Protein AF-0000000073400802 (afdb_homodimer)

Structure (mmCIF, N/CA/C/O backbone):
data_AF-0000000073400802-model_v1
#
loop_
_entity.id
_entity.type
_entity.pdbx_description
1 polymer 'L-arabinose-binding periplasmic protein'
#
loop_
_atom_site.group_PDB
_atom_site.id
_atom_site.type_symbol
_atom_site.label_atom_id
_atom_site.label_alt_id
_atom_site.label_comp_id
_atom_site.label_asym_id
_atom_site.label_entity_id
_atom_site.label_seq_id
_atom_site.pdbx_PDB_ins_code
_atom_site.Cartn_x
_atom_site.Cartn_y
_atom_site.Cartn_z
_atom_site.occupancy
_atom_site.B_iso_or_equiv
_atom_site.auth_seq_id
_atom_site.auth_comp_id
_atom_site.auth_asym_id
_atom_site.auth_atom_id
_atom_site.pdbx_PDB_model_num
ATOM 1 N N . MET A 1 1 ? -68 -61.594 57.625 1 27.27 1 MET A N 1
ATOM 2 C CA . MET A 1 1 ? -67.375 -62.031 56.375 1 27.27 1 MET A CA 1
ATOM 3 C C . MET A 1 1 ? -67.688 -61.094 55.25 1 27.27 1 MET A C 1
ATOM 5 O O . MET A 1 1 ? -68.438 -61.438 54.344 1 27.27 1 MET A O 1
ATOM 9 N N . GLY A 1 2 ? -67.875 -59.781 55.688 1 30.81 2 GLY A N 1
ATOM 10 C CA . GLY A 1 2 ? -68.438 -58.625 55 1 30.81 2 GLY A CA 1
ATOM 11 C C . GLY A 1 2 ? -67.625 -58.219 53.781 1 30.81 2 GLY A C 1
ATOM 12 O O . GLY A 1 2 ? -66.375 -58.25 53.812 1 30.81 2 GLY A O 1
ATOM 13 N N . LEU A 1 3 ? -68.188 -58.438 52.625 1 31.16 3 LEU A N 1
ATOM 14 C CA . LEU A 1 3 ? -67.812 -58.344 51.219 1 31.16 3 LEU A CA 1
ATOM 15 C C . LEU A 1 3 ? -67.312 -56.938 50.906 1 31.16 3 LEU A C 1
ATOM 17 O O . LEU A 1 3 ? -68.125 -55.969 50.969 1 31.16 3 LEU A O 1
ATOM 21 N N . ARG A 1 4 ? -66.125 -56.562 51.344 1 30.08 4 ARG A N 1
ATOM 22 C CA . ARG A 1 4 ? -65.438 -55.281 51.281 1 30.08 4 ARG A CA 1
ATOM 23 C C . ARG A 1 4 ? -65.25 -54.844 49.812 1 30.08 4 ARG A C 1
ATOM 25 O O . ARG A 1 4 ? -64.562 -55.531 49.062 1 30.08 4 ARG A O 1
ATOM 32 N N . TRP A 1 5 ? -66.312 -54.375 49.188 1 31.16 5 TRP A N 1
ATOM 33 C CA . TRP A 1 5 ? -66.375 -53.906 47.812 1 31.16 5 TRP A CA 1
ATOM 34 C C . TRP A 1 5 ? -65.312 -52.906 47.531 1 31.16 5 TRP A C 1
ATOM 36 O O . TRP A 1 5 ? -65.188 -51.875 48.219 1 31.16 5 TRP A O 1
ATOM 46 N N . LEU A 1 6 ? -64.062 -53.312 47.156 1 31.78 6 LEU A N 1
ATOM 47 C CA . LEU A 1 6 ? -62.844 -52.625 46.812 1 31.78 6 LEU A CA 1
ATOM 48 C C . LEU A 1 6 ? -63.062 -51.688 45.625 1 31.78 6 LEU A C 1
ATOM 50 O O . LEU A 1 6 ? -63.438 -52.125 44.531 1 31.78 6 LEU A O 1
ATOM 54 N N . GLN A 1 7 ? -63.688 -50.5 45.875 1 29.61 7 GLN A N 1
ATOM 55 C CA . GLN A 1 7 ? -63.969 -49.469 44.875 1 29.61 7 GLN A CA 1
ATOM 56 C C . GLN A 1 7 ? -62.656 -49.031 44.188 1 29.61 7 GLN A C 1
ATOM 58 O O . GLN A 1 7 ? -61.719 -48.656 44.844 1 29.61 7 GLN A O 1
ATOM 63 N N . ALA A 1 8 ? -62.25 -49.719 43.094 1 33.69 8 ALA A N 1
ATOM 64 C CA . ALA A 1 8 ? -61.125 -49.5 42.219 1 33.69 8 ALA A CA 1
ATOM 65 C C . ALA A 1 8 ? -61.188 -48.094 41.594 1 33.69 8 ALA A C 1
ATOM 67 O O . ALA A 1 8 ? -62.125 -47.781 40.844 1 33.69 8 ALA A O 1
ATOM 68 N N . ALA A 1 9 ? -61 -47.031 42.438 1 29.11 9 ALA A N 1
ATOM 69 C CA . ALA A 1 9 ? -60.969 -45.688 41.906 1 29.11 9 ALA A CA 1
ATOM 70 C C . ALA A 1 9 ? -59.969 -45.531 40.781 1 29.11 9 ALA A C 1
ATOM 72 O O . ALA A 1 9 ? -58.781 -45.875 40.969 1 29.11 9 ALA A O 1
ATOM 73 N N . LEU A 1 10 ? -60.438 -45.719 39.531 1 31.7 10 LEU A N 1
ATOM 74 C CA . LEU A 1 10 ? -59.719 -45.5 38.281 1 31.7 10 LEU A CA 1
ATOM 75 C C . LEU A 1 10 ? -59.156 -44.062 38.219 1 31.7 10 LEU A C 1
ATOM 77 O O . LEU A 1 10 ? -59.906 -43.094 38.219 1 31.7 10 LEU A O 1
ATOM 81 N N . VAL A 1 11 ? -58.062 -43.812 39 1 32.22 11 VAL A N 1
ATOM 82 C CA . VAL A 1 11 ? -57.406 -42.5 38.938 1 32.22 11 VAL A CA 1
ATOM 83 C C . VAL A 1 11 ? -56.906 -42.25 37.5 1 32.22 11 VAL A C 1
ATOM 85 O O . VAL A 1 11 ? -56.125 -43.031 36.969 1 32.22 11 VAL A O 1
ATOM 88 N N . CYS A 1 12 ? -57.781 -41.688 36.656 1 31.14 12 CYS A N 1
ATOM 89 C CA . CYS A 1 12 ? -57.406 -41.188 35.312 1 31.14 12 CYS A CA 1
ATOM 90 C C . CYS A 1 12 ? -56.25 -40.219 35.406 1 31.14 12 CYS A C 1
ATOM 92 O O . CYS A 1 12 ? -56.375 -39.156 36 1 31.14 12 CYS A O 1
ATOM 94 N N . THR A 1 13 ? -55.062 -40.719 35.688 1 33.59 13 THR A N 1
ATOM 95 C CA . THR A 1 13 ? -53.875 -39.844 35.656 1 33.59 13 THR A CA 1
ATOM 96 C C . THR A 1 13 ? -53.719 -39.219 34.281 1 33.59 13 THR A C 1
ATOM 98 O O . THR A 1 13 ? -53.688 -39.906 33.25 1 33.59 13 THR A O 1
ATOM 101 N N . SER A 1 14 ? -54.531 -38.094 34.094 1 32.81 14 SER A N 1
ATOM 102 C CA . SER A 1 14 ? -54.312 -37.25 32.938 1 32.81 14 SER A CA 1
ATOM 103 C C . SER A 1 14 ? -52.844 -36.906 32.781 1 32.81 14 SER A C 1
ATOM 105 O O . SER A 1 14 ? -52.219 -36.375 33.688 1 32.81 14 SER A O 1
ATOM 107 N N . LEU A 1 15 ? -52.094 -37.781 32.125 1 33.47 15 LEU A N 1
ATOM 108 C CA . LEU A 1 15 ? -50.719 -37.469 31.688 1 33.47 15 LEU A CA 1
ATOM 109 C C . LEU A 1 15 ? -50.719 -36.188 30.844 1 33.47 15 LEU A C 1
ATOM 111 O O . LEU A 1 15 ? -51.188 -36.219 29.703 1 33.47 15 LEU A O 1
ATOM 115 N N . ALA A 1 16 ? -51.062 -35 31.469 1 33.16 16 ALA A N 1
ATOM 116 C CA . ALA A 1 16 ? -50.75 -33.781 30.734 1 33.16 16 ALA A CA 1
ATOM 117 C C . ALA A 1 16 ? -49.312 -33.812 30.219 1 33.16 16 ALA A C 1
ATOM 119 O O . ALA A 1 16 ? -48.375 -33.844 31 1 33.16 16 ALA A O 1
ATOM 120 N N . ALA A 1 17 ? -49.094 -34.5 29.062 1 35.19 17 ALA A N 1
ATOM 121 C CA . ALA A 1 17 ? -47.844 -34.344 28.312 1 35.19 17 ALA A CA 1
ATOM 122 C C . ALA A 1 17 ? -47.469 -32.844 28.172 1 35.19 17 ALA A C 1
ATOM 124 O O . ALA A 1 17 ? -48.219 -32.094 27.5 1 35.19 17 ALA A O 1
ATOM 125 N N . GLY A 1 18 ? -47.031 -32.25 29.266 1 32.69 18 GLY A N 1
ATOM 126 C CA . GLY A 1 18 ? -46.438 -30.922 29.125 1 32.69 18 GLY A CA 1
ATOM 127 C C . GLY A 1 18 ? -45.531 -30.797 27.906 1 32.69 18 GLY A C 1
ATOM 128 O O . GLY A 1 18 ? -44.531 -31.484 27.797 1 32.69 18 GLY A O 1
ATOM 129 N N . LEU A 1 19 ? -46.188 -30.641 26.734 1 35.03 19 LEU A N 1
ATOM 130 C CA . LEU A 1 19 ? -45.406 -30.125 25.609 1 35.03 19 LEU A CA 1
ATOM 131 C C . LEU A 1 19 ? -44.531 -28.969 26.062 1 35.03 19 LEU A C 1
ATOM 133 O O . LEU A 1 19 ? -45 -27.891 26.375 1 35.03 19 LEU A O 1
ATOM 137 N N . SER A 1 20 ? -43.531 -29.359 26.859 1 36.31 20 SER A N 1
ATOM 138 C CA . SER A 1 20 ? -42.5 -28.328 27.016 1 36.31 20 SER A CA 1
ATOM 139 C C . SER A 1 20 ? -42.156 -27.688 25.672 1 36.31 20 SER A C 1
ATOM 141 O O . SER A 1 20 ? -41.688 -28.359 24.766 1 36.31 20 SER A O 1
ATOM 143 N N . ALA A 1 21 ? -43 -26.703 25.281 1 36.38 21 ALA A N 1
ATOM 144 C CA . ALA A 1 21 ? -42.5 -25.828 24.234 1 36.38 21 ALA A CA 1
ATOM 145 C C . ALA A 1 21 ? -41 -25.547 24.438 1 36.38 21 ALA A C 1
ATOM 147 O O . ALA A 1 21 ? -40.594 -24.922 25.422 1 36.38 21 ALA A O 1
ATOM 148 N N . ALA A 1 22 ? -40.156 -26.484 24 1 33.22 22 ALA A N 1
ATOM 149 C CA . ALA A 1 22 ? -38.75 -26.094 23.891 1 33.22 22 ALA A CA 1
ATOM 150 C C . ALA A 1 22 ? -38.625 -24.672 23.359 1 33.22 22 ALA A C 1
ATOM 152 O O . ALA A 1 22 ? -39.125 -24.359 22.25 1 33.22 22 ALA A O 1
ATOM 153 N N . ALA A 1 23 ? -38.781 -23.625 24.266 1 35.41 23 ALA A N 1
ATOM 154 C CA . ALA A 1 23 ? -38.375 -22.297 23.797 1 35.41 23 ALA A CA 1
ATOM 155 C C . ALA A 1 23 ? -37.219 -22.406 22.781 1 35.41 23 ALA A C 1
ATOM 157 O O . ALA A 1 23 ? -36.312 -23.219 22.953 1 35.41 23 ALA A O 1
ATOM 158 N N . PRO A 1 24 ? -37.469 -22.031 21.547 1 36.31 24 PRO A N 1
ATOM 159 C CA . PRO A 1 24 ? -36.281 -22.062 20.688 1 36.31 24 PRO A CA 1
ATOM 160 C C . PRO A 1 24 ? -35 -21.672 21.422 1 36.31 24 PRO A C 1
ATOM 162 O O . PRO A 1 24 ? -35.031 -20.828 22.312 1 36.31 24 PRO A O 1
ATOM 165 N N . ALA A 1 25 ? -34.125 -22.609 21.734 1 32.66 25 ALA A N 1
ATOM 166 C CA . ALA A 1 25 ? -32.75 -22.188 22.094 1 32.66 25 ALA A CA 1
ATOM 167 C C . ALA A 1 25 ? -32.438 -20.844 21.484 1 32.66 25 ALA A C 1
ATOM 169 O O . ALA A 1 25 ? -32.375 -20.703 20.25 1 32.66 25 ALA A O 1
ATOM 170 N N . ARG A 1 26 ? -33 -19.781 21.984 1 35.53 26 ARG A N 1
ATOM 171 C CA . ARG A 1 26 ? -32.312 -18.547 21.609 1 35.53 26 ARG A CA 1
ATOM 172 C C . ARG A 1 26 ? -30.875 -18.797 21.203 1 35.53 26 ARG A C 1
ATOM 174 O O . ARG A 1 26 ? -30.109 -19.406 21.953 1 35.53 26 ARG A O 1
ATOM 181 N N . ALA A 1 27 ? -30.531 -18.844 19.953 1 34.97 27 ALA A N 1
ATOM 182 C CA . ALA A 1 27 ? -29.156 -18.875 19.438 1 34.97 27 ALA A CA 1
ATOM 183 C C . ALA A 1 27 ? -28.172 -18.312 20.469 1 34.97 27 ALA A C 1
ATOM 185 O O . ALA A 1 27 ? -28.375 -17.219 21 1 34.97 27 ALA A O 1
ATOM 186 N N . GLN A 1 28 ? -27.5 -18.969 21.375 1 38.59 28 GLN A N 1
ATOM 187 C CA . GLN A 1 28 ? -26.391 -18.516 22.219 1 38.59 28 GLN A CA 1
ATOM 188 C C . GLN A 1 28 ? -25.672 -17.328 21.562 1 38.59 28 GLN A C 1
ATOM 190 O O . GLN A 1 28 ? -25.078 -17.469 20.484 1 38.59 28 GLN A O 1
ATOM 195 N N . GLY A 1 29 ? -26.094 -16.141 21.594 1 43.72 29 GLY A N 1
ATOM 196 C CA . GLY A 1 29 ? -25.656 -14.875 21.031 1 43.72 29 GLY A CA 1
ATOM 197 C C . GLY A 1 29 ? -24.141 -14.742 20.969 1 43.72 29 GLY A C 1
ATOM 198 O O . GLY A 1 29 ? -23.438 -15.133 21.906 1 43.72 29 GLY A O 1
ATOM 199 N N . ALA A 1 30 ? -23.5 -14.844 19.859 1 54.19 30 ALA A N 1
ATOM 200 C CA . ALA A 1 30 ? -22.078 -14.594 19.703 1 54.19 30 ALA A CA 1
ATOM 201 C C . ALA A 1 30 ? -21.578 -13.562 20.719 1 54.19 30 ALA A C 1
ATOM 203 O O . ALA A 1 30 ? -22.297 -12.602 21.031 1 54.19 30 ALA A O 1
ATOM 204 N N . ALA A 1 31 ? -20.578 -13.883 21.734 1 67.94 31 ALA A N 1
ATOM 205 C CA . ALA A 1 31 ? -19.969 -12.93 22.656 1 67.94 31 ALA A CA 1
ATOM 206 C C . ALA A 1 31 ? -19.766 -11.57 22 1 67.94 31 ALA A C 1
ATOM 208 O O . ALA A 1 31 ? -19.469 -11.492 20.812 1 67.94 31 ALA A O 1
ATOM 209 N N . PRO A 1 32 ? -20.219 -10.508 22.75 1 90.88 32 PRO A N 1
ATOM 210 C CA . PRO A 1 32 ? -20.047 -9.164 22.203 1 90.88 32 PRO A CA 1
ATOM 211 C C . PRO A 1 32 ? -18.625 -8.898 21.734 1 90.88 32 PRO A C 1
ATOM 213 O O . PRO A 1 32 ? -17.672 -9.328 22.375 1 90.88 32 PRO A O 1
ATOM 216 N N . VAL A 1 33 ? -18.469 -8.43 20.531 1 98 33 VAL A N 1
ATOM 217 C CA . VAL A 1 33 ? -17.156 -8.109 19.953 1 98 33 VAL A CA 1
ATOM 218 C C . VAL A 1 33 ? -16.562 -6.898 20.672 1 98 33 VAL A C 1
ATOM 220 O O . VAL A 1 33 ? -17.234 -5.887 20.844 1 98 33 VAL A O 1
ATOM 223 N N . LYS A 1 34 ? -15.312 -7.008 21.219 1 98.62 34 LYS A N 1
ATOM 224 C CA . LYS A 1 34 ? -14.555 -5.93 21.859 1 98.62 34 LYS A CA 1
ATOM 225 C C . LYS A 1 34 ? -13.227 -5.695 21.141 1 98.62 34 LYS A C 1
ATOM 227 O O . LYS A 1 34 ? -12.469 -6.637 20.906 1 98.62 34 LYS A O 1
ATOM 232 N N . ILE A 1 35 ? -12.961 -4.465 20.703 1 98.88 35 ILE A N 1
ATOM 233 C CA . ILE A 1 35 ? -11.773 -4.098 19.922 1 98.88 35 ILE A CA 1
ATOM 234 C C . ILE A 1 35 ? -11.031 -2.969 20.641 1 98.88 35 ILE A C 1
ATOM 236 O O . ILE A 1 35 ? -11.633 -1.962 21.016 1 98.88 35 ILE A O 1
ATOM 240 N N . GLY A 1 36 ? -9.727 -3.145 20.953 1 98.94 36 GLY A N 1
ATOM 241 C CA . GLY A 1 36 ? -8.883 -2.072 21.453 1 98.94 36 GLY A CA 1
ATOM 242 C C . GLY A 1 36 ? -8.328 -1.18 20.359 1 98.94 36 GLY A C 1
ATOM 243 O O . GLY A 1 36 ? -7.969 -1.659 19.281 1 98.94 36 GLY A O 1
ATOM 244 N N . PHE A 1 37 ? -8.273 0.058 20.594 1 98.88 37 PHE A N 1
ATOM 245 C CA . PHE A 1 37 ? -7.613 1.045 19.75 1 98.88 37 PHE A CA 1
ATOM 246 C C . PHE A 1 37 ? -6.605 1.858 20.562 1 98.88 37 PHE A C 1
ATOM 248 O O . PHE A 1 37 ? -6.988 2.748 21.312 1 98.88 37 PHE A O 1
ATOM 255 N N . VAL A 1 38 ? -5.285 1.534 20.359 1 98.88 38 VAL A N 1
ATOM 256 C CA . VAL A 1 38 ? -4.203 2.072 21.172 1 98.88 38 VAL A CA 1
ATOM 257 C C . VAL A 1 38 ? -3.451 3.145 20.391 1 98.88 38 VAL A C 1
ATOM 259 O O . VAL A 1 38 ? -2.963 2.891 19.281 1 98.88 38 VAL A O 1
ATOM 262 N N . VAL A 1 39 ? -3.391 4.34 20.938 1 98.56 39 VAL A N 1
ATOM 263 C CA . VAL A 1 39 ? -2.682 5.41 20.25 1 98.56 39 VAL A CA 1
ATOM 264 C C . VAL A 1 39 ? -1.561 5.949 21.125 1 98.56 39 VAL A C 1
ATOM 266 O O . VAL A 1 39 ? -1.624 5.84 22.359 1 98.56 39 VAL A O 1
ATOM 269 N N . LYS A 1 40 ? -0.632 6.633 20.578 1 97.44 40 LYS A N 1
ATOM 270 C CA . LYS A 1 40 ? 0.587 7.047 21.266 1 97.44 40 LYS A CA 1
ATOM 271 C C . LYS A 1 40 ? 0.442 8.453 21.828 1 97.44 40 LYS A C 1
ATOM 273 O O . LYS A 1 40 ? 1.151 8.82 22.766 1 97.44 40 LYS A O 1
ATOM 278 N N . GLN A 1 41 ? -0.386 9.289 21.188 1 93.81 41 GLN A N 1
ATOM 279 C CA . GLN A 1 41 ? -0.524 10.688 21.578 1 93.81 41 GLN A CA 1
ATOM 280 C C . GLN A 1 41 ? -1.993 11.086 21.688 1 93.81 41 GLN A C 1
ATOM 282 O O . GLN A 1 41 ? -2.52 11.758 20.781 1 93.81 41 GLN A O 1
ATOM 287 N N . PRO A 1 42 ? -2.605 10.844 22.875 1 91.19 42 PRO A N 1
ATOM 288 C CA . PRO A 1 42 ? -4.051 11.062 22.969 1 91.19 42 PRO A CA 1
ATOM 289 C C . PRO A 1 42 ? -4.434 12.531 22.844 1 91.19 42 PRO A C 1
ATOM 291 O O . PRO A 1 42 ? -5.582 12.852 22.516 1 91.19 42 PRO A O 1
ATOM 294 N N . ASP A 1 43 ? -3.436 13.445 23.047 1 92.44 43 ASP A N 1
ATOM 295 C CA . ASP A 1 43 ? -3.746 14.867 23.016 1 92.44 43 ASP A CA 1
ATOM 296 C C . ASP A 1 43 ? -3.633 15.43 21.609 1 92.44 43 ASP A C 1
ATOM 298 O O . ASP A 1 43 ? -4.059 16.562 21.344 1 92.44 43 ASP A O 1
ATOM 302 N N . ASP A 1 44 ? -3.037 14.719 20.703 1 95.12 44 ASP A N 1
ATOM 303 C CA . ASP A 1 44 ? -2.965 15.117 19.297 1 95.12 44 ASP A CA 1
ATOM 304 C C . ASP A 1 44 ? -4.32 14.953 18.625 1 95.12 44 ASP A C 1
ATOM 306 O O . ASP A 1 44 ? -4.898 13.867 18.625 1 95.12 44 ASP A O 1
ATOM 310 N N . PRO A 1 45 ? -4.809 16.047 17.984 1 96.88 45 PRO A N 1
ATOM 311 C CA . PRO A 1 45 ? -6.145 16.016 17.391 1 96.88 45 PRO A CA 1
ATOM 312 C C . PRO A 1 45 ? -6.281 14.93 16.328 1 96.88 45 PRO A C 1
ATOM 314 O O . PRO A 1 45 ? -7.383 14.422 16.094 1 96.88 45 PRO A O 1
ATOM 317 N N . TRP A 1 46 ? -5.25 14.562 15.672 1 97.38 46 TRP A N 1
ATOM 318 C CA . TRP A 1 46 ? -5.312 13.461 14.711 1 97.38 46 TRP A CA 1
ATOM 319 C C . TRP A 1 46 ? -5.836 12.188 15.375 1 97.38 46 TRP A C 1
ATOM 321 O O . TRP A 1 46 ? -6.746 11.539 14.852 1 97.38 46 TRP A O 1
ATOM 331 N N . PHE A 1 47 ? -5.289 11.875 16.5 1 98.12 47 PHE A N 1
ATOM 332 C CA . PHE A 1 47 ? -5.656 10.641 17.188 1 98.12 47 PHE A CA 1
ATOM 333 C C . PHE A 1 47 ? -7.059 10.75 17.781 1 98.12 47 PHE A C 1
ATOM 335 O O . PHE A 1 47 ? -7.785 9.758 17.844 1 98.12 47 PHE A O 1
ATOM 342 N N . GLN A 1 48 ? -7.395 11.945 18.141 1 97.12 48 GLN A N 1
ATOM 343 C CA . GLN A 1 48 ? -8.766 12.164 18.578 1 97.12 48 GLN A CA 1
ATOM 344 C C . GLN A 1 48 ? -9.758 11.906 17.453 1 97.12 48 GLN A C 1
ATOM 346 O O . GLN A 1 48 ? -10.82 11.312 17.672 1 97.12 48 GLN A O 1
ATOM 351 N N . ASP A 1 49 ? -9.414 12.383 16.312 1 96.94 49 ASP A N 1
ATOM 352 C CA . ASP A 1 49 ? -10.273 12.141 15.156 1 96.94 49 ASP A CA 1
ATOM 353 C C . ASP A 1 49 ? -10.336 10.656 14.828 1 96.94 49 ASP A C 1
ATOM 355 O O . ASP A 1 49 ? -11.406 10.133 14.492 1 96.94 49 ASP A O 1
ATOM 359 N N . GLU A 1 50 ? -9.172 9.93 14.859 1 97.5 50 GLU A N 1
ATOM 360 C CA . GLU A 1 50 ? -9.172 8.484 14.625 1 97.5 50 GLU A CA 1
ATOM 361 C C . GLU A 1 50 ? -10.117 7.77 15.586 1 97.5 50 GLU A C 1
ATOM 363 O O . GLU A 1 50 ? -10.914 6.93 15.172 1 97.5 50 GLU A O 1
ATOM 368 N N . TRP A 1 51 ? -10.016 8.148 16.875 1 98.56 51 TRP A N 1
ATOM 369 C CA . TRP A 1 51 ? -10.875 7.551 17.875 1 98.56 51 TRP A CA 1
ATOM 370 C C . TRP A 1 51 ? -12.344 7.875 17.609 1 98.56 51 TRP A C 1
ATOM 372 O O . TRP A 1 51 ? -13.219 7.02 17.781 1 98.56 51 TRP A O 1
ATOM 382 N N . ARG A 1 52 ? -12.641 9.094 17.188 1 97.94 52 ARG A N 1
ATOM 383 C CA . ARG A 1 52 ? -14.016 9.492 16.891 1 97.94 52 ARG A CA 1
ATOM 384 C C . ARG A 1 52 ? -14.602 8.617 15.781 1 97.94 52 ARG A C 1
ATOM 386 O O . ARG A 1 52 ? -15.73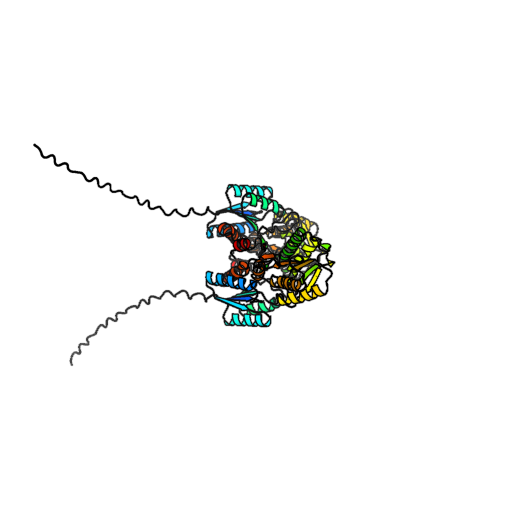4 8.148 15.898 1 97.94 52 ARG A O 1
ATOM 393 N N . PHE A 1 53 ? -13.852 8.398 14.766 1 97.62 53 PHE A N 1
ATOM 394 C CA . PHE A 1 53 ? -14.352 7.602 13.656 1 97.62 53 PHE A CA 1
ATOM 395 C C . PHE A 1 53 ? -14.398 6.125 14.031 1 97.62 53 PHE A C 1
ATOM 397 O O . PHE A 1 53 ? -15.281 5.391 13.578 1 97.62 53 PHE A O 1
ATOM 404 N N . ALA A 1 54 ? -13.43 5.66 14.852 1 98.69 54 ALA A N 1
ATOM 405 C CA . ALA A 1 54 ? -13.523 4.305 15.383 1 98.69 54 ALA A CA 1
ATOM 406 C C . ALA A 1 54 ? -14.805 4.121 16.188 1 98.69 54 ALA A C 1
ATOM 408 O O . ALA A 1 54 ? -15.445 3.066 16.125 1 98.69 54 ALA A O 1
ATOM 409 N N . GLU A 1 55 ? -15.195 5.145 16.953 1 98.75 55 GLU A N 1
ATOM 410 C CA . GLU A 1 55 ? -16.453 5.117 17.703 1 98.75 55 GLU A CA 1
ATOM 411 C C . GLU A 1 55 ? -17.656 5.008 16.766 1 98.75 55 GLU A C 1
ATOM 413 O O . GLU A 1 55 ? -18.625 4.312 17.078 1 98.75 55 GLU A O 1
ATOM 418 N N . GLN A 1 56 ? -17.578 5.711 15.703 1 97.81 56 GLN A N 1
ATOM 419 C CA . GLN A 1 56 ? -18.672 5.613 14.727 1 97.81 56 GLN A CA 1
ATOM 420 C C . GLN A 1 56 ? -18.797 4.191 14.195 1 97.81 56 GLN A C 1
ATOM 422 O O . GLN A 1 56 ? -19.906 3.682 14.039 1 97.81 56 GLN A O 1
ATOM 427 N N . ALA A 1 57 ? -17.641 3.584 13.875 1 97.75 57 ALA A N 1
ATOM 428 C CA . ALA A 1 57 ? -17.656 2.191 13.43 1 97.75 57 ALA A CA 1
ATOM 429 C C . ALA A 1 57 ? -18.266 1.281 14.492 1 97.75 57 ALA A C 1
ATOM 431 O O . ALA A 1 57 ? -19.031 0.375 14.18 1 97.75 57 ALA A O 1
ATOM 432 N N . ALA A 1 58 ? -17.859 1.518 15.773 1 98.69 58 ALA A N 1
ATOM 433 C CA . ALA A 1 58 ? -18.359 0.726 16.891 1 98.69 58 ALA A CA 1
ATOM 434 C C . ALA A 1 58 ? -19.891 0.807 16.969 1 98.69 58 ALA A C 1
ATOM 436 O O . ALA A 1 58 ? -20.562 -0.199 17.203 1 98.69 58 ALA A O 1
ATOM 437 N N . LYS A 1 59 ? -20.453 1.968 16.75 1 98 59 LYS A N 1
ATOM 438 C CA . LYS A 1 59 ? -21.891 2.172 16.75 1 98 59 LYS A CA 1
ATOM 439 C C . LYS A 1 59 ? -22.547 1.471 15.57 1 98 59 LYS A C 1
ATOM 441 O O . LYS A 1 59 ? -23.578 0.801 15.734 1 98 59 LYS A O 1
ATOM 446 N N . ASP A 1 60 ? -21.969 1.603 14.414 1 96.12 60 ASP A N 1
ATOM 447 C CA . ASP A 1 60 ? -22.562 1.064 13.188 1 96.12 60 ASP A CA 1
ATOM 448 C C . ASP A 1 60 ? -22.547 -0.463 13.203 1 96.12 60 ASP A C 1
ATOM 450 O O . ASP A 1 60 ? -23.469 -1.099 12.695 1 96.12 60 ASP A O 1
ATOM 454 N N . LYS A 1 61 ? -21.453 -1.046 13.781 1 96.94 61 LYS A N 1
ATOM 455 C CA . LYS A 1 61 ? -21.266 -2.494 13.734 1 96.94 61 LYS A CA 1
ATOM 456 C C . LYS A 1 61 ? -21.594 -3.141 15.07 1 96.94 61 LYS A C 1
ATOM 458 O O . LYS A 1 61 ? -21.531 -4.363 15.211 1 96.94 61 LYS A O 1
ATOM 463 N N . HIS A 1 62 ? -21.922 -2.391 16.047 1 97.5 62 HIS A N 1
ATOM 464 C CA . HIS A 1 62 ? -22.375 -2.832 17.359 1 97.5 62 HIS A CA 1
ATOM 465 C C . HIS A 1 62 ? -21.281 -3.629 18.078 1 97.5 62 HIS A C 1
ATOM 467 O O . HIS A 1 62 ? -21.547 -4.73 18.562 1 97.5 62 HIS A O 1
ATOM 473 N N . PHE A 1 63 ? -20.141 -3.078 18.156 1 98.5 63 PHE A N 1
ATOM 474 C CA . PHE A 1 63 ? -19.078 -3.648 18.984 1 98.5 63 PHE A CA 1
ATOM 475 C C . PHE A 1 63 ? -18.641 -2.654 20.062 1 98.5 63 PHE A C 1
ATOM 477 O O . PHE A 1 63 ? -19 -1.479 20.016 1 98.5 63 PHE A O 1
ATOM 484 N N . THR A 1 64 ? -17.906 -3.127 21.125 1 98.75 64 THR A N 1
ATOM 485 C CA . THR A 1 64 ? -17.344 -2.273 22.156 1 98.75 64 THR A CA 1
ATOM 486 C C . THR A 1 64 ? -15.938 -1.819 21.781 1 98.75 64 THR A C 1
ATOM 488 O O . THR A 1 64 ? -15.086 -2.641 21.422 1 98.75 64 THR A O 1
ATOM 491 N N . LEU A 1 65 ? -15.758 -0.562 21.781 1 98.81 65 LEU A N 1
ATOM 492 C CA . LEU A 1 65 ? -14.438 0.013 21.547 1 98.81 65 LEU A CA 1
ATOM 493 C C . LEU A 1 65 ? -13.75 0.382 22.859 1 98.81 65 LEU A C 1
ATOM 495 O O . LEU A 1 65 ? -14.359 1.025 23.719 1 98.81 65 LEU A O 1
ATOM 499 N N . VAL A 1 66 ? -12.539 -0.026 23.031 1 98.88 66 VAL A N 1
ATOM 500 C CA . VAL A 1 66 ? -11.719 0.375 24.172 1 98.88 66 VAL A CA 1
ATOM 501 C C . VAL A 1 66 ? -10.586 1.275 23.703 1 98.88 66 VAL A C 1
ATOM 503 O O . VAL A 1 66 ? -9.656 0.815 23.031 1 98.88 66 VAL A O 1
ATOM 506 N N . LYS A 1 67 ? -10.664 2.49 24.031 1 98.75 67 LYS A N 1
ATOM 507 C CA . LYS A 1 67 ? -9.633 3.461 23.672 1 98.75 67 LYS A CA 1
ATOM 508 C C . LYS A 1 67 ? -8.555 3.539 24.75 1 98.75 67 LYS A C 1
ATOM 510 O O . LYS A 1 67 ? -8.852 3.73 25.922 1 98.75 67 LYS A O 1
ATOM 515 N N . ILE A 1 68 ? -7.289 3.348 24.375 1 98.75 68 ILE A N 1
ATOM 516 C CA . ILE A 1 68 ? -6.207 3.393 25.344 1 98.75 68 ILE A CA 1
ATOM 517 C C . ILE A 1 68 ? -5.062 4.25 24.812 1 98.75 68 ILE A C 1
ATOM 519 O O . ILE A 1 68 ? -4.672 4.117 23.656 1 98.75 68 ILE A O 1
ATOM 523 N N . ALA A 1 69 ? -4.602 5.156 25.625 1 98.06 69 ALA A N 1
ATOM 524 C CA . ALA A 1 69 ? -3.383 5.91 25.344 1 98.06 69 ALA A CA 1
ATOM 525 C C . ALA A 1 69 ? -2.148 5.164 25.844 1 98.06 69 ALA A C 1
ATOM 527 O O . ALA A 1 69 ? -2.109 4.723 27 1 98.06 69 ALA A O 1
ATOM 528 N N . ALA A 1 70 ? -1.185 4.93 24.953 1 98.31 70 ALA A N 1
ATOM 529 C CA . ALA A 1 70 ? 0.068 4.277 25.328 1 98.31 70 ALA A CA 1
ATOM 530 C C . ALA A 1 70 ? 1.269 5.039 24.766 1 98.31 70 ALA A C 1
ATOM 532 O O . ALA A 1 70 ? 1.838 4.652 23.75 1 98.31 70 ALA A O 1
ATOM 533 N N . PRO A 1 71 ? 1.765 6.07 25.547 1 96.56 71 PRO A N 1
ATOM 534 C CA . PRO A 1 71 ? 2.826 6.938 25.031 1 96.56 71 PRO A CA 1
ATOM 535 C C . PRO A 1 71 ? 4.215 6.316 25.172 1 96.56 71 PRO A C 1
ATOM 537 O O . PRO A 1 71 ? 5.207 6.918 24.75 1 96.56 71 PRO A O 1
ATOM 540 N N . SER A 1 72 ? 4.277 5.109 25.781 1 96.75 72 SER A N 1
ATOM 541 C CA . SER A 1 72 ? 5.559 4.438 25.953 1 96.75 72 SER A CA 1
ATOM 542 C C . SER A 1 72 ? 5.426 2.93 25.781 1 96.75 72 SER A C 1
ATOM 544 O O . SER A 1 72 ? 4.312 2.396 25.781 1 96.75 72 SER A O 1
ATOM 546 N N . GLY A 1 73 ? 6.605 2.311 25.578 1 97.06 73 GLY A N 1
ATOM 547 C CA . GLY A 1 73 ? 6.605 0.861 25.453 1 97.06 73 GLY A CA 1
ATOM 548 C C . GLY A 1 73 ? 5.988 0.161 26.641 1 97.06 73 GLY A C 1
ATOM 549 O O . GLY A 1 73 ? 5.254 -0.816 26.484 1 97.06 73 GLY A O 1
ATOM 550 N N . GLU A 1 74 ? 6.281 0.622 27.828 1 97.88 74 GLU A N 1
ATOM 551 C CA . GLU A 1 74 ? 5.703 0.068 29.047 1 97.88 74 GLU A CA 1
ATOM 552 C C . GLU A 1 74 ? 4.18 0.187 29.047 1 97.88 74 GLU A C 1
ATOM 554 O O . GLU A 1 74 ? 3.477 -0.765 29.391 1 97.88 74 GLU A O 1
ATOM 559 N N . LYS A 1 75 ? 3.68 1.318 28.609 1 98.25 75 LYS A N 1
ATOM 560 C CA . LYS A 1 75 ? 2.236 1.543 28.578 1 98.25 75 LYS A CA 1
ATOM 561 C C . LYS A 1 75 ? 1.565 0.711 27.5 1 98.25 75 LYS A C 1
ATOM 563 O O . LYS A 1 75 ? 0.414 0.298 27.641 1 98.25 75 LYS A O 1
ATOM 568 N N . VAL A 1 76 ? 2.312 0.435 26.391 1 98.69 76 VAL A N 1
ATOM 569 C CA . VAL A 1 76 ? 1.803 -0.473 25.375 1 98.69 76 VAL A CA 1
ATOM 570 C C . VAL A 1 76 ? 1.584 -1.859 25.969 1 98.69 76 VAL A C 1
ATOM 572 O O . VAL A 1 76 ? 0.524 -2.463 25.797 1 98.69 76 VAL A O 1
ATOM 575 N N . SER A 1 77 ? 2.623 -2.293 26.688 1 98.38 77 SER A N 1
ATOM 576 C CA . SER A 1 77 ? 2.504 -3.6 27.312 1 98.38 77 SER A CA 1
ATOM 577 C C . SER A 1 77 ? 1.318 -3.643 28.281 1 98.38 77 SER A C 1
ATOM 579 O O . SER A 1 77 ? 0.545 -4.602 28.266 1 98.38 77 SER A O 1
ATOM 581 N N . THR A 1 78 ? 1.136 -2.621 29.094 1 98.56 78 THR A N 1
ATOM 582 C CA . THR A 1 78 ? 0.037 -2.52 30.047 1 98.56 78 THR A CA 1
ATOM 583 C C . THR A 1 78 ? -1.305 -2.459 29.328 1 98.56 78 THR A C 1
ATOM 585 O O . THR A 1 78 ? -2.291 -3.037 29.781 1 98.56 78 THR A O 1
ATOM 588 N N . ALA A 1 79 ? -1.345 -1.742 28.219 1 98.81 79 ALA A N 1
ATOM 589 C CA . ALA A 1 79 ? -2.562 -1.648 27.422 1 98.81 79 ALA A CA 1
ATOM 590 C C . ALA A 1 79 ? -2.994 -3.021 26.906 1 98.81 79 ALA A C 1
ATOM 592 O O . ALA A 1 79 ? -4.168 -3.381 27 1 98.81 79 ALA A O 1
ATOM 593 N N . LEU A 1 80 ? -2.027 -3.787 26.391 1 98.88 80 LEU A N 1
ATOM 594 C CA . LEU A 1 80 ? -2.338 -5.113 25.859 1 98.88 80 LEU A CA 1
ATOM 595 C C . LEU A 1 80 ? -2.809 -6.039 26.984 1 98.88 80 LEU A C 1
ATOM 597 O O . LEU A 1 80 ? -3.738 -6.824 26.797 1 98.88 80 LEU A O 1
ATOM 601 N N . ASP A 1 81 ? -2.18 -5.945 28.203 1 98.75 81 ASP A N 1
ATOM 602 C CA . ASP A 1 81 ? -2.639 -6.699 29.375 1 98.75 81 ASP A CA 1
ATOM 603 C C . ASP A 1 81 ? -4.082 -6.348 29.719 1 98.75 81 ASP A C 1
ATOM 605 O O . ASP A 1 81 ? -4.898 -7.234 29.984 1 98.75 81 ASP A O 1
ATOM 609 N N . SER A 1 82 ? -4.371 -5.082 29.719 1 98.69 82 SER A N 1
ATOM 610 C CA . SER A 1 82 ? -5.707 -4.594 30.047 1 98.69 82 SER A CA 1
ATOM 611 C C . SER A 1 82 ? -6.742 -5.105 29.047 1 98.69 82 SER A C 1
ATOM 613 O O . SER A 1 82 ? -7.836 -5.512 29.438 1 98.69 82 SER A O 1
ATOM 615 N N . LEU A 1 83 ? -6.375 -5.074 27.766 1 98.81 83 LEU A N 1
ATOM 616 C CA . LEU A 1 83 ? -7.277 -5.555 26.734 1 98.81 83 LEU A CA 1
ATOM 617 C C . LEU A 1 83 ? -7.531 -7.051 26.875 1 98.81 83 LEU A C 1
ATOM 619 O O . LEU A 1 83 ? -8.664 -7.508 26.719 1 98.81 83 LEU A O 1
ATOM 623 N N . ALA A 1 84 ? -6.469 -7.758 27.156 1 98.56 84 ALA A N 1
ATOM 624 C CA . ALA A 1 84 ? -6.617 -9.195 27.391 1 98.56 84 ALA A CA 1
ATOM 625 C C . ALA A 1 84 ? -7.543 -9.469 28.562 1 98.56 84 ALA A C 1
ATOM 627 O O . ALA A 1 84 ? -8.406 -10.344 28.5 1 98.56 84 ALA A O 1
ATOM 628 N N . ALA A 1 85 ? -7.367 -8.773 29.688 1 98.25 85 ALA A N 1
ATOM 629 C CA . ALA A 1 85 ? -8.203 -8.922 30.875 1 98.25 85 ALA A CA 1
ATOM 630 C C . ALA A 1 85 ? -9.664 -8.633 30.547 1 98.25 85 ALA A C 1
ATOM 632 O O . ALA A 1 85 ? -10.562 -9.242 31.141 1 98.25 85 ALA A O 1
ATOM 633 N N . GLN A 1 86 ? -9.93 -7.75 29.594 1 97.81 86 GLN A N 1
ATOM 634 C CA . GLN A 1 86 ? -11.281 -7.359 29.203 1 97.81 86 GLN A CA 1
ATOM 635 C C . GLN A 1 86 ? -11.828 -8.289 28.125 1 97.81 86 GLN A C 1
ATOM 637 O O . GLN A 1 86 ? -12.938 -8.07 27.625 1 97.81 86 GLN A O 1
ATOM 642 N N . LYS A 1 87 ? -10.969 -9.211 27.656 1 98 87 LYS A N 1
ATOM 643 C CA . LYS A 1 87 ? -11.344 -10.234 26.688 1 98 87 LYS A CA 1
ATOM 644 C C . LYS A 1 87 ? -11.578 -9.617 25.312 1 98 87 LYS A C 1
ATOM 646 O O . LYS A 1 87 ? -12.508 -10 24.594 1 98 87 LYS A O 1
ATOM 651 N N . ALA A 1 88 ? -10.773 -8.547 25.016 1 98.69 88 ALA A N 1
ATOM 652 C CA . ALA A 1 88 ? -10.789 -8.016 23.656 1 98.69 88 ALA A CA 1
ATOM 653 C C . ALA A 1 88 ? -10.336 -9.07 22.656 1 98.69 88 ALA A C 1
ATOM 655 O O . ALA A 1 88 ? -9.398 -9.836 22.922 1 98.69 88 ALA A O 1
ATOM 656 N N . GLN A 1 89 ? -10.992 -9.07 21.5 1 98.75 89 GLN A N 1
ATOM 657 C CA . GLN A 1 89 ? -10.656 -10.062 20.484 1 98.75 89 GLN A CA 1
ATOM 658 C C . GLN A 1 89 ? -9.672 -9.5 19.453 1 98.75 89 GLN A C 1
ATOM 660 O O . GLN A 1 89 ? -9.078 -10.25 18.688 1 98.75 89 GLN A O 1
ATOM 665 N N . GLY A 1 90 ? -9.484 -8.188 19.438 1 98.81 90 GLY A N 1
ATOM 666 C CA . GLY A 1 90 ? -8.555 -7.539 18.516 1 98.81 90 GLY A CA 1
ATOM 667 C C . GLY A 1 90 ? -8.047 -6.207 19.047 1 98.81 90 GLY A C 1
ATOM 668 O O . GLY A 1 90 ? -8.648 -5.609 19.938 1 98.81 90 GLY A O 1
ATOM 669 N N . VAL A 1 91 ? -6.914 -5.773 18.484 1 98.94 91 VAL A N 1
ATOM 670 C CA . VAL A 1 91 ? -6.328 -4.484 18.828 1 98.94 91 VAL A CA 1
ATOM 671 C C . VAL A 1 91 ? -5.766 -3.811 17.578 1 98.94 91 VAL A C 1
ATOM 673 O O . VAL A 1 91 ? -5.148 -4.469 16.75 1 98.94 91 VAL A O 1
ATOM 676 N N . ILE A 1 92 ? -6.109 -2.598 17.391 1 98.94 92 ILE A N 1
ATOM 677 C CA . ILE A 1 92 ? -5.516 -1.678 16.422 1 98.94 92 ILE A CA 1
ATOM 678 C C . ILE A 1 92 ? -4.559 -0.728 17.141 1 98.94 92 ILE A C 1
ATOM 680 O O . ILE A 1 92 ? -4.914 -0.125 18.156 1 98.94 92 ILE A O 1
ATOM 684 N N . ILE A 1 93 ? -3.27 -0.581 16.578 1 98.94 93 ILE A N 1
ATOM 685 C CA . ILE A 1 93 ? -2.312 0.146 17.406 1 98.94 93 ILE A CA 1
ATOM 686 C C . ILE A 1 93 ? -1.481 1.083 16.531 1 98.94 93 ILE A C 1
ATOM 688 O O . ILE A 1 93 ? -1.077 0.715 15.43 1 98.94 93 ILE A O 1
ATOM 692 N N . CYS A 1 94 ? -1.34 2.252 16.938 1 98.69 94 CYS A N 1
ATOM 693 C CA . CYS A 1 94 ? -0.256 3.152 16.562 1 98.69 94 CYS A CA 1
ATOM 694 C C . CYS A 1 94 ? 0.762 3.279 17.688 1 98.69 94 CYS A C 1
ATOM 696 O O . CYS A 1 94 ? 0.558 4.043 18.625 1 98.69 94 CYS A O 1
ATOM 698 N N . ALA A 1 95 ? 1.874 2.592 17.594 1 98.5 95 ALA A N 1
ATOM 699 C CA . ALA A 1 95 ? 2.814 2.41 18.688 1 98.5 95 ALA A CA 1
ATOM 700 C C . ALA A 1 95 ? 3.771 3.594 18.797 1 98.5 95 ALA A C 1
ATOM 702 O O . ALA A 1 95 ? 4.172 4.168 17.781 1 98.5 95 ALA A O 1
ATOM 703 N N . PRO A 1 96 ? 4.156 3.955 20.016 1 97.06 96 PRO A N 1
ATOM 704 C CA . PRO A 1 96 ? 5.121 5.043 20.172 1 97.06 96 PRO A CA 1
ATOM 705 C C . PRO A 1 96 ? 6.508 4.691 19.641 1 97.06 96 PRO A C 1
ATOM 707 O O . PRO A 1 96 ? 7.305 5.586 19.344 1 97.06 96 PRO A O 1
ATOM 710 N N . ASP A 1 97 ? 6.77 3.422 19.531 1 97 97 ASP A N 1
ATOM 711 C CA . ASP A 1 97 ? 7.992 2.867 18.953 1 97 97 ASP A CA 1
ATOM 712 C C . ASP A 1 97 ? 7.684 1.638 18.094 1 97 97 ASP A C 1
ATOM 714 O O . ASP A 1 97 ? 7.332 0.581 18.625 1 97 97 ASP A O 1
ATOM 718 N N . VAL A 1 98 ? 7.977 1.752 16.781 1 97.88 98 VAL A N 1
ATOM 719 C CA . VAL A 1 98 ? 7.539 0.709 15.859 1 97.88 98 VAL A CA 1
ATOM 720 C C . VAL A 1 98 ? 8.453 -0.506 15.984 1 97.88 98 VAL A C 1
ATOM 722 O O . VAL A 1 98 ? 8.094 -1.607 15.562 1 97.88 98 VAL A O 1
ATOM 725 N N . LYS A 1 99 ? 9.578 -0.376 16.578 1 96.94 99 LYS A N 1
ATOM 726 C CA . LYS A 1 99 ? 10.531 -1.476 16.734 1 96.94 99 LYS A CA 1
ATOM 727 C C . LYS A 1 99 ? 10.062 -2.449 17.812 1 96.94 99 LYS A C 1
ATOM 729 O O . LYS A 1 99 ? 10.594 -3.555 17.938 1 96.94 99 LYS A O 1
ATOM 734 N N . LEU A 1 100 ? 9.031 -2.066 18.578 1 97.81 100 LEU A N 1
ATOM 735 C CA . LEU A 1 100 ? 8.422 -2.963 19.562 1 97.81 100 LEU A CA 1
ATOM 736 C C . LEU A 1 100 ? 7.551 -4.004 18.875 1 97.81 100 LEU A C 1
ATOM 738 O O . LEU A 1 100 ? 6.918 -4.828 19.531 1 97.81 100 LEU A O 1
ATOM 742 N N . GLY A 1 101 ? 7.531 -3.988 17.531 1 98.25 101 GLY A N 1
ATOM 743 C CA . GLY A 1 101 ? 6.637 -4.793 16.719 1 98.25 101 GLY A CA 1
ATOM 744 C C . GLY A 1 101 ? 6.629 -6.258 17.109 1 98.25 101 GLY A C 1
ATOM 745 O O . GLY A 1 101 ? 5.578 -6.812 17.438 1 98.25 101 GLY A O 1
ATOM 746 N N . PRO A 1 102 ? 7.77 -6.934 17.078 1 97.69 102 PRO A N 1
ATOM 747 C CA . PRO A 1 102 ? 7.797 -8.359 17.406 1 97.69 102 PRO A CA 1
ATOM 748 C C . PRO A 1 102 ? 7.227 -8.656 18.797 1 97.69 102 PRO A C 1
ATOM 750 O O . PRO A 1 102 ? 6.484 -9.625 18.969 1 97.69 102 PRO A O 1
ATOM 753 N N . GLY A 1 103 ? 7.59 -7.824 19.797 1 98.31 103 GLY A N 1
ATOM 754 C CA . GLY A 1 103 ? 7.051 -8 21.141 1 98.31 103 GLY A CA 1
ATOM 755 C C . GLY A 1 103 ? 5.547 -7.809 21.203 1 98.31 103 GLY A C 1
ATOM 756 O O . GLY A 1 103 ? 4.848 -8.57 21.875 1 98.31 103 GLY A O 1
ATOM 757 N N . ILE A 1 104 ? 5.023 -6.801 20.516 1 98.81 104 ILE A N 1
ATOM 758 C CA . ILE A 1 104 ? 3.596 -6.512 20.469 1 98.81 104 ILE A CA 1
ATOM 759 C C . ILE A 1 104 ? 2.859 -7.68 19.812 1 98.81 104 ILE A C 1
ATOM 761 O O . ILE A 1 104 ? 1.848 -8.156 20.328 1 98.81 104 ILE A O 1
ATOM 765 N N . ALA A 1 105 ? 3.379 -8.117 18.672 1 98.56 105 ALA A N 1
ATOM 766 C CA . ALA A 1 105 ? 2.764 -9.219 17.938 1 98.56 105 ALA A CA 1
ATOM 767 C C . ALA A 1 105 ? 2.742 -10.492 18.781 1 98.56 105 ALA A C 1
ATOM 769 O O . ALA A 1 105 ? 1.734 -11.203 18.828 1 98.56 105 ALA A O 1
ATOM 770 N N . ALA A 1 106 ? 3.838 -10.797 19.438 1 98.06 106 ALA A N 1
ATOM 771 C CA . ALA A 1 106 ? 3.928 -11.984 20.266 1 98.06 106 ALA A CA 1
ATOM 772 C C . ALA A 1 106 ? 2.916 -11.938 21.406 1 98.06 106 ALA A C 1
ATOM 774 O O . ALA A 1 106 ? 2.25 -12.93 21.703 1 98.06 106 ALA A O 1
ATOM 775 N N . LYS A 1 107 ? 2.828 -10.828 22.062 1 98.44 107 LYS A N 1
ATOM 776 C CA . LYS A 1 107 ? 1.914 -10.68 23.188 1 98.44 107 LYS A CA 1
ATOM 777 C C . LYS A 1 107 ? 0.46 -10.781 22.734 1 98.44 107 LYS A C 1
ATOM 779 O O . LYS A 1 107 ? -0.35 -11.445 23.391 1 98.44 107 LYS A O 1
ATOM 784 N N . ALA A 1 108 ? 0.119 -10.078 21.609 1 98.75 108 ALA A N 1
ATOM 785 C CA . ALA A 1 108 ? -1.229 -10.195 21.047 1 98.75 108 ALA A CA 1
ATOM 786 C C . ALA A 1 108 ? -1.568 -11.648 20.75 1 98.75 108 ALA A C 1
ATOM 788 O O . ALA A 1 108 ? -2.662 -12.117 21.062 1 98.75 108 ALA A O 1
ATOM 789 N N . LYS A 1 109 ? -0.643 -12.344 20.156 1 97.94 109 LYS A N 1
ATOM 790 C CA . LYS A 1 109 ? -0.834 -13.75 19.812 1 97.94 109 LYS A CA 1
ATOM 791 C C . LYS A 1 109 ? -1.062 -14.594 21.062 1 97.94 109 LYS A C 1
ATOM 793 O O . LYS A 1 109 ? -1.958 -15.445 21.078 1 97.94 109 LYS A O 1
ATOM 798 N N . ARG A 1 110 ? -0.279 -14.359 22.062 1 98.06 110 ARG A N 1
ATOM 799 C CA . ARG A 1 110 ? -0.405 -15.086 23.328 1 98.06 110 ARG A CA 1
ATOM 800 C C . ARG A 1 110 ? -1.798 -14.906 23.922 1 98.06 110 ARG A C 1
ATOM 802 O O . ARG A 1 110 ? -2.344 -15.836 24.516 1 98.06 110 ARG A O 1
ATOM 809 N N . TYR A 1 111 ? -2.354 -13.742 23.734 1 98.44 111 TYR A N 1
ATOM 810 C CA . TYR A 1 111 ? -3.65 -13.438 24.328 1 98.44 111 TYR A CA 1
ATOM 811 C C . TYR A 1 111 ? -4.785 -13.797 23.375 1 98.44 111 TYR A C 1
ATOM 813 O O . TYR A 1 111 ? -5.957 -13.602 23.688 1 98.44 111 TYR A O 1
ATOM 821 N N . GLY A 1 112 ? -4.41 -14.289 22.156 1 97.88 112 GLY A N 1
ATOM 822 C CA . GLY A 1 112 ? -5.426 -14.656 21.188 1 97.88 112 GLY A CA 1
ATOM 823 C C . GLY A 1 112 ? -6.109 -13.461 20.562 1 97.88 112 GLY A C 1
ATOM 824 O O . GLY A 1 112 ? -7.27 -13.547 20.141 1 97.88 112 GLY A O 1
ATOM 825 N N . MET A 1 113 ? -5.457 -12.312 20.5 1 98.69 113 MET A N 1
ATOM 826 C CA . MET A 1 113 ? -6.008 -11.102 19.891 1 98.69 113 MET A CA 1
ATOM 827 C C . MET A 1 113 ? -5.496 -10.914 18.469 1 98.69 113 MET A C 1
ATOM 829 O O . MET A 1 113 ? -4.301 -11.055 18.219 1 98.69 113 MET A O 1
ATOM 833 N N . LYS A 1 114 ? -6.41 -10.57 17.547 1 98.56 114 LYS A N 1
ATOM 834 C CA . LYS A 1 114 ? -5.984 -10.102 16.234 1 98.56 114 LYS A CA 1
ATOM 835 C C . LYS A 1 114 ? -5.305 -8.734 16.328 1 98.56 114 LYS A C 1
ATOM 837 O O . LYS A 1 114 ? -5.727 -7.883 17.109 1 98.56 114 LYS A O 1
ATOM 842 N N . LEU A 1 115 ? -4.23 -8.562 15.555 1 98.81 115 LEU A N 1
ATOM 843 C CA . LEU A 1 115 ? -3.436 -7.34 15.633 1 98.81 115 LEU A CA 1
ATOM 844 C C . LEU A 1 115 ? -3.357 -6.648 14.281 1 98.81 115 LEU A C 1
ATOM 846 O O . LEU A 1 115 ? -3.086 -7.297 13.266 1 98.81 115 LEU A O 1
ATOM 850 N N . MET A 1 116 ? -3.656 -5.418 14.25 1 98.5 116 MET A N 1
ATOM 851 C CA . MET A 1 116 ? -3.428 -4.531 13.109 1 98.5 116 MET A CA 1
ATOM 852 C C . MET A 1 116 ? -2.711 -3.258 13.547 1 98.5 116 MET A C 1
ATOM 854 O O . MET A 1 116 ? -2.936 -2.762 14.656 1 98.5 116 MET A O 1
ATOM 858 N N . SER A 1 117 ? -1.807 -2.768 12.68 1 98.81 117 SER A N 1
ATOM 859 C CA . SER A 1 117 ? -1.222 -1.46 12.961 1 98.81 117 SER A CA 1
ATOM 860 C C . SER A 1 117 ? -1.826 -0.381 12.07 1 98.81 117 SER A C 1
ATOM 862 O O . SER A 1 117 ? -2.359 -0.68 11 1 98.81 117 SER A O 1
ATOM 864 N N . VAL A 1 118 ? -1.778 0.839 12.523 1 98.75 118 VAL A N 1
ATOM 865 C CA . VAL A 1 118 ? -2.305 1.992 11.797 1 98.75 118 VAL A CA 1
ATOM 866 C C . VAL A 1 118 ? -1.316 3.152 11.891 1 98.75 118 VAL A C 1
ATOM 868 O O . VAL A 1 118 ? -0.581 3.277 12.867 1 98.75 118 VAL A O 1
ATOM 871 N N . ASP A 1 119 ? -1.156 3.971 10.898 1 98.31 119 ASP A N 1
ATOM 872 C CA . ASP A 1 119 ? -0.351 5.184 10.805 1 98.31 119 ASP A CA 1
ATOM 873 C C . ASP A 1 119 ? 1.137 4.852 10.719 1 98.31 119 ASP A C 1
ATOM 875 O O . ASP A 1 119 ? 1.813 5.242 9.766 1 98.31 119 ASP A O 1
ATOM 879 N N . ASP A 1 120 ? 1.629 4.176 11.719 1 98.31 120 ASP A N 1
ATOM 880 C CA . ASP A 1 120 ? 3.033 3.779 11.781 1 98.31 120 ASP A CA 1
ATOM 881 C C . ASP A 1 120 ? 3.174 2.26 11.766 1 98.31 120 ASP A C 1
ATOM 883 O O . ASP A 1 120 ? 2.688 1.575 12.672 1 98.31 120 ASP A O 1
ATOM 887 N N . GLN A 1 121 ? 3.832 1.765 10.711 1 97.88 121 GLN A N 1
ATOM 888 C CA . GLN A 1 121 ? 3.914 0.323 10.508 1 97.88 121 GLN A CA 1
ATOM 889 C C . GLN A 1 121 ? 4.922 -0.313 11.461 1 97.88 121 GLN A C 1
ATOM 891 O O . GLN A 1 121 ? 6.043 0.182 11.602 1 97.88 121 GLN A O 1
ATOM 896 N N . LEU A 1 122 ? 4.512 -1.383 12.109 1 98.5 122 LEU A N 1
ATOM 897 C CA . LEU A 1 122 ? 5.414 -2.119 12.984 1 98.5 122 LEU A CA 1
ATOM 898 C C . LEU A 1 122 ? 6.531 -2.781 12.188 1 98.5 122 LEU A C 1
ATOM 900 O O . LEU A 1 122 ? 6.289 -3.309 11.102 1 98.5 122 LEU A O 1
ATOM 904 N N . VAL A 1 123 ? 7.754 -2.777 12.75 1 96.81 123 VAL A N 1
ATOM 905 C CA . VAL A 1 123 ? 8.906 -3.369 12.07 1 96.81 123 VAL A CA 1
ATOM 906 C C . VAL A 1 123 ? 9.656 -4.281 13.039 1 96.81 123 VAL A C 1
ATOM 908 O O . VAL A 1 123 ? 9.438 -4.23 14.25 1 96.81 123 VAL A O 1
ATOM 911 N N . ASP A 1 124 ? 10.484 -5.121 12.508 1 95.31 124 ASP A N 1
ATOM 912 C CA . ASP A 1 124 ? 11.344 -5.961 13.336 1 95.31 124 ASP A CA 1
ATOM 913 C C . ASP A 1 124 ? 12.664 -5.262 13.648 1 95.31 124 ASP A C 1
ATOM 915 O O . ASP A 1 124 ? 12.812 -4.066 13.383 1 95.31 124 ASP A O 1
ATOM 919 N N . GLY A 1 125 ? 13.57 -6.012 14.312 1 90.19 125 GLY A N 1
ATOM 920 C CA . GLY A 1 125 ? 14.836 -5.449 14.734 1 90.19 125 GLY A CA 1
ATOM 921 C C . GLY A 1 125 ? 15.688 -4.945 13.586 1 90.19 125 GLY A C 1
ATOM 922 O O . GLY A 1 125 ? 16.578 -4.109 13.773 1 90.19 125 GLY A O 1
ATOM 923 N N . ARG A 1 126 ? 15.352 -5.445 12.32 1 90.38 126 ARG A N 1
ATOM 924 C CA . ARG A 1 126 ? 16.109 -5.047 11.141 1 90.38 126 ARG A CA 1
ATOM 925 C C . ARG A 1 126 ? 15.398 -3.936 10.375 1 90.38 126 ARG A C 1
ATOM 927 O O . ARG A 1 126 ? 15.898 -3.455 9.352 1 90.38 126 ARG A O 1
ATOM 934 N N . GLY A 1 127 ? 14.242 -3.502 10.859 1 91.44 127 GLY A N 1
ATOM 935 C CA . GLY A 1 127 ? 13.5 -2.422 10.227 1 91.44 127 GLY A CA 1
ATOM 936 C C . GLY A 1 127 ? 12.531 -2.904 9.164 1 91.44 127 GLY A C 1
ATOM 937 O O . GLY A 1 127 ? 11.922 -2.098 8.461 1 91.44 127 GLY A O 1
ATOM 938 N N . ALA A 1 128 ? 12.391 -4.191 9.055 1 89.44 128 ALA A N 1
ATOM 939 C CA . ALA A 1 128 ? 11.477 -4.754 8.062 1 89.44 128 ALA A CA 1
ATOM 940 C C . ALA A 1 128 ? 10.055 -4.844 8.609 1 89.44 128 ALA A C 1
ATOM 942 O O . ALA A 1 128 ? 9.852 -5.195 9.781 1 89.44 128 ALA A O 1
ATOM 943 N N . PRO A 1 129 ? 9.094 -4.457 7.742 1 92.75 129 PRO A N 1
ATOM 944 C CA . PRO A 1 129 ? 7.711 -4.59 8.203 1 92.75 129 PRO A CA 1
ATOM 945 C C . PRO A 1 129 ? 7.375 -6.008 8.664 1 92.75 129 PRO A C 1
ATOM 947 O O . PRO A 1 129 ? 7.914 -6.98 8.125 1 92.75 129 PRO A O 1
ATOM 950 N N . LEU A 1 130 ? 6.504 -6.105 9.641 1 93.5 130 LEU A N 1
ATOM 951 C CA . LEU A 1 130 ? 5.996 -7.406 10.062 1 93.5 130 LEU A CA 1
ATOM 952 C C . LEU A 1 130 ? 4.957 -7.926 9.07 1 93.5 130 LEU A C 1
ATOM 954 O O . LEU A 1 130 ? 3.852 -7.391 8.984 1 93.5 130 LEU A O 1
ATOM 958 N N . ALA A 1 131 ? 5.266 -9 8.414 1 82.5 131 ALA A N 1
ATOM 959 C CA . ALA A 1 131 ? 4.461 -9.508 7.305 1 82.5 131 ALA A CA 1
ATOM 960 C C . ALA A 1 131 ? 3.084 -9.953 7.785 1 82.5 131 ALA A C 1
ATOM 962 O O . ALA A 1 131 ? 2.102 -9.867 7.043 1 82.5 131 ALA A O 1
ATOM 963 N N . ASP A 1 132 ? 2.965 -10.391 8.992 1 89 132 ASP A N 1
ATOM 964 C CA . ASP A 1 132 ? 1.725 -10.992 9.469 1 89 132 ASP A CA 1
ATOM 965 C C . ASP A 1 132 ? 0.852 -9.969 10.188 1 89 132 ASP A C 1
ATOM 967 O O . ASP A 1 132 ? -0.173 -10.312 10.773 1 89 132 ASP A O 1
ATOM 971 N N . VAL A 1 133 ? 1.206 -8.672 10.117 1 96.69 133 VAL A N 1
ATOM 972 C CA . VAL A 1 133 ? 0.419 -7.621 10.75 1 96.69 133 VAL A CA 1
ATOM 973 C C . VAL A 1 133 ? -0.136 -6.68 9.688 1 96.69 133 VAL A C 1
ATOM 975 O O . VAL A 1 133 ? 0.588 -5.832 9.156 1 96.69 133 VAL A O 1
ATOM 978 N N . PRO A 1 134 ? -1.442 -6.887 9.367 1 96.25 134 PRO A N 1
ATOM 979 C CA . PRO A 1 134 ? -2.037 -5.918 8.445 1 96.25 134 PRO A CA 1
ATOM 980 C C . PRO A 1 134 ? -1.824 -4.473 8.883 1 96.25 134 PRO A C 1
ATOM 982 O O . PRO A 1 134 ? -1.789 -4.188 10.086 1 96.25 134 PRO A O 1
ATOM 985 N N . HIS A 1 135 ? -1.671 -3.588 7.863 1 97.69 135 HIS A N 1
ATOM 986 C CA . HIS A 1 135 ? -1.307 -2.213 8.188 1 97.69 135 HIS A CA 1
ATOM 987 C C . HIS A 1 135 ? -2.088 -1.222 7.328 1 97.69 135 HIS A C 1
ATOM 989 O O . HIS A 1 135 ? -2.158 -1.374 6.105 1 97.69 135 HIS A O 1
ATOM 995 N N . MET A 1 136 ? -2.738 -0.307 7.98 1 97.25 136 MET A N 1
ATOM 996 C CA . MET A 1 136 ? -3.258 0.913 7.371 1 97.25 136 MET A CA 1
ATOM 997 C C . MET A 1 136 ? -2.291 2.076 7.57 1 97.25 136 MET A C 1
ATOM 999 O O . MET A 1 136 ? -2.166 2.602 8.68 1 97.25 136 MET A O 1
ATOM 1003 N N . GLY A 1 137 ? -1.595 2.412 6.461 1 97.06 137 GLY A N 1
ATOM 1004 C CA . GLY A 1 137 ? -0.618 3.484 6.566 1 97.06 137 GLY A CA 1
ATOM 1005 C C . GLY A 1 137 ? -0.867 4.617 5.586 1 97.06 137 GLY A C 1
ATOM 1006 O O . GLY A 1 137 ? -2.016 4.91 5.246 1 97.06 137 GLY A O 1
ATOM 1007 N N . ILE A 1 138 ? 0.161 5.375 5.438 1 93.5 138 ILE A N 1
ATOM 1008 C CA . ILE A 1 138 ? 0.216 6.523 4.539 1 93.5 138 ILE A CA 1
ATOM 1009 C C . ILE A 1 138 ? 1.45 6.418 3.646 1 93.5 138 ILE A C 1
ATOM 1011 O O . ILE A 1 138 ? 2.506 5.961 4.086 1 93.5 138 ILE A O 1
ATOM 1015 N N . SER A 1 139 ? 1.323 6.77 2.377 1 89.56 139 SER A N 1
ATOM 1016 C CA . SER A 1 139 ? 2.52 6.93 1.557 1 89.56 139 SER A CA 1
ATOM 1017 C C . SER A 1 139 ? 3.371 8.102 2.043 1 89.56 139 SER A C 1
ATOM 1019 O O . SER A 1 139 ? 3.348 9.18 1.451 1 89.56 139 SER A O 1
ATOM 1021 N N . ALA A 1 140 ? 4.238 7.844 3.01 1 95.75 140 ALA A N 1
ATOM 1022 C CA . ALA A 1 140 ? 4.879 8.898 3.795 1 95.75 140 ALA A CA 1
ATOM 1023 C C . ALA A 1 140 ? 5.812 9.734 2.928 1 95.75 140 ALA A C 1
ATOM 1025 O O . ALA A 1 140 ? 5.793 10.969 2.998 1 95.75 140 ALA A O 1
ATOM 1026 N N . TYR A 1 141 ? 6.621 9.109 2.078 1 95.31 141 TYR A N 1
ATOM 1027 C CA . TYR A 1 141 ? 7.539 9.828 1.205 1 95.31 141 TYR A CA 1
ATOM 1028 C C . TYR A 1 141 ? 6.777 10.695 0.207 1 95.31 141 TYR A C 1
ATOM 1030 O O . TYR A 1 141 ? 7.145 11.852 -0.027 1 95.31 141 TYR A O 1
ATOM 1038 N N . ARG A 1 142 ? 5.719 10.172 -0.32 1 91.31 142 ARG A N 1
ATOM 1039 C CA . ARG A 1 142 ? 4.926 10.922 -1.291 1 91.31 142 ARG A CA 1
ATOM 1040 C C . ARG A 1 142 ? 4.266 12.133 -0.644 1 91.31 142 ARG A C 1
ATOM 1042 O O . ARG A 1 142 ? 4.195 13.203 -1.249 1 91.31 142 ARG A O 1
ATOM 1049 N N . ILE A 1 143 ? 3.77 11.898 0.53 1 96.56 143 ILE A N 1
ATOM 1050 C CA . ILE A 1 143 ? 3.191 13 1.289 1 96.56 143 ILE A CA 1
ATOM 1051 C C . ILE A 1 143 ? 4.254 14.07 1.533 1 96.56 143 ILE A C 1
ATOM 1053 O O . ILE A 1 143 ? 3.977 15.266 1.414 1 96.56 143 ILE A O 1
ATOM 1057 N N . GLY A 1 144 ? 5.43 13.617 1.856 1 98.25 144 GLY A N 1
ATOM 1058 C CA . GLY A 1 144 ? 6.547 14.539 2.027 1 98.25 144 GLY A CA 1
ATOM 1059 C C . GLY A 1 144 ? 6.855 15.336 0.779 1 98.25 144 GLY A C 1
ATOM 1060 O O . GLY A 1 144 ? 7.074 16.547 0.853 1 98.25 144 GLY A O 1
ATOM 1061 N N . ARG A 1 145 ? 6.867 14.703 -0.33 1 96.69 145 ARG A N 1
ATOM 1062 C CA . ARG A 1 145 ? 7.113 15.406 -1.585 1 96.69 145 ARG A CA 1
ATOM 1063 C C . ARG A 1 145 ? 6.047 16.469 -1.836 1 96.69 145 ARG A C 1
ATOM 1065 O O . ARG A 1 145 ? 6.352 17.562 -2.309 1 96.69 145 ARG A O 1
ATOM 1072 N N . GLN A 1 146 ? 4.812 16.188 -1.468 1 96 146 GLN A N 1
ATOM 1073 C CA . GLN A 1 146 ? 3.736 17.156 -1.617 1 96 146 GLN A CA 1
ATOM 1074 C C . GLN A 1 146 ? 3.986 18.391 -0.755 1 96 146 GLN A C 1
ATOM 1076 O O . GLN A 1 146 ? 3.703 19.516 -1.175 1 96 146 GLN A O 1
ATOM 1081 N N . VAL A 1 147 ? 4.504 18.109 0.428 1 98.81 147 VAL A N 1
ATOM 1082 C CA . VAL A 1 147 ? 4.852 19.219 1.314 1 98.81 147 VAL A CA 1
ATOM 1083 C C . VAL A 1 147 ? 5.902 20.109 0.648 1 98.81 147 VAL A C 1
ATOM 1085 O O . VAL A 1 147 ? 5.727 21.328 0.551 1 98.81 147 VAL A O 1
ATOM 1088 N N . GLY A 1 148 ? 6.949 19.5 0.16 1 98.88 148 GLY A N 1
ATOM 1089 C CA . GLY A 1 148 ? 8.008 20.25 -0.498 1 98.88 148 GLY A CA 1
ATOM 1090 C C . GLY A 1 148 ? 7.539 20.984 -1.73 1 98.88 148 GLY A C 1
ATOM 1091 O O . GLY A 1 148 ? 7.895 22.156 -1.93 1 98.88 148 GLY A O 1
ATOM 1092 N N . ASP A 1 149 ? 6.734 20.391 -2.535 1 98.31 149 ASP A N 1
ATOM 1093 C CA . ASP A 1 149 ? 6.195 21.016 -3.74 1 98.31 149 ASP A CA 1
ATOM 1094 C C . ASP A 1 149 ? 5.328 22.219 -3.396 1 98.31 149 ASP A C 1
ATOM 1096 O O . ASP A 1 149 ? 5.387 23.25 -4.074 1 98.31 149 ASP A O 1
ATOM 1100 N N . ALA A 1 150 ? 4.527 22.078 -2.33 1 98.69 150 ALA A N 1
ATOM 1101 C CA . ALA A 1 150 ? 3.674 23.172 -1.892 1 98.69 150 ALA A CA 1
ATOM 1102 C C . ALA A 1 150 ? 4.508 24.375 -1.439 1 98.69 150 ALA A C 1
ATOM 1104 O O . ALA A 1 150 ? 4.211 25.516 -1.792 1 98.69 150 ALA A O 1
ATOM 1105 N N . ILE A 1 151 ? 5.504 24.062 -0.696 1 98.94 151 ILE A N 1
ATOM 1106 C CA . ILE A 1 151 ? 6.395 25.109 -0.204 1 98.94 151 ILE A CA 1
ATOM 1107 C C . ILE A 1 151 ? 7.09 25.781 -1.38 1 98.94 151 ILE A C 1
ATOM 1109 O O . ILE A 1 151 ? 7.129 27.016 -1.454 1 98.94 151 ILE A O 1
ATOM 1113 N N . ALA A 1 152 ? 7.621 25.016 -2.297 1 98.88 152 ALA A N 1
ATOM 1114 C CA . ALA A 1 152 ? 8.336 25.562 -3.449 1 98.88 152 ALA A CA 1
ATOM 1115 C C . ALA A 1 152 ? 7.422 26.453 -4.289 1 98.88 152 ALA A C 1
ATOM 1117 O O . ALA A 1 152 ? 7.828 27.531 -4.723 1 98.88 152 ALA A O 1
ATOM 1118 N N . ALA A 1 153 ? 6.246 25.984 -4.504 1 98.62 153 ALA A N 1
ATOM 1119 C CA . ALA A 1 153 ? 5.289 26.75 -5.293 1 98.62 153 ALA A CA 1
ATOM 1120 C C . ALA A 1 153 ? 4.973 28.078 -4.621 1 98.62 153 ALA A C 1
ATOM 1122 O O . ALA A 1 153 ? 4.906 29.125 -5.285 1 98.62 153 ALA A O 1
ATOM 1123 N N . GLU A 1 154 ? 4.797 28.078 -3.299 1 98.69 154 GLU A N 1
ATOM 1124 C CA . GLU A 1 154 ? 4.484 29.312 -2.58 1 98.69 154 GLU A CA 1
ATOM 1125 C C . GLU A 1 154 ? 5.684 30.25 -2.559 1 98.69 154 GLU A C 1
ATOM 1127 O O . GLU A 1 154 ? 5.527 31.469 -2.691 1 98.69 154 GLU A O 1
ATOM 1132 N N . ALA A 1 155 ? 6.863 29.734 -2.361 1 98.81 155 ALA A N 1
ATOM 1133 C CA . ALA A 1 155 ? 8.078 30.547 -2.4 1 98.81 155 ALA A CA 1
ATOM 1134 C C . ALA A 1 155 ? 8.219 31.25 -3.748 1 98.81 155 ALA A C 1
ATOM 1136 O O . ALA A 1 155 ? 8.547 32.438 -3.805 1 98.81 155 ALA A O 1
ATOM 1137 N N . LYS A 1 156 ? 7.969 30.469 -4.762 1 98.56 156 LYS A N 1
ATOM 1138 C CA . LYS A 1 156 ? 8.023 31.031 -6.109 1 98.56 156 LYS A CA 1
ATOM 1139 C C . LYS A 1 156 ? 6.992 32.156 -6.273 1 98.56 156 LYS A C 1
ATOM 1141 O O . LYS A 1 156 ? 7.297 33.219 -6.824 1 98.56 156 LYS A O 1
ATOM 1146 N N . ARG A 1 157 ? 5.852 31.922 -5.84 1 98.38 157 ARG A N 1
ATOM 1147 C CA . ARG A 1 157 ? 4.785 32.938 -5.918 1 98.38 157 ARG A CA 1
ATOM 1148 C C . ARG A 1 157 ? 5.184 34.219 -5.203 1 98.38 157 ARG A C 1
ATOM 1150 O O . ARG A 1 157 ? 4.828 35.312 -5.645 1 98.38 157 ARG A O 1
ATOM 1157 N N . ARG A 1 158 ? 5.945 34.094 -4.09 1 98.44 158 ARG A N 1
ATOM 1158 C CA . ARG A 1 158 ? 6.352 35.25 -3.287 1 98.44 158 ARG A CA 1
ATOM 1159 C C . ARG A 1 158 ? 7.613 35.875 -3.852 1 98.44 158 ARG A C 1
ATOM 1161 O O . ARG A 1 158 ? 8.086 36.906 -3.336 1 98.44 158 ARG A O 1
ATOM 1168 N N . GLY A 1 159 ? 8.156 35.281 -4.824 1 98.38 159 GLY A N 1
ATOM 1169 C CA . GLY A 1 159 ? 9.328 35.844 -5.48 1 98.38 159 GLY A CA 1
ATOM 1170 C C . GLY A 1 159 ? 10.617 35.594 -4.723 1 98.38 159 GLY A C 1
ATOM 1171 O O . GLY A 1 159 ? 11.578 36.344 -4.859 1 98.38 159 GLY A O 1
ATOM 1172 N N . TRP A 1 160 ? 10.602 34.562 -3.869 1 98.62 160 TRP A N 1
ATOM 1173 C CA . TRP A 1 160 ? 11.82 34.219 -3.127 1 98.62 160 TRP A CA 1
ATOM 1174 C C . TRP A 1 160 ? 12.844 33.562 -4.027 1 98.62 160 TRP A C 1
ATOM 1176 O O . TRP A 1 160 ? 12.484 32.812 -4.938 1 98.62 160 TRP A O 1
ATOM 1186 N N . ASN A 1 161 ? 14.102 33.844 -3.826 1 98.38 161 ASN A N 1
ATOM 1187 C CA . ASN A 1 161 ? 15.195 33.094 -4.418 1 98.38 161 ASN A CA 1
ATOM 1188 C C . ASN A 1 161 ? 15.492 31.828 -3.617 1 98.38 161 ASN A C 1
ATOM 1190 O O . ASN A 1 161 ? 16.078 31.906 -2.531 1 98.38 161 ASN A O 1
ATOM 1194 N N . PRO A 1 162 ? 15.133 30.688 -4.16 1 98.38 162 PRO A N 1
ATOM 1195 C CA . PRO A 1 162 ? 15.273 29.453 -3.383 1 98.38 162 PRO A CA 1
ATOM 1196 C C . PRO A 1 162 ? 16.688 29.234 -2.861 1 98.38 162 PRO A C 1
ATOM 1198 O O . PRO A 1 162 ? 16.875 28.656 -1.789 1 98.38 162 PRO A O 1
ATOM 1201 N N . ALA A 1 163 ? 17.656 29.75 -3.494 1 97.69 163 ALA A N 1
ATOM 1202 C CA . ALA A 1 163 ? 19.047 29.531 -3.139 1 97.69 163 ALA A CA 1
ATOM 1203 C C . ALA A 1 163 ? 19.406 30.281 -1.854 1 97.69 163 ALA A C 1
ATOM 1205 O O . ALA A 1 163 ? 20.438 29.984 -1.23 1 97.69 163 ALA A O 1
ATOM 1206 N N . GLU A 1 164 ? 18.562 31.219 -1.456 1 98.12 164 GLU A N 1
ATOM 1207 C CA . GLU A 1 164 ? 18.875 32.062 -0.313 1 98.12 164 GLU A CA 1
ATOM 1208 C C . GLU A 1 164 ? 17.969 31.75 0.875 1 98.12 164 GLU A C 1
ATOM 1210 O O . GLU A 1 164 ? 18.078 32.406 1.923 1 98.12 164 GLU A O 1
ATOM 1215 N N . VAL A 1 165 ? 17.094 30.766 0.695 1 98.81 165 VAL A N 1
ATOM 1216 C CA . VAL A 1 165 ? 16.094 30.469 1.708 1 98.81 165 VAL A CA 1
ATOM 1217 C C . VAL A 1 165 ? 16.609 29.375 2.646 1 98.81 165 VAL A C 1
ATOM 1219 O O . VAL A 1 165 ? 17.172 28.391 2.195 1 98.81 165 VAL A O 1
ATOM 1222 N N . GLY A 1 166 ? 16.516 29.656 3.986 1 98.88 166 GLY A N 1
ATOM 1223 C CA . GLY A 1 166 ? 16.766 28.578 4.941 1 98.88 166 GLY A CA 1
ATOM 1224 C C . GLY A 1 166 ? 15.672 27.531 4.957 1 98.88 166 GLY A C 1
ATOM 1225 O O . GLY A 1 166 ? 14.484 27.859 4.883 1 98.88 166 GLY A O 1
ATOM 1226 N N . VAL A 1 167 ? 16.062 26.25 4.938 1 98.94 167 VAL A N 1
ATOM 1227 C CA . VAL A 1 167 ? 15.141 25.109 4.973 1 98.94 167 VAL A CA 1
ATOM 1228 C C . VAL A 1 167 ? 15.219 24.422 6.332 1 98.94 167 VAL A C 1
ATOM 1230 O O . VAL A 1 167 ? 16.203 23.734 6.625 1 98.94 167 VAL A O 1
ATOM 1233 N N . LEU A 1 168 ? 14.195 24.609 7.152 1 98.94 168 LEU A N 1
ATOM 1234 C CA . LEU A 1 168 ? 14.164 23.969 8.469 1 98.94 168 LEU A CA 1
ATOM 1235 C C . LEU A 1 168 ? 13.445 22.625 8.398 1 98.94 168 LEU A C 1
ATOM 1237 O O . LEU A 1 168 ? 12.234 22.578 8.188 1 98.94 168 LEU A O 1
ATOM 1241 N N . ARG A 1 169 ? 14.141 21.547 8.547 1 98.94 169 ARG A N 1
ATOM 1242 C CA . ARG A 1 169 ? 13.609 20.188 8.656 1 98.94 169 ARG A CA 1
ATOM 1243 C C . ARG A 1 169 ? 13.477 19.766 10.117 1 98.94 169 ARG A C 1
ATOM 1245 O O . ARG A 1 169 ? 14.477 19.5 10.789 1 98.94 169 ARG A O 1
ATOM 1252 N N . LEU A 1 170 ? 12.273 19.828 10.648 1 98.88 170 LEU A N 1
ATOM 1253 C CA . LEU A 1 170 ? 12.031 19.266 11.977 1 98.88 170 LEU A CA 1
ATOM 1254 C C . LEU A 1 170 ? 12.125 17.75 11.961 1 98.88 170 LEU A C 1
ATOM 1256 O O . LEU A 1 170 ? 11.234 17.078 11.43 1 98.88 170 LEU A O 1
ATOM 1260 N N . ALA A 1 171 ? 13.188 17.219 12.578 1 98.5 171 ALA A N 1
ATOM 1261 C CA . ALA A 1 171 ? 13.555 15.82 12.352 1 98.5 171 ALA A CA 1
ATOM 1262 C C . ALA A 1 171 ? 13.219 14.961 13.562 1 98.5 171 ALA A C 1
ATOM 1264 O O . ALA A 1 171 ? 13.656 15.258 14.68 1 98.5 171 ALA A O 1
ATOM 1265 N N . TYR A 1 172 ? 12.391 14.008 13.43 1 97.81 172 TYR A N 1
ATOM 1266 C CA . TYR A 1 172 ? 12.164 12.906 14.359 1 97.81 172 TYR A CA 1
ATOM 1267 C C . TYR A 1 172 ? 12.461 11.562 13.703 1 97.81 172 TYR A C 1
ATOM 1269 O O . TYR A 1 172 ? 11.57 10.734 13.539 1 97.81 172 TYR A O 1
ATOM 1277 N N . ASP A 1 173 ? 13.742 11.266 13.469 1 96.31 173 ASP A N 1
ATOM 1278 C CA . ASP A 1 173 ? 14.172 10.258 12.5 1 96.31 173 ASP A CA 1
ATOM 1279 C C . ASP A 1 173 ? 14.078 8.859 13.094 1 96.31 173 ASP A C 1
ATOM 1281 O O . ASP A 1 173 ? 14.188 7.863 12.375 1 96.31 173 ASP A O 1
ATOM 1285 N N . GLN A 1 174 ? 13.734 8.781 14.422 1 94.25 174 GLN A N 1
ATOM 1286 C CA . GLN A 1 174 ? 13.539 7.461 15.023 1 94.25 174 GLN A CA 1
ATOM 1287 C C . GLN A 1 174 ? 12.227 6.832 14.562 1 94.25 174 GLN A C 1
ATOM 1289 O O . GLN A 1 174 ? 12.008 5.637 14.758 1 94.25 174 GLN A O 1
ATOM 1294 N N . LEU A 1 175 ? 11.375 7.582 14.055 1 96.38 175 LEU A N 1
ATOM 1295 C CA . LEU A 1 175 ? 10.133 7.105 13.469 1 96.38 175 LEU A CA 1
ATOM 1296 C C . LEU A 1 175 ? 10.211 7.113 11.945 1 96.38 175 LEU A C 1
ATOM 1298 O O . LEU A 1 175 ? 10.258 8.18 11.328 1 96.38 175 LEU A O 1
ATOM 1302 N N . PRO A 1 176 ? 10.18 5.871 11.289 1 96.12 176 PRO A N 1
ATOM 1303 C CA . PRO A 1 176 ? 10.352 5.789 9.836 1 96.12 176 PRO A CA 1
ATOM 1304 C C . PRO A 1 176 ? 9.367 6.672 9.078 1 96.12 176 PRO A C 1
ATOM 1306 O O . PRO A 1 176 ? 9.75 7.328 8.102 1 96.12 176 PRO A O 1
ATOM 1309 N N . THR A 1 177 ? 8.102 6.75 9.5 1 97.38 177 THR A N 1
ATOM 1310 C CA . THR A 1 177 ? 7.102 7.586 8.844 1 97.38 177 THR A CA 1
ATOM 1311 C C . THR A 1 177 ? 7.531 9.047 8.859 1 97.38 177 THR A C 1
ATOM 1313 O O . THR A 1 177 ? 7.449 9.734 7.836 1 97.38 177 THR A O 1
ATOM 1316 N N . ALA A 1 178 ? 8.016 9.523 9.977 1 98.19 178 ALA A N 1
ATOM 1317 C CA . ALA A 1 178 ? 8.477 10.898 10.102 1 98.19 178 ALA A CA 1
ATOM 1318 C C . ALA A 1 178 ? 9.672 11.164 9.195 1 98.19 178 ALA A C 1
ATOM 1320 O O . ALA A 1 178 ? 9.727 12.188 8.508 1 98.19 178 ALA A O 1
ATOM 1321 N N . ARG A 1 179 ? 10.586 10.266 9.203 1 97.88 179 ARG A N 1
ATOM 1322 C CA . ARG A 1 179 ? 11.789 10.398 8.383 1 97.88 179 ARG A CA 1
ATOM 1323 C C . ARG A 1 179 ? 11.445 10.445 6.902 1 97.88 179 ARG A C 1
ATOM 1325 O O . ARG A 1 179 ? 11.969 11.281 6.164 1 97.88 179 ARG A O 1
ATOM 1332 N N . GLU A 1 180 ? 10.562 9.57 6.488 1 97.44 180 GLU A N 1
ATOM 1333 C CA . GLU A 1 180 ? 10.18 9.516 5.082 1 97.44 180 GLU A CA 1
ATOM 1334 C C . GLU A 1 180 ? 9.469 10.797 4.652 1 97.44 180 GLU A C 1
ATOM 1336 O O . GLU A 1 180 ? 9.711 11.312 3.561 1 97.44 180 GLU A O 1
ATOM 1341 N N . ARG A 1 181 ? 8.57 11.281 5.508 1 98.62 181 ARG A N 1
ATOM 1342 C CA . ARG A 1 181 ? 7.844 12.516 5.215 1 98.62 181 ARG A CA 1
ATOM 1343 C C . ARG A 1 181 ? 8.805 13.68 5.012 1 98.62 181 ARG A C 1
ATOM 1345 O O . ARG A 1 181 ? 8.734 14.391 4.004 1 98.62 181 ARG A O 1
ATOM 1352 N N . THR A 1 182 ? 9.758 13.836 5.91 1 98.81 182 THR A N 1
ATOM 1353 C CA . THR A 1 182 ? 10.648 14.992 5.824 1 98.81 182 THR A CA 1
ATOM 1354 C C . THR A 1 182 ? 11.695 14.789 4.734 1 98.81 182 THR A C 1
ATOM 1356 O O . THR A 1 182 ? 12.117 15.75 4.086 1 98.81 182 THR A O 1
ATOM 1359 N N . THR A 1 183 ? 12.148 13.578 4.48 1 98.5 183 THR A N 1
ATOM 1360 C CA . THR A 1 183 ? 13.047 13.297 3.365 1 98.5 183 THR A CA 1
ATOM 1361 C C . THR A 1 183 ? 12.383 13.656 2.037 1 98.5 183 THR A C 1
ATOM 1363 O O . THR A 1 183 ? 13.008 14.281 1.176 1 98.5 183 THR A O 1
ATOM 1366 N N . GLY A 1 184 ? 11.133 13.281 1.908 1 98.31 184 GLY A N 1
ATOM 1367 C CA . GLY A 1 184 ? 10.398 13.641 0.706 1 98.31 184 GLY A CA 1
ATOM 1368 C C . GLY A 1 184 ? 10.305 15.133 0.482 1 98.31 184 GLY A C 1
ATOM 1369 O O . GLY A 1 184 ? 10.477 15.609 -0.642 1 98.31 184 GLY A O 1
ATOM 1370 N N . ALA A 1 185 ? 10.062 15.836 1.537 1 98.88 185 ALA A N 1
ATOM 1371 C CA . ALA A 1 185 ? 9.977 17.297 1.446 1 98.88 185 ALA A CA 1
ATOM 1372 C C . ALA A 1 185 ? 11.305 17.891 1 1 98.88 185 ALA A C 1
ATOM 1374 O O . ALA A 1 185 ? 11.344 18.734 0.097 1 98.88 185 ALA A O 1
ATOM 1375 N N . VAL A 1 186 ? 12.383 17.453 1.583 1 98.88 186 VAL A N 1
ATOM 1376 C CA . VAL A 1 186 ? 13.703 17.953 1.253 1 98.88 186 VAL A CA 1
ATOM 1377 C C . VAL A 1 186 ? 14.023 17.672 -0.213 1 98.88 186 VAL A C 1
ATOM 1379 O O . VAL A 1 186 ? 14.516 18.547 -0.933 1 98.88 186 VAL A O 1
ATOM 1382 N N . ASP A 1 187 ? 13.758 16.484 -0.645 1 98.25 187 ASP A N 1
ATOM 1383 C CA . ASP A 1 187 ? 14.039 16.109 -2.025 1 98.25 187 ASP A CA 1
ATOM 1384 C C . ASP A 1 187 ? 13.266 16.984 -3.008 1 98.25 187 ASP A C 1
ATOM 1386 O O . ASP A 1 187 ? 13.812 17.422 -4.023 1 98.25 187 ASP A O 1
ATOM 1390 N N . ALA A 1 188 ? 12.008 17.203 -2.697 1 98.31 188 ALA A N 1
ATOM 1391 C CA . ALA A 1 188 ? 11.188 18.062 -3.559 1 98.31 188 ALA A CA 1
ATOM 1392 C C . ALA A 1 188 ? 11.727 19.484 -3.598 1 98.31 188 ALA A C 1
ATOM 1394 O O . ALA A 1 188 ? 11.758 20.109 -4.656 1 98.31 188 ALA A O 1
ATOM 1395 N N . LEU A 1 189 ? 12.156 19.969 -2.471 1 98.88 189 LEU A N 1
ATOM 1396 C CA . LEU A 1 189 ? 12.68 21.328 -2.398 1 98.88 189 LEU A CA 1
ATOM 1397 C C . LEU A 1 189 ? 14 21.438 -3.154 1 98.88 189 LEU A C 1
ATOM 1399 O O . LEU A 1 189 ? 14.219 22.422 -3.883 1 98.88 189 LEU A O 1
ATOM 1403 N N . LYS A 1 190 ? 14.852 20.484 -2.998 1 98.69 190 LYS A N 1
ATOM 1404 C CA . LYS A 1 190 ? 16.094 20.469 -3.76 1 98.69 190 LYS A CA 1
ATOM 1405 C C . LYS A 1 190 ? 15.828 20.469 -5.262 1 98.69 190 LYS A C 1
ATOM 1407 O O . LYS A 1 190 ? 16.453 21.219 -6.016 1 98.69 190 LYS A O 1
ATOM 1412 N N . ALA A 1 191 ? 14.922 19.672 -5.633 1 97 191 ALA A N 1
ATOM 1413 C CA . ALA A 1 191 ? 14.547 19.594 -7.043 1 97 191 ALA A CA 1
ATOM 1414 C C . ALA A 1 191 ? 14.016 20.938 -7.539 1 97 191 ALA A C 1
ATOM 1416 O O . ALA A 1 191 ? 14.141 21.266 -8.727 1 97 191 ALA A O 1
ATOM 1417 N N . ALA A 1 192 ? 13.539 21.766 -6.586 1 98.25 192 ALA A N 1
ATOM 1418 C CA . ALA A 1 192 ? 12.953 23.062 -6.93 1 98.25 192 ALA A CA 1
ATOM 1419 C C . ALA A 1 192 ? 13.992 24.172 -6.828 1 98.25 192 ALA A C 1
ATOM 1421 O O . ALA A 1 192 ? 13.672 25.344 -7.027 1 98.25 192 ALA A O 1
ATOM 1422 N N . GLY A 1 193 ? 15.211 23.844 -6.438 1 98.56 193 GLY A N 1
ATOM 1423 C CA . GLY A 1 193 ? 16.281 24.812 -6.512 1 98.56 193 GLY A CA 1
ATOM 1424 C C . GLY A 1 193 ? 16.75 25.297 -5.148 1 98.56 193 GLY A C 1
ATOM 1425 O O . GLY A 1 193 ? 17.656 26.125 -5.055 1 98.56 193 GLY A O 1
ATOM 1426 N N . PHE A 1 194 ? 16.156 24.766 -4.094 1 98.81 194 PHE A N 1
ATOM 1427 C CA . PHE A 1 194 ? 16.656 25.094 -2.77 1 98.81 194 PHE A CA 1
ATOM 1428 C C . PHE A 1 194 ? 18.031 24.453 -2.543 1 98.81 194 PHE A C 1
ATOM 1430 O O . PHE A 1 194 ? 18.234 23.297 -2.896 1 98.81 194 PHE A O 1
ATOM 1437 N N . ALA A 1 195 ? 18.938 25.234 -2.033 1 98.44 195 ALA A N 1
ATOM 1438 C CA . ALA A 1 195 ? 20.312 24.766 -1.871 1 98.44 195 ALA A CA 1
ATOM 1439 C C . ALA A 1 195 ? 20.406 23.703 -0.784 1 98.44 195 ALA A C 1
ATOM 1441 O O . ALA A 1 195 ? 19.906 23.891 0.326 1 98.44 195 ALA A O 1
ATOM 1442 N N . ALA A 1 196 ? 21.031 22.672 -1.112 1 98.19 196 ALA A N 1
ATOM 1443 C CA . ALA A 1 196 ? 21.219 21.594 -0.149 1 98.19 196 ALA A CA 1
ATOM 1444 C C . ALA A 1 196 ? 21.922 22.094 1.107 1 98.19 196 ALA A C 1
ATOM 1446 O O . ALA A 1 196 ? 21.641 21.641 2.215 1 98.19 196 ALA A O 1
ATOM 1447 N N . ALA A 1 197 ? 22.766 23.094 0.957 1 98 197 ALA A N 1
ATOM 1448 C CA . ALA A 1 197 ? 23.562 23.641 2.055 1 98 197 ALA A CA 1
ATOM 1449 C C . ALA A 1 197 ? 22.688 24.453 3.006 1 98 197 ALA A C 1
ATOM 1451 O O . ALA A 1 197 ? 23.094 24.734 4.141 1 98 197 ALA A O 1
ATOM 1452 N N . ASN A 1 198 ? 21.5 24.828 2.564 1 98.62 198 ASN A N 1
ATOM 1453 C CA . ASN A 1 198 ? 20.609 25.656 3.379 1 98.62 198 ASN A CA 1
ATOM 1454 C C . ASN A 1 198 ? 19.656 24.812 4.215 1 98.62 198 ASN A C 1
ATOM 1456 O O . ASN A 1 198 ? 18.875 25.344 5.012 1 98.62 198 ASN A O 1
ATOM 1460 N N . VAL A 1 199 ? 19.719 23.438 4.02 1 98.81 199 VAL A N 1
ATOM 1461 C CA . VAL A 1 199 ? 18.875 22.547 4.824 1 98.81 199 VAL A CA 1
ATOM 1462 C C . VAL A 1 199 ? 19.438 22.453 6.238 1 98.81 199 VAL A C 1
ATOM 1464 O O . VAL A 1 199 ? 20.594 22.062 6.426 1 98.81 199 VAL A O 1
ATOM 1467 N N . VAL A 1 200 ? 18.656 22.875 7.199 1 98.75 200 VAL A N 1
ATOM 1468 C CA . VAL A 1 200 ? 19.031 22.828 8.609 1 98.75 200 VAL A CA 1
ATOM 1469 C C . VAL A 1 200 ? 18.172 21.781 9.328 1 98.75 200 VAL A C 1
ATOM 1471 O O . VAL A 1 200 ? 16.969 21.953 9.469 1 98.75 200 VAL A O 1
ATOM 1474 N N . ASP A 1 201 ? 18.828 20.719 9.758 1 98.62 201 ASP A N 1
ATOM 1475 C CA . ASP A 1 201 ? 18.125 19.719 10.555 1 98.62 201 ASP A CA 1
ATOM 1476 C C . ASP A 1 201 ? 17.922 20.203 11.992 1 98.62 201 ASP A C 1
ATOM 1478 O O . ASP A 1 201 ? 18.859 20.703 12.625 1 98.62 201 ASP A O 1
ATOM 1482 N N . ALA A 1 202 ? 16.734 20.125 12.43 1 98.75 202 ALA A N 1
ATOM 1483 C CA . ALA A 1 202 ? 16.375 20.422 13.812 1 98.75 202 ALA A CA 1
ATOM 1484 C C . ALA A 1 202 ? 15.82 19.188 14.516 1 98.75 202 ALA A C 1
ATOM 1486 O O . ALA A 1 202 ? 14.609 18.953 14.516 1 98.75 202 ALA A O 1
ATOM 1487 N N . PRO A 1 203 ? 16.656 18.391 15.102 1 98.44 203 PRO A N 1
ATOM 1488 C CA . PRO A 1 203 ? 16.188 17.156 15.766 1 98.44 203 PRO A CA 1
ATOM 1489 C C . PRO A 1 203 ? 15.273 17.438 16.953 1 98.44 203 PRO A C 1
ATOM 1491 O O . PRO A 1 203 ? 15.633 18.203 17.844 1 98.44 203 PRO A O 1
ATOM 1494 N N . GLU A 1 204 ? 14.141 16.844 16.953 1 97.44 204 GLU A N 1
ATOM 1495 C CA . GLU A 1 204 ? 13.18 17 18.031 1 97.44 204 GLU A CA 1
ATOM 1496 C C . GLU A 1 204 ? 13.281 15.859 19.031 1 97.44 204 GLU A C 1
ATOM 1498 O O . GLU A 1 204 ? 13.477 14.703 18.656 1 97.44 204 GLU A O 1
ATOM 1503 N N . MET A 1 205 ? 13.094 16.234 20.281 1 94.81 205 MET A N 1
ATOM 1504 C CA . MET A 1 205 ? 13.047 15.203 21.312 1 94.81 205 MET A CA 1
ATOM 1505 C C . MET A 1 205 ? 11.711 14.477 21.297 1 94.81 205 MET A C 1
ATOM 1507 O O . MET A 1 205 ? 11.648 13.273 21.578 1 94.81 205 MET A O 1
ATOM 1511 N N . THR A 1 206 ? 10.656 15.234 21.062 1 94.75 206 THR A N 1
ATOM 1512 C CA . THR A 1 206 ? 9.297 14.734 20.906 1 94.75 206 THR A CA 1
ATOM 1513 C C . THR A 1 206 ? 8.648 15.312 19.641 1 94.75 206 THR A C 1
ATOM 1515 O O . THR A 1 206 ? 8.914 16.453 19.281 1 94.75 206 THR A O 1
ATOM 1518 N N . ALA A 1 207 ? 7.863 14.508 19.016 1 95 207 ALA A N 1
ATOM 1519 C CA . ALA A 1 207 ? 7.211 14.945 17.797 1 95 207 ALA A CA 1
ATOM 1520 C C . ALA A 1 207 ? 5.926 15.711 18.094 1 95 207 ALA A C 1
ATOM 1522 O O . ALA A 1 207 ? 4.848 1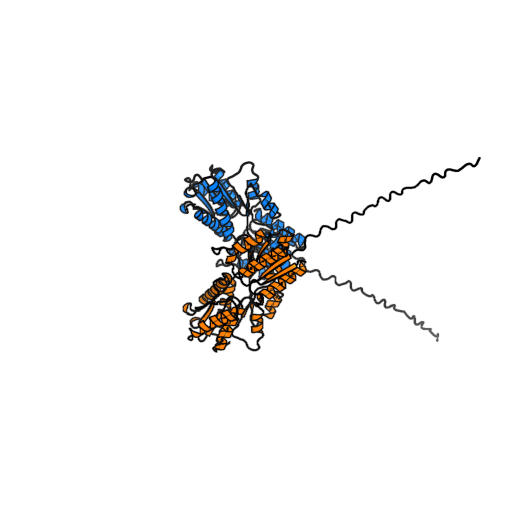5.344 17.625 1 95 207 ALA A O 1
ATOM 1523 N N . ASP A 1 208 ? 6.023 16.734 18.906 1 96.25 208 ASP A N 1
ATOM 1524 C CA . ASP A 1 208 ? 4.93 17.625 19.297 1 96.25 208 ASP A CA 1
ATOM 1525 C C . ASP A 1 208 ? 5.355 19.094 19.234 1 96.25 208 ASP A C 1
ATOM 1527 O O . ASP A 1 208 ? 6.469 19.391 18.797 1 96.25 208 ASP A O 1
ATOM 1531 N N . THR A 1 209 ? 4.418 19.984 19.594 1 97.69 209 THR A N 1
ATOM 1532 C CA . THR A 1 209 ? 4.641 21.422 19.453 1 97.69 209 THR A CA 1
ATOM 1533 C C . THR A 1 209 ? 5.844 21.859 20.281 1 97.69 209 THR A C 1
ATOM 1535 O O . THR A 1 209 ? 6.703 22.594 19.797 1 97.69 209 THR A O 1
ATOM 1538 N N . GLU A 1 210 ? 5.938 21.359 21.469 1 97.75 210 GLU A N 1
ATOM 1539 C CA . GLU A 1 210 ? 7.004 21.781 22.375 1 97.75 210 GLU A CA 1
ATOM 1540 C C . GLU A 1 210 ? 8.367 21.297 21.875 1 97.75 210 GLU A C 1
ATOM 1542 O O . GLU A 1 210 ? 9.328 22.062 21.859 1 97.75 210 GLU A O 1
ATOM 1547 N N . GLY A 1 211 ? 8.406 20.031 21.5 1 97.94 211 GLY A N 1
ATOM 1548 C CA . GLY A 1 211 ? 9.656 19.5 20.969 1 97.94 211 GLY A CA 1
ATOM 1549 C C . GLY A 1 211 ? 10.125 20.234 19.719 1 97.94 211 GLY A C 1
ATOM 1550 O O . GLY A 1 211 ? 11.312 20.531 19.594 1 97.94 211 GLY A O 1
ATOM 1551 N N . ALA A 1 212 ? 9.234 20.578 18.906 1 98.69 212 ALA A N 1
ATOM 1552 C CA . ALA A 1 212 ? 9.555 21.281 17.656 1 98.69 212 ALA A CA 1
ATOM 1553 C C . ALA A 1 212 ? 9.945 22.719 17.922 1 98.69 212 ALA A C 1
ATOM 1555 O O . ALA A 1 212 ? 10.883 23.25 17.312 1 98.69 212 ALA A O 1
ATOM 1556 N N . PHE A 1 213 ? 9.203 23.406 18.797 1 98.75 213 PHE A N 1
ATOM 1557 C CA . PHE A 1 213 ? 9.508 24.781 19.188 1 98.75 213 PHE A CA 1
ATOM 1558 C C . PHE A 1 213 ? 10.945 24.891 19.688 1 98.75 213 PHE A C 1
ATOM 1560 O O . PHE A 1 213 ? 11.695 25.766 19.25 1 98.75 213 PHE A O 1
ATOM 1567 N N . ASN A 1 214 ? 11.367 23.953 20.547 1 98.75 214 ASN A N 1
ATOM 1568 C CA . ASN A 1 214 ? 12.703 23.969 21.125 1 98.75 214 ASN A CA 1
ATOM 1569 C C . ASN A 1 214 ? 13.773 23.703 20.062 1 98.75 214 ASN A C 1
ATOM 1571 O O . ASN A 1 214 ? 14.789 24.406 20.016 1 98.75 214 ASN A O 1
ATOM 1575 N N . ALA A 1 215 ? 13.508 22.734 19.219 1 98.81 215 ALA A N 1
ATOM 1576 C CA . ALA A 1 215 ? 14.469 22.375 18.172 1 98.81 215 ALA A CA 1
ATOM 1577 C C . ALA A 1 215 ? 14.633 23.531 17.172 1 98.81 215 ALA A C 1
ATOM 1579 O O . ALA A 1 215 ? 15.75 23.844 16.766 1 98.81 215 ALA A O 1
ATOM 1580 N N . ALA A 1 216 ? 13.523 24.156 16.859 1 98.81 216 ALA A N 1
ATOM 1581 C CA . ALA A 1 216 ? 13.547 25.266 15.922 1 98.81 216 ALA A CA 1
ATOM 1582 C C . ALA A 1 216 ? 14.289 26.469 16.5 1 98.81 216 ALA A C 1
ATOM 1584 O O . ALA A 1 216 ? 15.039 27.141 15.797 1 98.81 216 ALA A O 1
ATOM 1585 N N . ASN A 1 217 ? 14.062 26.703 17.75 1 98.56 217 ASN A N 1
ATOM 1586 C CA . ASN A 1 217 ? 14.742 27.828 18.406 1 98.56 217 ASN A CA 1
ATOM 1587 C C . ASN A 1 217 ? 16.266 27.688 18.312 1 98.56 217 ASN A C 1
ATOM 1589 O O . ASN A 1 217 ? 16.969 28.656 18.062 1 98.56 217 ASN A O 1
ATOM 1593 N N . ILE A 1 218 ? 16.719 26.516 18.531 1 98.44 218 ILE A N 1
ATOM 1594 C CA . ILE A 1 218 ? 18.156 26.266 18.453 1 98.44 218 ILE A CA 1
ATOM 1595 C C . ILE A 1 218 ? 18.641 26.516 17.031 1 98.44 218 ILE A C 1
ATOM 1597 O O . ILE A 1 218 ? 19.672 27.172 16.828 1 98.44 218 ILE A O 1
ATOM 1601 N N . ALA A 1 219 ? 17.906 26.016 16.031 1 98.56 219 ALA A N 1
ATOM 1602 C CA . ALA A 1 219 ? 18.281 26.188 14.633 1 98.56 219 ALA A CA 1
ATOM 1603 C C . ALA A 1 219 ? 18.328 27.656 14.242 1 98.56 219 ALA A C 1
ATOM 1605 O O . ALA A 1 219 ? 19.297 28.109 13.625 1 98.56 219 ALA A O 1
ATOM 1606 N N . PHE A 1 220 ? 17.312 28.422 14.633 1 98.31 220 PHE A N 1
ATOM 1607 C CA . PHE A 1 220 ? 17.234 29.844 14.281 1 98.31 220 PHE A CA 1
ATOM 1608 C C . PHE A 1 220 ? 18.344 30.641 14.953 1 98.31 220 PHE A C 1
ATOM 1610 O O . PHE A 1 220 ? 18.875 31.594 14.383 1 98.31 220 PHE A O 1
ATOM 1617 N N . THR A 1 221 ? 18.688 30.219 16.156 1 97.56 221 THR A N 1
ATOM 1618 C CA . THR A 1 221 ? 19.75 30.891 16.891 1 97.56 221 THR A CA 1
ATOM 1619 C C . THR A 1 221 ? 21.094 30.688 16.203 1 97.56 221 THR A C 1
ATOM 1621 O O . THR A 1 221 ? 21.922 31.609 16.125 1 97.56 221 THR A O 1
ATOM 1624 N N . LYS A 1 222 ? 21.266 29.547 15.602 1 97.69 222 LYS A N 1
ATOM 1625 C CA . LYS A 1 222 ? 22.547 29.188 15.008 1 97.69 222 LYS A CA 1
ATOM 1626 C C . LYS A 1 222 ? 22.656 29.703 13.578 1 97.69 222 LYS A C 1
ATOM 1628 O O . LYS A 1 222 ? 23.75 29.781 13.023 1 97.69 222 LYS A O 1
ATOM 1633 N N . HIS A 1 223 ? 21.516 29.984 12.992 1 97.75 223 HIS A N 1
ATOM 1634 C CA . HIS A 1 223 ? 21.5 30.359 11.578 1 97.75 223 HIS A CA 1
ATOM 1635 C C . HIS A 1 223 ? 20.75 31.672 11.375 1 97.75 223 HIS A C 1
ATOM 1637 O O . HIS A 1 223 ? 19.656 31.688 10.805 1 97.75 223 HIS A O 1
ATOM 1643 N N . ARG A 1 224 ? 21.438 32.75 11.578 1 95.5 224 ARG A N 1
ATOM 1644 C CA . ARG A 1 224 ? 20.828 34.094 11.523 1 95.5 224 ARG A CA 1
ATOM 1645 C C . ARG A 1 224 ? 20.984 34.719 10.141 1 95.5 224 ARG A C 1
ATOM 1647 O O . ARG A 1 224 ? 20.5 35.812 9.891 1 95.5 224 ARG A O 1
ATOM 1654 N N . ASN A 1 225 ? 21.562 33.969 9.328 1 96.12 225 ASN A N 1
ATOM 1655 C CA . ASN A 1 225 ? 21.938 34.531 8.031 1 96.12 225 ASN A CA 1
ATOM 1656 C C . ASN A 1 225 ? 20.766 34.469 7.043 1 96.12 225 ASN A C 1
ATOM 1658 O O . ASN A 1 225 ? 20.812 35.094 5.988 1 96.12 225 ASN A O 1
ATOM 1662 N N . PHE A 1 226 ? 19.703 33.719 7.375 1 98 226 PHE A N 1
ATOM 1663 C CA . PHE A 1 226 ? 18.562 33.594 6.461 1 98 226 PHE A CA 1
ATOM 1664 C C . PHE A 1 226 ? 17.5 34.625 6.785 1 98 226 PHE A C 1
ATOM 1666 O O . PHE A 1 226 ? 17.047 34.719 7.93 1 98 226 PHE A O 1
ATOM 1673 N N . ARG A 1 227 ? 17.109 35.344 5.867 1 97 227 ARG A N 1
ATOM 1674 C CA . ARG A 1 227 ? 15.953 36.219 6.02 1 97 227 ARG A CA 1
ATOM 1675 C C . ARG A 1 227 ? 14.648 35.438 5.941 1 97 227 ARG A C 1
ATOM 1677 O O . ARG A 1 227 ? 13.75 35.656 6.758 1 97 227 ARG A O 1
ATOM 1684 N N . HIS A 1 228 ? 14.57 34.562 4.848 1 98.62 228 HIS A N 1
ATOM 1685 C CA . HIS A 1 228 ? 13.391 33.75 4.629 1 98.62 228 HIS A CA 1
ATOM 1686 C C . HIS A 1 228 ? 13.648 32.281 5.047 1 98.62 228 HIS A C 1
ATOM 1688 O O . HIS A 1 228 ? 14.742 31.766 4.836 1 98.62 228 HIS A O 1
ATOM 1694 N N . TRP A 1 229 ? 12.617 31.75 5.664 1 98.88 229 TRP A N 1
ATOM 1695 C CA . TRP A 1 229 ? 12.656 30.344 6.074 1 98.88 229 TRP A CA 1
ATOM 1696 C C . TRP A 1 229 ? 11.461 29.594 5.516 1 98.88 229 TRP A C 1
ATOM 1698 O O . TRP A 1 229 ? 10.352 30.109 5.461 1 98.88 229 TRP A O 1
ATOM 1708 N N . VAL A 1 230 ? 11.727 28.375 5.125 1 98.94 230 VAL A N 1
ATOM 1709 C CA . VAL A 1 230 ? 10.648 27.391 4.992 1 98.94 230 VAL A CA 1
ATOM 1710 C C . VAL A 1 230 ? 10.789 26.328 6.07 1 98.94 230 VAL A C 1
ATOM 1712 O O . VAL A 1 230 ? 11.906 26 6.5 1 98.94 230 VAL A O 1
ATOM 1715 N N . ALA A 1 231 ? 9.641 25.766 6.562 1 98.94 231 ALA A N 1
ATOM 1716 C CA . ALA A 1 231 ? 9.68 24.812 7.66 1 98.94 231 ALA A CA 1
ATOM 1717 C C . ALA A 1 231 ? 8.648 23.703 7.457 1 98.94 231 ALA A C 1
ATOM 1719 O O . ALA A 1 231 ? 7.559 23.953 6.938 1 98.94 231 ALA A O 1
ATOM 1720 N N . PHE A 1 232 ? 9 22.531 7.84 1 98.94 232 PHE A N 1
ATOM 1721 C CA . PHE A 1 232 ? 8.109 21.375 7.816 1 98.94 232 PHE A CA 1
ATOM 1722 C C . PHE A 1 232 ? 8.562 20.328 8.82 1 98.94 232 PHE A C 1
ATOM 1724 O O . PHE A 1 232 ? 9.734 20.266 9.18 1 98.94 232 PHE A O 1
ATOM 1731 N N . GLY A 1 233 ? 7.66 19.625 9.32 1 98.5 233 GLY A N 1
ATOM 1732 C CA . GLY A 1 233 ? 7.867 18.453 10.18 1 98.5 233 GLY A CA 1
ATOM 1733 C C . GLY A 1 233 ? 6.977 17.281 9.82 1 98.5 233 GLY A C 1
ATOM 1734 O O . GLY A 1 233 ? 6.512 17.172 8.688 1 98.5 233 GLY A O 1
ATOM 1735 N N . SER A 1 234 ? 6.824 16.406 10.781 1 98 234 SER A N 1
ATOM 1736 C CA . SER A 1 234 ? 6.137 15.148 10.5 1 98 234 SER A CA 1
ATOM 1737 C C . SER A 1 234 ? 4.625 15.305 10.641 1 98 234 SER A C 1
ATOM 1739 O O . SER A 1 234 ? 3.867 14.43 10.219 1 98 234 SER A O 1
ATOM 1741 N N . ASN A 1 235 ? 4.168 16.312 11.242 1 98.38 235 ASN A N 1
ATOM 1742 C CA . ASN A 1 235 ? 2.746 16.578 11.43 1 98.38 235 ASN A CA 1
ATOM 1743 C C . ASN A 1 235 ? 2.486 18.062 11.727 1 98.38 235 ASN A C 1
ATOM 1745 O O . ASN A 1 235 ? 3.418 18.875 11.734 1 98.38 235 ASN A O 1
ATOM 1749 N N . ASP A 1 236 ? 1.276 18.469 11.875 1 98.75 236 ASP A N 1
ATOM 1750 C CA . ASP A 1 236 ? 0.875 19.844 12.102 1 98.75 236 ASP A CA 1
ATOM 1751 C C . ASP A 1 236 ? 1.449 20.375 13.414 1 98.75 236 ASP A C 1
ATOM 1753 O O . ASP A 1 236 ? 1.901 21.531 13.477 1 98.75 236 ASP A O 1
ATOM 1757 N N . ASP A 1 237 ? 1.493 19.594 14.453 1 98.25 237 ASP A N 1
ATOM 1758 C CA . ASP A 1 237 ? 1.979 20 15.766 1 98.25 237 ASP A CA 1
ATOM 1759 C C . ASP A 1 237 ? 3.439 20.453 15.695 1 98.25 237 ASP A C 1
ATOM 1761 O O . ASP A 1 237 ? 3.795 21.516 16.203 1 98.25 237 ASP A O 1
ATOM 1765 N N . THR A 1 238 ? 4.188 19.594 15.008 1 98.44 238 THR A N 1
ATOM 1766 C CA . THR A 1 238 ? 5.609 19.906 14.875 1 98.44 238 THR A CA 1
ATOM 1767 C C . THR A 1 238 ? 5.812 21.172 14.039 1 98.44 238 THR A C 1
ATOM 1769 O O . THR A 1 238 ? 6.633 22.016 14.383 1 98.44 238 THR A O 1
ATOM 1772 N N . THR A 1 239 ? 5.074 21.297 13.008 1 98.88 239 THR A N 1
ATOM 1773 C CA . THR A 1 239 ? 5.227 22.422 12.086 1 98.88 239 THR A CA 1
ATOM 1774 C C . THR A 1 239 ? 4.836 23.719 12.766 1 98.88 239 THR A C 1
ATOM 1776 O O . THR A 1 239 ? 5.523 24.734 12.609 1 98.88 239 THR A O 1
ATOM 1779 N N . VAL A 1 240 ? 3.779 23.719 13.57 1 98.75 240 VAL A N 1
ATOM 1780 C CA . VAL A 1 240 ? 3.348 24.922 14.281 1 98.75 240 VAL A CA 1
ATOM 1781 C C . VAL A 1 240 ? 4.398 25.312 15.312 1 98.75 240 VAL A C 1
ATOM 1783 O O . VAL A 1 240 ? 4.625 26.5 15.555 1 98.75 240 VAL A O 1
ATOM 1786 N N . GLY A 1 241 ? 5.066 24.281 15.914 1 98.81 241 GLY A N 1
ATOM 1787 C CA . GLY A 1 241 ? 6.156 24.578 16.828 1 98.81 241 GLY A CA 1
ATOM 1788 C C . GLY A 1 241 ? 7.23 25.453 16.203 1 98.81 241 GLY A C 1
ATOM 1789 O O . GLY A 1 241 ? 7.719 26.391 16.828 1 98.81 241 GLY A O 1
ATOM 1790 N N . ALA A 1 242 ? 7.598 25.156 14.992 1 98.88 242 ALA A N 1
ATOM 1791 C CA . ALA A 1 242 ? 8.586 25.953 14.266 1 98.88 242 ALA A CA 1
ATOM 1792 C C . ALA A 1 242 ? 8.07 27.359 13.984 1 98.88 242 ALA A C 1
ATOM 1794 O O . ALA A 1 242 ? 8.82 28.328 14.086 1 98.88 242 ALA A O 1
ATOM 1795 N N . VAL A 1 243 ? 6.797 27.469 13.594 1 98.88 243 VAL A N 1
ATOM 1796 C CA . VAL A 1 243 ? 6.184 28.766 13.297 1 98.88 243 VAL A CA 1
ATOM 1797 C C . VAL A 1 243 ? 6.219 29.656 14.547 1 98.88 243 VAL A C 1
ATOM 1799 O O . VAL A 1 243 ? 6.602 30.812 14.469 1 98.88 243 VAL A O 1
ATOM 1802 N N . ARG A 1 244 ? 5.887 29.047 15.68 1 98.69 244 ARG A N 1
ATOM 1803 C CA . ARG A 1 244 ? 5.891 29.812 16.922 1 98.69 244 ARG A CA 1
ATOM 1804 C C . ARG A 1 244 ? 7.305 30.25 17.297 1 98.69 244 ARG A C 1
ATOM 1806 O O . ARG A 1 244 ? 7.512 31.375 17.75 1 98.69 244 ARG A O 1
ATOM 1813 N N . ALA A 1 245 ? 8.258 29.344 17.125 1 98.75 245 ALA A N 1
ATOM 1814 C CA . ALA A 1 245 ? 9.648 29.703 17.391 1 98.75 245 ALA A CA 1
ATOM 1815 C C . ALA A 1 245 ? 10.094 30.859 16.516 1 98.75 245 ALA A C 1
ATOM 1817 O O . ALA A 1 245 ? 10.766 31.781 16.984 1 98.75 245 ALA A O 1
ATOM 1818 N N . GLY A 1 246 ? 9.742 30.844 15.227 1 98.56 246 GLY A N 1
ATOM 1819 C CA . GLY A 1 246 ? 10.07 31.922 14.32 1 98.56 246 GLY A CA 1
ATOM 1820 C C . GLY A 1 246 ? 9.453 33.25 14.719 1 98.56 246 GLY A C 1
ATOM 1821 O O . GLY A 1 246 ? 10.125 34.281 14.719 1 98.56 246 GLY A O 1
ATOM 1822 N N . GLU A 1 247 ? 8.211 33.219 15.094 1 98.06 247 GLU A N 1
ATOM 1823 C CA . GLU A 1 247 ? 7.52 34.438 15.523 1 98.06 247 GLU A CA 1
ATOM 1824 C C . GLU A 1 247 ? 8.242 35.094 16.703 1 98.06 247 GLU A C 1
ATOM 1826 O O . GLU A 1 247 ? 8.367 36.312 16.75 1 98.06 247 GLU A O 1
ATOM 1831 N N . GLY A 1 248 ? 8.711 34.281 17.594 1 97.12 248 GLY A N 1
ATOM 1832 C CA . GLY A 1 248 ? 9.438 34.781 18.734 1 97.12 248 GLY A CA 1
ATOM 1833 C C . GLY A 1 248 ? 10.742 35.469 18.359 1 97.12 248 GLY A C 1
ATOM 1834 O O . GLY A 1 248 ? 11.312 36.219 19.172 1 97.12 248 GLY A O 1
ATOM 1835 N N . ARG A 1 249 ? 11.133 35.312 17.156 1 96.25 249 ARG A N 1
ATOM 1836 C CA . ARG A 1 249 ? 12.414 35.844 16.703 1 96.25 249 ARG A CA 1
ATOM 1837 C C . ARG A 1 249 ? 12.227 36.875 15.586 1 96.25 249 ARG A C 1
ATOM 1839 O O . ARG A 1 249 ? 13.195 37.25 14.938 1 96.25 249 ARG A O 1
ATOM 1846 N N . GLY A 1 250 ? 10.961 37.156 15.352 1 96.31 250 GLY A N 1
ATOM 1847 C CA . GLY A 1 250 ? 10.656 38.156 14.344 1 96.31 250 GLY A CA 1
ATOM 1848 C C . GLY A 1 250 ? 10.539 37.594 12.945 1 96.31 250 GLY A C 1
ATOM 1849 O O . GLY A 1 250 ? 10.438 38.344 11.969 1 96.31 250 GLY A O 1
ATOM 1850 N N . ILE A 1 251 ? 10.617 36.281 12.789 1 97.88 251 ILE A N 1
ATOM 1851 C CA . ILE A 1 251 ? 10.359 35.625 11.508 1 97.88 251 ILE A CA 1
ATOM 1852 C C . ILE A 1 251 ? 8.867 35.344 11.359 1 97.88 251 ILE A C 1
ATOM 1854 O O . ILE A 1 251 ? 8.375 34.281 11.734 1 97.88 251 ILE A O 1
ATOM 1858 N N . GLY A 1 252 ? 8.172 36.281 10.812 1 96.5 252 GLY A N 1
ATOM 1859 C CA . GLY A 1 252 ? 6.723 36.219 10.734 1 96.5 252 GLY A CA 1
ATOM 1860 C C . GLY A 1 252 ? 6.219 35.719 9.391 1 96.5 252 GLY A C 1
ATOM 1861 O O . GLY A 1 252 ? 6.953 35.062 8.656 1 96.5 252 GLY A O 1
ATOM 1862 N N . THR A 1 253 ? 5.012 35.969 9.102 1 96.69 253 THR A N 1
ATOM 1863 C CA . THR A 1 253 ? 4.277 35.469 7.949 1 96.69 253 THR A CA 1
ATOM 1864 C C . THR A 1 253 ? 4.977 35.844 6.648 1 96.69 253 THR A C 1
ATOM 1866 O O . THR A 1 253 ? 4.953 35.094 5.676 1 96.69 253 THR A O 1
ATOM 1869 N N . ASP A 1 254 ? 5.645 36.969 6.641 1 97.88 254 ASP A N 1
ATOM 1870 C CA . ASP A 1 254 ? 6.281 37.469 5.418 1 97.88 254 ASP A CA 1
ATOM 1871 C C . ASP A 1 254 ? 7.59 36.719 5.156 1 97.88 254 ASP A C 1
ATOM 1873 O O . ASP A 1 254 ? 8.102 36.719 4.035 1 97.88 254 ASP A O 1
ATOM 1877 N N . ASP A 1 255 ? 8.086 36.094 6.184 1 98.56 255 ASP A N 1
ATOM 1878 C CA . ASP A 1 255 ? 9.422 35.531 6.062 1 98.56 255 ASP A CA 1
ATOM 1879 C C . ASP A 1 255 ? 9.414 34.031 6.352 1 98.56 255 ASP A C 1
ATOM 1881 O O . ASP A 1 255 ? 10.469 33.406 6.441 1 98.56 255 ASP A O 1
ATOM 1885 N N . MET A 1 256 ? 8.195 33.438 6.504 1 98.81 256 MET A N 1
ATOM 1886 C CA . MET A 1 256 ? 8.07 32.031 6.816 1 98.81 256 MET A CA 1
ATOM 1887 C C . MET A 1 256 ? 6.988 31.375 5.961 1 98.81 256 MET A C 1
ATOM 1889 O O . MET A 1 256 ? 5.902 31.922 5.801 1 98.81 256 MET A O 1
ATOM 1893 N N . ILE A 1 257 ? 7.312 30.25 5.328 1 98.94 257 ILE A N 1
ATOM 1894 C CA . ILE A 1 257 ? 6.344 29.344 4.73 1 98.94 257 ILE A CA 1
ATOM 1895 C C . ILE A 1 257 ? 6.465 27.969 5.375 1 98.94 257 ILE A C 1
ATOM 1897 O O . ILE A 1 257 ? 7.469 27.266 5.184 1 98.94 257 ILE A O 1
ATOM 1901 N N . ALA A 1 258 ? 5.508 27.609 6.156 1 98.94 258 ALA A N 1
ATOM 1902 C CA . ALA A 1 258 ? 5.5 26.281 6.789 1 98.94 258 ALA A CA 1
ATOM 1903 C C . ALA A 1 258 ? 4.297 25.469 6.336 1 98.94 258 ALA A C 1
ATOM 1905 O O . ALA A 1 258 ? 3.193 26 6.195 1 98.94 258 ALA A O 1
ATOM 1906 N N . VAL A 1 259 ? 4.516 24.203 6.027 1 98.94 259 VAL A N 1
ATOM 1907 C CA . VAL A 1 259 ? 3.451 23.281 5.633 1 98.94 259 VAL A CA 1
ATOM 1908 C C . VAL A 1 259 ? 3.49 22.047 6.508 1 98.94 259 VAL A C 1
ATOM 1910 O O . VAL A 1 259 ? 4.527 21.375 6.613 1 98.94 259 VAL A O 1
ATOM 1913 N N . GLY A 1 260 ? 2.396 21.781 7.199 1 98.88 260 GLY A N 1
ATOM 1914 C CA . GLY A 1 260 ? 2.277 20.609 8.055 1 98.88 260 GLY A CA 1
ATOM 1915 C C . GLY A 1 260 ? 1.598 19.438 7.367 1 98.88 260 GLY A C 1
ATOM 1916 O O . GLY A 1 260 ? 1.478 19.422 6.141 1 98.88 260 GLY A O 1
ATOM 1917 N N . ILE A 1 261 ? 1.318 18.422 8.141 1 98.69 261 ILE A N 1
ATOM 1918 C CA . ILE A 1 261 ? 0.661 17.188 7.695 1 98.69 261 ILE A CA 1
ATOM 1919 C C . ILE A 1 261 ? -0.45 16.812 8.672 1 98.69 261 ILE A C 1
ATOM 1921 O O . ILE A 1 261 ? -0.286 16.953 9.891 1 98.69 261 ILE A O 1
ATOM 1925 N N . ASN A 1 262 ? -1.565 16.281 8.18 1 97.81 262 ASN A N 1
ATOM 1926 C CA . ASN A 1 262 ? -2.729 15.719 8.859 1 97.81 262 ASN A CA 1
ATOM 1927 C C . ASN A 1 262 ? -3.979 16.547 8.609 1 97.81 262 ASN A C 1
ATOM 1929 O O . ASN A 1 262 ? -5.094 16.031 8.586 1 97.81 262 ASN A O 1
ATOM 1933 N N . GLY A 1 263 ? -3.803 17.875 8.398 1 98.12 263 GLY A N 1
ATOM 1934 C CA . GLY A 1 263 ? -4.992 18.703 8.367 1 98.12 263 GLY A CA 1
ATOM 1935 C C . GLY A 1 263 ? -5.781 18.672 9.664 1 98.12 263 GLY A C 1
ATOM 1936 O O . GLY A 1 263 ? -7.016 18.672 9.641 1 98.12 263 GLY A O 1
ATOM 1937 N N . SER A 1 264 ? -5.113 18.594 10.773 1 96.94 264 SER A N 1
ATOM 1938 C CA . SER A 1 264 ? -5.727 18.422 12.086 1 96.94 264 SER A CA 1
ATOM 1939 C C . SER A 1 264 ? -6.344 19.734 12.57 1 96.94 264 SER A C 1
ATOM 1941 O O . SER A 1 264 ? -6.219 20.766 11.914 1 96.94 264 SER A O 1
ATOM 1943 N N . GLN A 1 265 ? -6.949 19.625 13.727 1 96.88 265 GLN A N 1
ATOM 1944 C CA . GLN A 1 265 ? -7.508 20.828 14.344 1 96.88 265 GLN A CA 1
ATOM 1945 C C . GLN A 1 265 ? -6.422 21.875 14.594 1 96.88 265 GLN A C 1
ATOM 1947 O O . GLN A 1 265 ? -6.684 23.078 14.547 1 96.88 265 GLN A O 1
ATOM 1952 N N . VAL A 1 266 ? -5.199 21.438 14.781 1 97.56 266 VAL A N 1
ATOM 1953 C CA . VAL A 1 266 ? -4.074 22.359 14.945 1 97.56 266 VAL A CA 1
ATOM 1954 C C . VAL A 1 266 ? -3.947 23.25 13.703 1 97.56 266 VAL A C 1
ATOM 1956 O O . VAL A 1 266 ? -3.822 24.469 13.812 1 97.56 266 VAL A O 1
ATOM 1959 N N . ALA A 1 267 ? -3.982 22.656 12.555 1 98.5 267 ALA A N 1
ATOM 1960 C CA . ALA A 1 267 ? -3.918 23.391 11.297 1 98.5 267 ALA A CA 1
ATOM 1961 C C . ALA A 1 267 ? -5.129 24.312 11.133 1 98.5 267 ALA A C 1
ATOM 1963 O O . ALA A 1 267 ? -4.992 25.469 10.742 1 98.5 267 ALA A O 1
ATOM 1964 N N . LEU A 1 268 ? -6.312 23.75 11.477 1 98.06 268 LEU A N 1
ATOM 1965 C CA . LEU A 1 268 ? -7.543 24.516 11.312 1 98.06 268 LEU A CA 1
ATOM 1966 C C . LEU A 1 268 ? -7.535 25.75 12.219 1 98.06 268 LEU A C 1
ATOM 1968 O O . LEU A 1 268 ? -8.039 26.797 11.836 1 98.06 268 LEU A O 1
ATOM 1972 N N . ASN A 1 269 ? -7.004 25.594 13.414 1 98 269 ASN A N 1
ATOM 1973 C CA . ASN A 1 269 ? -6.875 26.734 14.312 1 98 269 ASN A CA 1
ATOM 1974 C C . ASN A 1 269 ? -5.977 27.828 13.727 1 98 269 ASN A C 1
ATOM 1976 O O . ASN A 1 269 ? -6.242 29.016 13.891 1 98 269 ASN A O 1
ATOM 1980 N N . GLU A 1 270 ? -4.914 27.391 13.062 1 98.25 270 GLU A N 1
ATOM 1981 C CA . GLU A 1 270 ? -4.043 28.359 12.414 1 98.25 270 GLU A CA 1
ATOM 1982 C C . GLU A 1 270 ? -4.777 29.109 11.305 1 98.25 270 GLU A C 1
ATOM 1984 O O . GLU A 1 270 ? -4.652 30.328 11.18 1 98.25 270 GLU A O 1
ATOM 1989 N N . PHE A 1 271 ? -5.551 28.328 10.508 1 98.25 271 PHE A N 1
ATOM 1990 C CA . PHE A 1 271 ? -6.266 28.906 9.375 1 98.25 271 PHE A CA 1
ATOM 1991 C C . PHE A 1 271 ? -7.355 29.859 9.844 1 98.25 271 PHE A C 1
ATOM 1993 O O . PHE A 1 271 ? -7.742 30.781 9.117 1 98.25 271 PHE A O 1
ATOM 2000 N N . ALA A 1 272 ? -7.852 29.703 11.062 1 97.44 272 ALA A N 1
ATOM 2001 C CA . ALA A 1 272 ? -8.977 30.469 11.578 1 97.44 272 ALA A CA 1
ATOM 2002 C C . ALA A 1 272 ? -8.508 31.797 12.172 1 97.44 272 ALA A C 1
ATOM 2004 O O . ALA A 1 272 ? -9.328 32.656 12.461 1 97.44 272 ALA A O 1
ATOM 2005 N N . LYS A 1 273 ? -7.215 31.922 12.391 1 97.38 273 LYS A N 1
ATOM 2006 C CA . LYS A 1 273 ? -6.715 33.188 12.922 1 97.38 273 LYS A CA 1
ATOM 2007 C C . LYS A 1 273 ? -7.027 34.344 11.984 1 97.38 273 LYS A C 1
ATOM 2009 O O . LYS A 1 273 ? -6.992 34.188 10.758 1 97.38 273 LYS A O 1
ATOM 2014 N N . PRO A 1 274 ? -7.305 35.5 12.586 1 97.06 274 PRO A N 1
ATOM 2015 C CA . PRO A 1 274 ? -7.656 36.625 11.734 1 97.06 274 PRO A CA 1
ATOM 2016 C C . PRO A 1 274 ? -6.547 37 10.75 1 97.06 274 PRO A C 1
ATOM 2018 O O . PRO A 1 274 ? -6.828 37.344 9.594 1 97.06 274 PRO A O 1
ATOM 2021 N N . LYS A 1 275 ? -5.309 36.969 11.258 1 96.19 275 LYS A N 1
ATOM 2022 C CA . LYS A 1 275 ? -4.164 37.219 10.383 1 96.19 275 LYS A CA 1
ATOM 2023 C C . LYS A 1 275 ? -3.404 35.938 10.094 1 96.19 275 LYS A C 1
ATOM 2025 O O . LYS A 1 275 ? -3.221 35.094 10.984 1 96.19 275 LYS A O 1
ATOM 2030 N N . PRO A 1 276 ? -3.01 35.812 8.812 1 96.81 276 PRO A N 1
ATOM 2031 C CA . PRO A 1 276 ? -2.201 34.625 8.492 1 96.81 276 PRO A CA 1
ATOM 2032 C C . PRO A 1 276 ? -0.915 34.562 9.312 1 96.81 276 PRO A C 1
ATOM 2034 O O . PRO A 1 276 ? -0.386 35.594 9.734 1 96.81 276 PRO A O 1
ATOM 2037 N N . THR A 1 277 ? -0.462 33.344 9.578 1 98.06 277 THR A N 1
ATOM 2038 C CA . THR A 1 277 ? 0.833 33.094 10.195 1 98.06 277 THR A CA 1
ATOM 2039 C C . THR A 1 277 ? 1.782 32.438 9.203 1 98.06 277 THR A C 1
ATOM 2041 O O . THR A 1 277 ? 1.456 32.281 8.023 1 98.06 277 THR A O 1
ATOM 2044 N N . GLY A 1 278 ? 2.955 32.062 9.664 1 98.69 278 GLY A N 1
ATOM 2045 C CA . GLY A 1 278 ? 3.896 31.344 8.82 1 98.69 278 GLY A CA 1
ATOM 2046 C C . GLY A 1 278 ? 3.408 29.953 8.445 1 98.69 278 GLY A C 1
ATOM 2047 O O . GLY A 1 278 ? 3.965 29.328 7.547 1 98.69 278 GLY A O 1
ATOM 2048 N N . PHE A 1 279 ? 2.395 29.469 9.125 1 98.88 279 PHE A N 1
ATOM 2049 C CA . PHE A 1 279 ? 1.762 28.203 8.773 1 98.88 279 PHE A CA 1
ATOM 2050 C C . PHE A 1 279 ? 0.878 28.359 7.539 1 98.88 279 PHE A C 1
ATOM 2052 O O . PHE A 1 279 ? -0.281 28.766 7.648 1 98.88 279 PHE A O 1
ATOM 2059 N N . PHE A 1 280 ? 1.407 28.031 6.402 1 98.81 280 PHE A N 1
ATOM 2060 C CA . PHE A 1 280 ? 0.787 28.312 5.113 1 98.81 280 PHE A CA 1
ATOM 2061 C C . PHE A 1 280 ? -0.264 27.266 4.773 1 98.81 280 PHE A C 1
ATOM 2063 O O . PHE A 1 280 ? -1.32 27.594 4.227 1 98.81 280 PHE A O 1
ATOM 2070 N N . GLY A 1 281 ? 0.134 26.031 5.066 1 98.88 281 GLY A N 1
ATOM 2071 C CA . GLY A 1 281 ? -0.766 24.953 4.668 1 98.88 281 GLY A CA 1
ATOM 2072 C C . GLY A 1 281 ? -0.503 23.656 5.402 1 98.88 281 GLY A C 1
ATOM 2073 O O . GLY A 1 281 ? 0.34 23.594 6.301 1 98.88 281 GLY A O 1
ATOM 2074 N N . SER A 1 282 ? -1.309 22.609 5.078 1 98.94 282 SER A N 1
ATOM 2075 C CA . SER A 1 282 ? -1.196 21.25 5.605 1 98.94 282 SER A CA 1
ATOM 2076 C C . SER A 1 282 ? -1.648 20.219 4.578 1 98.94 282 SER A C 1
ATOM 2078 O O . SER A 1 282 ? -2.537 20.484 3.768 1 98.94 282 SER A O 1
ATOM 2080 N N . ILE A 1 283 ? -0.989 19.078 4.52 1 98.56 283 ILE A N 1
ATOM 2081 C CA . ILE A 1 283 ? -1.521 17.984 3.729 1 98.56 283 ILE A CA 1
ATOM 2082 C C . ILE A 1 283 ? -2.607 17.25 4.52 1 98.56 283 ILE A C 1
ATOM 2084 O O . ILE A 1 283 ? -2.322 16.594 5.523 1 98.56 283 ILE A O 1
ATOM 2088 N N . LEU A 1 284 ? -3.852 17.406 4.082 1 97.44 284 LEU A N 1
ATOM 2089 C CA . LEU A 1 284 ? -5.016 16.812 4.734 1 97.44 284 LEU A CA 1
ATOM 2090 C C . LEU A 1 284 ? -5.086 15.32 4.465 1 97.44 284 LEU A C 1
ATOM 2092 O O . LEU A 1 284 ? -5.172 14.891 3.312 1 97.44 284 LEU A O 1
ATOM 2096 N N . LEU A 1 285 ? -4.965 14.547 5.496 1 95.62 285 LEU A N 1
ATOM 2097 C CA . LEU A 1 285 ? -5.199 13.109 5.449 1 95.62 285 LEU A CA 1
ATOM 2098 C C . LEU A 1 285 ? -6.629 12.781 5.863 1 95.62 285 LEU A C 1
ATOM 2100 O O . LEU A 1 285 ? -7.363 13.648 6.332 1 95.62 285 LEU A O 1
ATOM 2104 N N . ASN A 1 286 ? -7.078 11.531 5.676 1 92 286 ASN A N 1
ATOM 2105 C CA . ASN A 1 286 ? -8.453 11.141 5.992 1 92 286 ASN A CA 1
ATOM 2106 C C . ASN A 1 286 ? -8.508 10.289 7.258 1 92 286 ASN A C 1
ATOM 2108 O O . ASN A 1 286 ? -8.375 9.062 7.191 1 92 286 ASN A O 1
ATOM 2112 N N . PRO A 1 287 ? -8.742 10.906 8.383 1 95.44 287 PRO A N 1
ATOM 2113 C CA . PRO A 1 287 ? -8.773 10.148 9.633 1 95.44 287 PRO A CA 1
ATOM 2114 C C . PRO A 1 287 ? -9.891 9.102 9.656 1 95.44 287 PRO A C 1
ATOM 2116 O O . PRO A 1 287 ? -9.852 8.172 10.461 1 95.44 287 PRO A O 1
ATOM 2119 N N . ARG A 1 288 ? -10.922 9.242 8.82 1 92.88 288 ARG A N 1
ATOM 2120 C CA . ARG A 1 288 ? -11.992 8.258 8.758 1 92.88 288 ARG A CA 1
ATOM 2121 C C . ARG A 1 288 ? -11.469 6.902 8.305 1 92.88 288 ARG A C 1
ATOM 2123 O O . ARG A 1 288 ? -11.875 5.867 8.82 1 92.88 288 ARG A O 1
ATOM 2130 N N . LEU A 1 289 ? -10.562 6.891 7.32 1 93.12 289 LEU A N 1
ATOM 2131 C CA . LEU A 1 289 ? -9.969 5.637 6.875 1 93.12 289 LEU A CA 1
ATOM 2132 C C . LEU A 1 289 ? -9.164 4.988 7.996 1 93.12 289 LEU A C 1
ATOM 2134 O O . LEU A 1 289 ? -9.234 3.775 8.203 1 93.12 289 LEU A O 1
ATOM 2138 N N . HIS A 1 290 ? -8.5 5.785 8.742 1 97.44 290 HIS A N 1
ATOM 2139 C CA . HIS A 1 290 ? -7.57 5.285 9.75 1 97.44 290 HIS A CA 1
ATOM 2140 C C . HIS A 1 290 ? -8.305 4.887 11.031 1 97.44 290 HIS A C 1
ATOM 2142 O O . HIS A 1 290 ? -7.785 4.109 11.828 1 97.44 290 HIS A O 1
ATOM 2148 N N . GLY A 1 291 ? -9.477 5.453 11.258 1 98.12 291 GLY A N 1
ATOM 2149 C CA . GLY A 1 291 ? -10.266 5.102 12.422 1 98.12 291 GLY A CA 1
ATOM 2150 C C . GLY A 1 291 ? -11.422 4.172 12.102 1 98.12 291 GLY A C 1
ATOM 2151 O O . GLY A 1 291 ? -11.523 3.076 12.656 1 98.12 291 GLY A O 1
ATOM 2152 N N . TYR A 1 292 ? -12.289 4.59 11.211 1 96.69 292 TYR A N 1
ATOM 2153 C CA . TYR A 1 292 ? -13.508 3.857 10.883 1 96.69 292 TYR A CA 1
ATOM 2154 C C . TYR A 1 292 ? -13.188 2.582 10.109 1 96.69 292 TYR A C 1
ATOM 2156 O O . TYR A 1 292 ? -13.547 1.483 10.539 1 96.69 292 TYR A O 1
ATOM 2164 N N . ASP A 1 293 ? -12.43 2.68 9.008 1 94.19 293 ASP A N 1
ATOM 2165 C CA . ASP A 1 293 ? -12.203 1.529 8.133 1 94.19 293 ASP A CA 1
ATOM 2166 C C . ASP A 1 293 ? -11.328 0.482 8.828 1 94.19 293 ASP A C 1
ATOM 2168 O O . ASP A 1 293 ? -11.539 -0.72 8.648 1 94.19 293 ASP A O 1
ATOM 2172 N N . THR A 1 294 ? -10.281 0.927 9.555 1 98 294 THR A N 1
ATOM 2173 C CA . THR A 1 294 ? -9.469 -0.032 10.289 1 98 294 THR A CA 1
ATOM 2174 C C . THR A 1 294 ? -10.32 -0.801 11.297 1 98 294 THR A C 1
ATOM 2176 O O . THR A 1 294 ? -10.164 -2.014 11.453 1 98 294 THR A O 1
ATOM 2179 N N . SER A 1 295 ? -11.258 -0.093 11.938 1 98.56 295 SER A N 1
ATOM 2180 C CA . SER A 1 295 ? -12.133 -0.73 12.914 1 98.56 295 SER A CA 1
ATOM 2181 C C . SER A 1 295 ? -13.094 -1.707 12.242 1 98.56 295 SER A C 1
ATOM 2183 O O . SER A 1 295 ? -13.328 -2.805 12.75 1 98.56 295 SER A O 1
ATOM 2185 N N . VAL A 1 296 ? -13.609 -1.343 11.109 1 95.69 296 VAL A N 1
ATOM 2186 C CA . VAL A 1 296 ? -14.508 -2.223 10.367 1 95.69 296 VAL A CA 1
ATOM 2187 C C . VAL A 1 296 ? -13.742 -3.455 9.891 1 95.69 296 VAL A C 1
ATOM 2189 O O . VAL A 1 296 ? -14.25 -4.578 9.977 1 95.69 296 VAL A O 1
ATOM 2192 N N . ASN A 1 297 ? -12.508 -3.246 9.406 1 95.25 297 ASN A N 1
ATOM 2193 C CA . ASN A 1 297 ? -11.672 -4.371 9 1 95.25 297 ASN A CA 1
ATOM 2194 C C . ASN A 1 297 ? -11.453 -5.348 10.156 1 95.25 297 ASN A C 1
ATOM 2196 O O . ASN A 1 297 ? -11.578 -6.559 9.977 1 95.25 297 ASN A O 1
ATOM 2200 N N . MET A 1 298 ? -11.148 -4.797 11.312 1 98.25 298 MET A N 1
ATOM 2201 C CA . MET A 1 298 ? -10.922 -5.633 12.492 1 98.25 298 MET A CA 1
ATOM 2202 C C . MET A 1 298 ? -12.188 -6.395 12.867 1 98.25 298 MET A C 1
ATOM 2204 O O . MET A 1 298 ? -12.133 -7.586 13.18 1 98.25 298 MET A O 1
ATOM 2208 N N . TYR A 1 299 ? -13.359 -5.75 12.812 1 98.31 299 TYR A N 1
ATOM 2209 C CA . TYR A 1 299 ? -14.641 -6.371 13.125 1 98.31 299 TYR A CA 1
ATOM 2210 C C . TYR A 1 299 ? -14.922 -7.539 12.195 1 98.31 299 TYR A C 1
ATOM 2212 O O . TYR A 1 299 ? -15.297 -8.625 12.641 1 98.31 299 TYR A O 1
ATOM 2220 N N . ASP A 1 300 ? -14.711 -7.273 10.938 1 93.56 300 ASP A N 1
ATOM 2221 C CA . ASP A 1 300 ? -14.953 -8.312 9.945 1 93.56 300 ASP A CA 1
ATOM 2222 C C . ASP A 1 300 ? -13.977 -9.477 10.109 1 93.56 300 ASP A C 1
ATOM 2224 O O . ASP A 1 300 ? -14.328 -10.633 9.867 1 93.56 300 ASP A O 1
ATOM 2228 N N . TRP A 1 301 ? -12.727 -9.102 10.469 1 95.25 301 TRP A N 1
ATOM 2229 C CA . TRP A 1 301 ? -11.727 -10.141 10.719 1 95.25 301 TRP A CA 1
ATOM 2230 C C . TRP A 1 301 ? -12.156 -11.031 11.883 1 95.25 301 TRP A C 1
ATOM 2232 O O . TRP A 1 301 ? -12.102 -12.258 11.789 1 95.25 301 TRP A O 1
ATOM 2242 N N . ILE A 1 302 ? -12.68 -10.414 12.906 1 97.25 302 ILE A N 1
ATOM 2243 C CA . ILE A 1 302 ? -13.078 -11.125 14.125 1 97.25 302 ILE A CA 1
ATOM 2244 C C . ILE A 1 302 ? -14.328 -11.961 13.844 1 97.25 302 ILE A C 1
ATOM 2246 O O . ILE A 1 302 ? -14.406 -13.125 14.25 1 97.25 302 ILE A O 1
ATOM 2250 N N . THR A 1 303 ? -15.266 -11.453 13.109 1 95.5 303 THR A N 1
ATOM 2251 C CA . THR A 1 303 ? -16.594 -12.055 13.062 1 95.5 303 THR A CA 1
ATOM 2252 C C . THR A 1 303 ? -16.75 -12.969 11.852 1 95.5 303 THR A C 1
ATOM 2254 O O . THR A 1 303 ? -17.547 -13.906 11.867 1 95.5 303 THR A O 1
ATOM 2257 N N . GLN A 1 304 ? -15.961 -12.609 10.859 1 89.56 304 GLN A N 1
ATOM 2258 C CA . GLN A 1 304 ? -16.156 -13.328 9.602 1 89.56 304 GLN A CA 1
ATOM 2259 C C . GLN A 1 304 ? -14.852 -13.977 9.141 1 89.56 304 GLN A C 1
ATOM 2261 O O . GLN A 1 304 ? -14.797 -14.586 8.07 1 89.56 304 GLN A O 1
ATOM 2266 N N . ASN A 1 305 ? -13.805 -13.75 9.844 1 88.88 305 ASN A N 1
ATOM 2267 C CA . ASN A 1 305 ? -12.469 -14.25 9.516 1 88.88 305 ASN A CA 1
ATOM 2268 C C . ASN A 1 305 ? -11.984 -13.695 8.18 1 88.88 305 ASN A C 1
ATOM 2270 O O . ASN A 1 305 ? -11.266 -14.383 7.445 1 88.88 305 ASN A O 1
ATOM 2274 N N . ARG A 1 306 ? -12.484 -12.531 7.875 1 84.5 306 ARG A N 1
ATOM 2275 C CA . ARG A 1 306 ? -11.984 -11.812 6.703 1 84.5 306 ARG A CA 1
ATOM 2276 C C . ARG A 1 306 ? -10.742 -11 7.051 1 84.5 306 ARG A C 1
ATOM 2278 O O . ARG A 1 306 ? -10.852 -9.891 7.586 1 84.5 306 ARG A O 1
ATOM 2285 N N . THR A 1 307 ? -9.609 -11.539 6.688 1 87.38 307 THR A N 1
ATOM 2286 C CA . THR A 1 307 ? -8.359 -10.859 6.996 1 87.38 307 THR A CA 1
ATOM 2287 C C . THR A 1 307 ? -8.258 -9.531 6.254 1 87.38 307 THR A C 1
ATOM 2289 O O . THR A 1 307 ? -8.562 -9.453 5.062 1 87.38 307 THR A O 1
ATOM 2292 N N . PRO A 1 308 ? -7.895 -8.453 6.957 1 92.38 308 PRO A N 1
ATOM 2293 C CA . PRO A 1 308 ? -7.672 -7.184 6.262 1 92.38 308 PRO A CA 1
ATOM 2294 C C . PRO A 1 308 ? -6.566 -7.273 5.211 1 92.38 308 PRO A C 1
ATOM 2296 O O . PRO A 1 308 ? -5.699 -8.141 5.293 1 92.38 308 PRO A O 1
ATOM 2299 N N . PRO A 1 309 ? -6.695 -6.348 4.211 1 87.88 309 PRO A N 1
ATOM 2300 C CA . PRO A 1 309 ? -5.523 -6.262 3.34 1 87.88 309 PRO A CA 1
ATOM 2301 C C . PRO A 1 309 ? -4.23 -6.02 4.117 1 87.88 309 PRO A C 1
ATOM 2303 O O . PRO A 1 309 ? -4.223 -5.273 5.098 1 87.88 309 PRO A O 1
ATOM 2306 N N . PRO A 1 310 ? -3.148 -6.641 3.703 1 90.69 310 PRO A N 1
ATOM 2307 C CA . PRO A 1 310 ? -1.904 -6.535 4.469 1 90.69 310 PRO A CA 1
ATOM 2308 C C . PRO A 1 310 ? -1.382 -5.102 4.551 1 90.69 310 PRO A C 1
ATOM 2310 O O . PRO A 1 310 ? -0.771 -4.719 5.551 1 90.69 310 PRO A O 1
ATOM 2313 N N . LEU A 1 311 ? -1.603 -4.383 3.393 1 93.62 311 LEU A N 1
ATOM 2314 C CA . LEU A 1 311 ? -1.089 -3.018 3.354 1 93.62 311 LEU A CA 1
ATOM 2315 C C . LEU A 1 311 ? -2.043 -2.098 2.598 1 93.62 311 LEU A C 1
ATOM 2317 O O . LEU A 1 311 ? -2.391 -2.369 1.446 1 93.62 311 LEU A O 1
ATOM 2321 N N . VAL A 1 312 ? -2.504 -1.119 3.223 1 93.38 312 VAL A N 1
ATOM 2322 C CA . VAL A 1 312 ? -3.246 -0.011 2.631 1 93.38 312 VAL A CA 1
ATOM 2323 C C . VAL A 1 312 ? -2.486 1.295 2.852 1 93.38 312 VAL A C 1
ATOM 2325 O O . VAL A 1 312 ? -2.102 1.613 3.98 1 93.38 312 VAL A O 1
ATOM 2328 N N . LEU A 1 313 ? -2.195 1.996 1.803 1 93.31 313 LEU A N 1
ATOM 2329 C CA . LEU A 1 313 ? -1.571 3.311 1.905 1 93.31 313 LEU A CA 1
ATOM 2330 C C . LEU A 1 313 ? -2.514 4.402 1.405 1 93.31 313 LEU A C 1
ATOM 2332 O O . LEU A 1 313 ? -3.002 4.336 0.274 1 93.31 313 LEU A O 1
ATOM 2336 N N . THR A 1 314 ? -2.723 5.316 2.281 1 91.25 314 THR A N 1
ATOM 2337 C CA . THR A 1 314 ? -3.635 6.41 1.97 1 91.25 314 THR A CA 1
ATOM 2338 C C . THR A 1 314 ? -2.867 7.633 1.481 1 91.25 314 THR A C 1
ATOM 2340 O O . THR A 1 314 ? -1.635 7.656 1.517 1 91.25 314 THR A O 1
ATOM 2343 N N . SER A 1 315 ? -3.623 8.57 0.894 1 86.5 315 SER A N 1
ATOM 2344 C CA . SER A 1 315 ? -3.045 9.789 0.344 1 86.5 315 SER A CA 1
ATOM 2345 C C . SER A 1 315 ? -3.613 11.031 1.028 1 86.5 315 SER A C 1
ATOM 2347 O O . SER A 1 315 ? -4.352 10.922 2.008 1 86.5 315 SER A O 1
ATOM 2349 N N . GLY A 1 316 ? -3.047 12.227 0.598 1 90.94 316 GLY A N 1
ATOM 2350 C CA . GLY A 1 316 ? -3.514 13.484 1.15 1 90.94 316 GLY A CA 1
ATOM 2351 C C . GLY A 1 316 ? -3.609 14.594 0.115 1 90.94 316 GLY A C 1
ATOM 2352 O O . GLY A 1 316 ? -3.229 14.398 -1.042 1 90.94 316 GLY A O 1
ATOM 2353 N N . THR A 1 317 ? -4.234 15.648 0.519 1 91.19 317 THR A N 1
ATOM 2354 C CA . THR A 1 317 ? -4.402 16.828 -0.333 1 91.19 317 THR A CA 1
ATOM 2355 C C . THR A 1 317 ? -3.986 18.094 0.404 1 91.19 317 THR A C 1
ATOM 2357 O O . THR A 1 317 ? -4.285 18.25 1.589 1 91.19 317 THR A O 1
ATOM 2360 N N . LEU A 1 318 ? -3.311 19 -0.337 1 97.06 318 LEU A N 1
ATOM 2361 C CA . LEU A 1 318 ? -2.918 20.266 0.26 1 97.06 318 LEU A CA 1
ATOM 2362 C C . LEU A 1 318 ? -4.145 21.094 0.623 1 97.06 318 LEU A C 1
ATOM 2364 O O . LEU A 1 318 ? -5.039 21.281 -0.204 1 97.06 318 LEU A O 1
ATOM 2368 N N . ILE A 1 319 ? -4.188 21.547 1.875 1 98.38 319 ILE A N 1
ATOM 2369 C CA . ILE A 1 319 ? -5.195 22.531 2.268 1 98.38 319 ILE A CA 1
ATOM 2370 C C . ILE A 1 319 ? -4.512 23.797 2.771 1 98.38 319 ILE A C 1
ATOM 2372 O O . ILE A 1 319 ? -3.432 23.75 3.361 1 98.38 319 ILE A O 1
ATOM 2376 N N . THR A 1 320 ? -5.07 24.875 2.459 1 98.38 320 THR A N 1
ATOM 2377 C CA . THR A 1 320 ? -4.746 26.203 2.947 1 98.38 320 THR A CA 1
ATOM 2378 C C . THR A 1 320 ? -6 26.922 3.434 1 98.38 320 THR A C 1
ATOM 2380 O O . THR A 1 320 ? -7.086 26.344 3.457 1 98.38 320 THR A O 1
ATOM 2383 N N . ARG A 1 321 ? -5.809 28.203 3.83 1 97.69 321 ARG A N 1
ATOM 2384 C CA . ARG A 1 321 ? -6.953 29.016 4.211 1 97.69 321 ARG A CA 1
ATOM 2385 C C . ARG A 1 321 ? -7.98 29.078 3.084 1 97.69 321 ARG A C 1
ATOM 2387 O O . ARG A 1 321 ? -9.18 29.219 3.336 1 97.69 321 ARG A O 1
ATOM 2394 N N . ALA A 1 322 ? -7.559 28.875 1.886 1 97.06 322 ALA A N 1
ATOM 2395 C CA . ALA A 1 322 ? -8.383 29.125 0.702 1 97.06 322 ALA A CA 1
ATOM 2396 C C . ALA A 1 322 ? -9.344 27.969 0.451 1 97.06 322 ALA A C 1
ATOM 2398 O O . ALA A 1 322 ? -10.422 28.156 -0.105 1 97.06 322 ALA A O 1
ATOM 2399 N N . ASN A 1 323 ? -8.977 26.75 0.881 1 97.19 323 ASN A N 1
ATOM 2400 C CA . ASN A 1 323 ? -9.758 25.625 0.376 1 97.19 323 ASN A CA 1
ATOM 2401 C C . ASN A 1 323 ? -10.078 24.625 1.481 1 97.19 323 ASN A C 1
ATOM 2403 O O . ASN A 1 323 ? -10.703 23.594 1.229 1 97.19 323 ASN A O 1
ATOM 2407 N N . GLU A 1 324 ? -9.648 24.812 2.715 1 97 324 GLU A N 1
ATOM 2408 C CA . GLU A 1 324 ? -9.719 23.781 3.742 1 97 324 GLU A CA 1
ATOM 2409 C C . GLU A 1 324 ? -11.164 23.328 3.984 1 97 324 GLU A C 1
ATOM 2411 O O . GLU A 1 324 ? -11.43 22.141 4.191 1 97 324 GLU A O 1
ATOM 2416 N N . LYS A 1 325 ? -12.172 24.25 3.982 1 94.69 325 LYS A N 1
ATOM 2417 C CA . LYS A 1 325 ? -13.562 23.922 4.246 1 94.69 325 LYS A CA 1
ATOM 2418 C C . LYS A 1 325 ? -14.125 23 3.164 1 94.69 325 LYS A C 1
ATOM 2420 O O . LYS A 1 325 ? -14.734 21.969 3.469 1 94.69 325 LYS A O 1
ATOM 2425 N N . THR A 1 326 ? -13.82 23.391 1.937 1 92.81 326 THR A N 1
ATOM 2426 C CA . THR A 1 326 ? -14.32 22.594 0.815 1 92.81 326 THR A CA 1
ATOM 2427 C C . THR A 1 326 ? -13.656 21.219 0.783 1 92.81 326 THR A C 1
ATOM 2429 O O . THR A 1 326 ? -14.32 20.203 0.564 1 92.81 326 THR A O 1
ATOM 2432 N N . ALA A 1 327 ? -12.344 21.188 1.026 1 91.31 327 ALA A N 1
ATOM 2433 C CA . ALA A 1 327 ? -11.594 19.938 0.994 1 91.31 327 ALA A CA 1
ATOM 2434 C C . ALA A 1 327 ? -12.07 18.984 2.09 1 91.31 327 ALA A C 1
ATOM 2436 O O . ALA A 1 327 ? -12.242 17.781 1.854 1 91.31 327 ALA A O 1
ATOM 2437 N N . ARG A 1 328 ? -12.289 19.469 3.248 1 92.5 328 ARG A N 1
ATOM 2438 C CA . ARG A 1 328 ? -12.734 18.641 4.371 1 92.5 328 ARG A CA 1
ATOM 2439 C C . ARG A 1 328 ? -14.148 18.125 4.152 1 92.5 328 ARG A C 1
ATOM 2441 O O . ARG A 1 328 ? -14.445 16.969 4.449 1 92.5 328 ARG A O 1
ATOM 2448 N N . ALA A 1 329 ? -15.008 18.953 3.58 1 87.44 329 ALA A N 1
ATOM 2449 C CA . ALA A 1 329 ? -16.375 18.562 3.273 1 87.44 329 ALA A CA 1
ATOM 2450 C C . ALA A 1 329 ? -16.391 17.406 2.262 1 87.44 329 ALA A C 1
ATOM 2452 O O . ALA A 1 329 ? -17.219 16.5 2.369 1 87.44 329 ALA A O 1
ATOM 2453 N N . GLN A 1 330 ? -15.469 17.531 1.347 1 82.12 330 GLN A N 1
ATOM 2454 C CA . GLN A 1 330 ? -15.391 16.5 0.308 1 82.12 330 GLN A CA 1
ATOM 2455 C C . GLN A 1 330 ? -15.023 15.148 0.9 1 82.12 330 GLN A C 1
ATOM 2457 O O . GLN A 1 330 ? -15.391 14.102 0.349 1 82.12 330 GLN A O 1
ATOM 2462 N N . LEU A 1 331 ? -14.367 15.141 2.078 1 82.69 331 LEU A N 1
ATOM 2463 C CA . LEU A 1 331 ? -13.969 13.906 2.744 1 82.69 331 LEU A CA 1
ATOM 2464 C C . LEU A 1 331 ? -14.977 13.523 3.82 1 82.69 331 LEU A C 1
ATOM 2466 O O . LEU A 1 331 ? -14.805 12.516 4.508 1 82.69 331 LEU A O 1
ATOM 2470 N N . GLY A 1 332 ? -16.031 14.305 3.955 1 80.25 332 GLY A N 1
ATOM 2471 C CA . GLY A 1 332 ? -17.031 14.039 4.98 1 80.25 332 GLY A CA 1
ATOM 2472 C C . GLY A 1 332 ? -16.531 14.32 6.387 1 80.25 332 GLY A C 1
ATOM 2473 O O . GLY A 1 332 ? -16.953 13.664 7.34 1 80.25 332 GLY A O 1
ATOM 2474 N N . LEU A 1 333 ? -15.648 15.164 6.414 1 87.81 333 LEU A N 1
ATOM 2475 C CA . LEU A 1 333 ? -15.062 15.5 7.711 1 87.81 333 LEU A CA 1
ATOM 2476 C C . LEU A 1 333 ? -15.734 16.719 8.312 1 87.81 333 LEU A C 1
ATOM 2478 O O . LEU A 1 333 ? -16.234 17.578 7.586 1 87.81 333 LEU A O 1
ATOM 2482 N N . MET B 1 1 ? -105.75 28.156 -14.57 1 28.25 1 MET B N 1
ATOM 2483 C CA . MET B 1 1 ? -104.688 29.062 -14.172 1 28.25 1 MET B CA 1
ATOM 2484 C C . MET B 1 1 ? -103.625 28.328 -13.328 1 28.25 1 MET B C 1
ATOM 2486 O O . MET B 1 1 ? -103.812 28.094 -12.133 1 28.25 1 MET B O 1
ATOM 2490 N N . GLY B 1 2 ? -103.062 27.25 -13.961 1 30.97 2 GLY B N 1
ATOM 2491 C CA . GLY B 1 2 ? -102.312 26.062 -13.609 1 30.97 2 GLY B CA 1
ATOM 2492 C C . GLY B 1 2 ? -100.938 26.359 -13.039 1 30.97 2 GLY B C 1
ATOM 2493 O O . GLY B 1 2 ? -100.188 27.141 -13.617 1 30.97 2 GLY B O 1
ATOM 2494 N N . LEU B 1 3 ? -100.875 26.406 -11.703 1 31.31 3 LEU B N 1
ATOM 2495 C CA . LEU B 1 3 ? -99.812 26.766 -10.781 1 31.31 3 LEU B CA 1
ATOM 2496 C C . LEU B 1 3 ? -98.562 25.922 -11.055 1 31.31 3 LEU B C 1
ATOM 2498 O O . LEU B 1 3 ? -98.562 24.703 -10.859 1 31.31 3 LEU B O 1
ATOM 2502 N N . ARG B 1 4 ? -97.812 26.172 -12.188 1 30.62 4 ARG B N 1
ATOM 2503 C CA . ARG B 1 4 ? -96.625 25.516 -12.703 1 30.62 4 ARG B CA 1
ATOM 2504 C C . ARG B 1 4 ? -95.5 25.594 -11.711 1 30.62 4 ARG B C 1
ATOM 2506 O O . ARG B 1 4 ? -95 26.688 -11.367 1 30.62 4 ARG B O 1
ATOM 2513 N N . TRP B 1 5 ? -95.5 24.719 -10.641 1 30.86 5 TRP B N 1
ATOM 2514 C CA . TRP B 1 5 ? -94.5 24.562 -9.586 1 30.86 5 TRP B CA 1
ATOM 2515 C C . TRP B 1 5 ? -93.062 24.391 -10.172 1 30.86 5 TRP B C 1
ATOM 2517 O O . TRP B 1 5 ? -92.875 23.562 -11.062 1 30.86 5 TRP B O 1
ATOM 2527 N N . LEU B 1 6 ? -92.312 25.438 -10.375 1 31.78 6 LEU B N 1
ATOM 2528 C CA . LEU B 1 6 ? -90.938 25.609 -10.844 1 31.78 6 LEU B CA 1
ATOM 2529 C C . LEU B 1 6 ? -89.938 24.812 -9.969 1 31.78 6 LEU B C 1
ATOM 2531 O O . LEU B 1 6 ? -89.875 25.078 -8.766 1 31.78 6 LEU B O 1
ATOM 2535 N N . GLN B 1 7 ? -89.938 23.484 -10.078 1 29.72 7 GLN B N 1
ATOM 2536 C CA . GLN B 1 7 ? -89.062 22.641 -9.289 1 29.72 7 GLN B CA 1
ATOM 2537 C C . GLN B 1 7 ? -87.562 22.984 -9.562 1 29.72 7 GLN B C 1
ATOM 2539 O O . GLN B 1 7 ? -87.125 23.016 -10.719 1 29.72 7 GLN B O 1
ATOM 2544 N N . ALA B 1 8 ? -87 23.969 -8.836 1 32.84 8 ALA B N 1
ATOM 2545 C CA . ALA B 1 8 ? -85.625 24.406 -8.828 1 32.84 8 ALA B CA 1
ATOM 2546 C C . ALA B 1 8 ? -84.688 23.234 -8.547 1 32.84 8 ALA B C 1
ATOM 2548 O O . ALA B 1 8 ? -84.812 22.562 -7.516 1 32.84 8 ALA B O 1
ATOM 2549 N N . ALA B 1 9 ? -84.375 22.422 -9.555 1 29.42 9 ALA B N 1
ATOM 2550 C CA . ALA B 1 9 ? -83.438 21.312 -9.484 1 29.42 9 ALA B CA 1
ATOM 2551 C C . ALA B 1 9 ? -82.062 21.797 -9.023 1 29.42 9 ALA B C 1
ATOM 2553 O O . ALA B 1 9 ? -81.438 22.703 -9.633 1 29.42 9 ALA B O 1
ATOM 2554 N N . LEU B 1 10 ? -81.875 21.859 -7.668 1 31.47 10 LEU B N 1
ATOM 2555 C CA . LEU B 1 10 ? -80.562 22.109 -7.027 1 31.47 10 LEU B CA 1
ATOM 2556 C C . LEU B 1 10 ? -79.5 21.172 -7.555 1 31.47 10 LEU B C 1
ATOM 2558 O O . LEU B 1 10 ? -79.625 19.938 -7.434 1 31.47 10 LEU B O 1
ATOM 2562 N N . VAL B 1 11 ? -78.938 21.5 -8.734 1 32.12 11 VAL B N 1
ATOM 2563 C CA . VAL B 1 11 ? -77.812 20.766 -9.297 1 32.12 11 VAL B CA 1
ATOM 2564 C C . VAL B 1 11 ? -76.625 20.797 -8.32 1 32.12 11 VAL B C 1
ATOM 2566 O O . VAL B 1 11 ? -76.125 21.859 -7.992 1 32.12 11 VAL B O 1
ATOM 2569 N N . CYS B 1 12 ? -76.688 19.984 -7.258 1 30.42 12 CYS B N 1
ATOM 2570 C CA . CYS B 1 12 ? -75.5 19.781 -6.395 1 30.42 12 CYS B CA 1
ATOM 2571 C C . CYS B 1 12 ? -74.25 19.391 -7.203 1 30.42 12 CYS B C 1
ATOM 2573 O O . CYS B 1 12 ? -74.25 18.344 -7.859 1 30.42 12 CYS B O 1
ATOM 2575 N N . THR B 1 13 ? -73.688 20.375 -7.895 1 33.88 13 THR B N 1
ATOM 2576 C CA . THR B 1 13 ? -72.375 20.141 -8.516 1 33.88 13 THR B CA 1
ATOM 2577 C C . THR B 1 13 ? -71.375 19.609 -7.496 1 33.88 13 THR B C 1
ATOM 2579 O O . THR B 1 13 ? -71.125 20.266 -6.48 1 33.88 13 THR B O 1
ATOM 2582 N N . SER B 1 14 ? -71.562 18.328 -7.152 1 31.62 14 SER B N 1
ATOM 2583 C CA . SER B 1 14 ? -70.5 17.688 -6.371 1 31.62 14 SER B CA 1
ATOM 2584 C C . SER B 1 14 ? -69.125 17.922 -7.008 1 31.62 14 SER B C 1
ATOM 2586 O O . SER B 1 14 ? -68.938 17.594 -8.18 1 31.62 14 SER B O 1
ATOM 2588 N N . LEU B 1 15 ? -68.5 19.094 -6.727 1 33.5 15 LEU B N 1
ATOM 2589 C CA . LEU B 1 15 ? -67.125 19.266 -7.023 1 33.5 15 LEU B CA 1
ATOM 2590 C C . LEU B 1 15 ? -66.25 18.125 -6.426 1 33.5 15 LEU B C 1
ATOM 2592 O O . LEU B 1 15 ? -66.188 18.016 -5.203 1 33.5 15 LEU B O 1
ATOM 2596 N N . ALA B 1 16 ? -66.438 16.891 -7 1 32.59 16 ALA B N 1
ATOM 2597 C CA . ALA B 1 16 ? -65.438 15.883 -6.68 1 32.59 16 ALA B CA 1
ATOM 2598 C C . ALA B 1 16 ? -64 16.438 -6.82 1 32.59 16 ALA B C 1
ATOM 2600 O O . ALA B 1 16 ? -63.594 16.781 -7.922 1 32.59 16 ALA B O 1
ATOM 2601 N N . ALA B 1 17 ? -63.562 17.281 -5.824 1 34.81 17 ALA B N 1
ATOM 2602 C CA . ALA B 1 17 ? -62.125 17.547 -5.734 1 34.81 17 ALA B CA 1
ATOM 2603 C C . ALA B 1 17 ? -61.344 16.266 -5.887 1 34.81 17 ALA B C 1
ATOM 2605 O O . ALA B 1 17 ? -61.469 15.336 -5.086 1 34.81 17 ALA B O 1
ATOM 2606 N N . GLY B 1 18 ? -61.219 15.797 -7.148 1 32.62 18 GLY B N 1
ATOM 2607 C CA . GLY B 1 18 ? -60.219 14.766 -7.406 1 32.62 18 GLY B CA 1
ATOM 2608 C C . GLY B 1 18 ? -58.906 15 -6.664 1 32.62 18 GLY B C 1
ATOM 2609 O O . GLY B 1 18 ? -58.219 15.984 -6.91 1 32.62 18 GLY B O 1
ATOM 2610 N N . LEU B 1 19 ? -58.969 14.766 -5.332 1 34.22 19 LEU B N 1
ATOM 2611 C CA . LEU B 1 19 ? -57.688 14.578 -4.703 1 34.22 19 LEU B CA 1
ATOM 2612 C C . LEU B 1 19 ? -56.781 13.711 -5.574 1 34.22 19 LEU B C 1
ATOM 2614 O O . LEU B 1 19 ? -57.031 12.516 -5.742 1 34.22 19 LEU B O 1
ATOM 2618 N N . SER B 1 20 ? -56.375 14.344 -6.664 1 35.78 20 SER B N 1
ATOM 2619 C CA . SER B 1 20 ? -55.25 13.664 -7.289 1 35.78 20 SER B CA 1
ATOM 2620 C C . SER B 1 20 ? -54.219 13.211 -6.246 1 35.78 20 SER B C 1
ATOM 2622 O O . SER B 1 20 ? -53.656 14.039 -5.531 1 35.78 20 SER B O 1
ATOM 2624 N N . ALA B 1 21 ? -54.531 12.055 -5.613 1 35.06 21 ALA B N 1
ATOM 2625 C CA . ALA B 1 21 ? -53.406 11.43 -4.926 1 35.06 21 ALA B CA 1
ATOM 2626 C C . ALA B 1 21 ? -52.125 11.586 -5.734 1 35.06 21 ALA B C 1
ATOM 2628 O O . ALA B 1 21 ? -52.031 11.047 -6.844 1 35.06 21 ALA B O 1
ATOM 2629 N N . ALA B 1 22 ? -51.5 12.758 -5.641 1 32.53 22 ALA B N 1
ATOM 2630 C CA . ALA B 1 22 ? -50.125 12.758 -6.109 1 32.53 22 ALA B CA 1
ATOM 2631 C C . ALA B 1 22 ? -49.406 11.453 -5.75 1 32.53 22 ALA B C 1
ATOM 2633 O O . ALA B 1 22 ? -49.312 11.109 -4.57 1 32.53 22 ALA B O 1
ATOM 2634 N N . ALA B 1 23 ? -49.625 10.383 -6.602 1 34.69 23 ALA B N 1
ATOM 2635 C CA . ALA B 1 23 ? -48.719 9.258 -6.41 1 34.69 23 ALA B CA 1
ATOM 2636 C C . ALA B 1 23 ? -47.344 9.734 -5.91 1 34.69 23 ALA B C 1
ATOM 2638 O O . ALA B 1 23 ? -46.844 10.758 -6.363 1 34.69 23 ALA B O 1
ATOM 2639 N N . PRO B 1 24 ? -47 9.398 -4.68 1 35.84 24 PRO B N 1
ATOM 2640 C CA . PRO B 1 24 ? -45.625 9.812 -4.359 1 35.84 24 PRO B CA 1
ATOM 2641 C C . PRO B 1 24 ? -44.719 9.758 -5.57 1 35.84 24 PRO B C 1
ATOM 2643 O O . PRO B 1 24 ? -44.875 8.891 -6.438 1 35.84 24 PRO B O 1
ATOM 2646 N N . ALA B 1 25 ? -44.344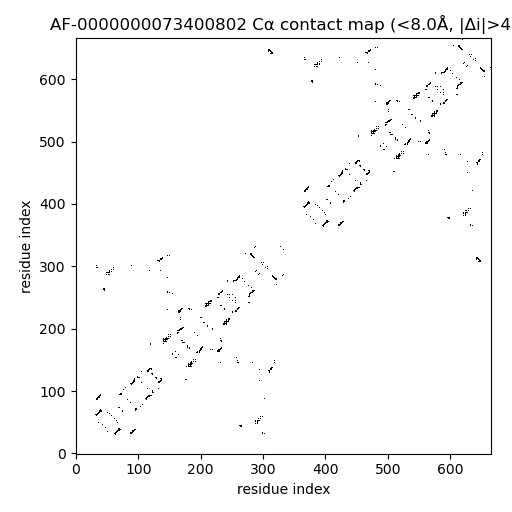 10.898 -6.18 1 32.03 25 ALA B N 1
ATOM 2647 C CA . ALA B 1 25 ? -43.188 10.844 -7.055 1 32.03 25 ALA B CA 1
ATOM 2648 C C . ALA B 1 25 ? -42.281 9.672 -6.684 1 32.03 25 ALA B C 1
ATOM 2650 O O . ALA B 1 25 ? -41.719 9.641 -5.582 1 32.03 25 ALA B O 1
ATOM 2651 N N . ARG B 1 26 ? -42.688 8.469 -6.98 1 35.31 26 ARG B N 1
ATOM 2652 C CA . ARG B 1 26 ? -41.625 7.492 -6.941 1 35.31 26 ARG B CA 1
ATOM 2653 C C . ARG B 1 26 ? -40.25 8.164 -7.113 1 35.31 26 ARG B C 1
ATOM 2655 O O . ARG B 1 26 ? -40.062 8.922 -8.062 1 35.31 26 ARG B O 1
ATOM 2662 N N . ALA B 1 27 ? -39.5 8.398 -6.078 1 34.97 27 ALA B N 1
ATOM 2663 C CA . ALA B 1 27 ? -38.094 8.828 -6.141 1 34.97 27 ALA B CA 1
ATOM 2664 C C . ALA B 1 27 ? -37.5 8.516 -7.504 1 34.97 27 ALA B C 1
ATOM 2666 O O . ALA B 1 27 ? -37.562 7.379 -7.98 1 34.97 27 ALA B O 1
ATOM 2667 N N . GLN B 1 28 ? -37.469 9.281 -8.555 1 38.97 28 GLN B N 1
ATOM 2668 C CA . GLN B 1 28 ? -36.688 9.109 -9.773 1 38.97 28 GLN B CA 1
ATOM 2669 C C . GLN B 1 28 ? -35.469 8.211 -9.523 1 38.97 28 GLN B C 1
ATOM 2671 O O . GLN B 1 28 ? -34.562 8.555 -8.75 1 38.97 28 GLN B O 1
ATOM 2676 N N . GLY B 1 29 ? -35.531 6.973 -9.445 1 43.53 29 GLY B N 1
ATOM 2677 C CA . GLY B 1 29 ? -34.594 5.895 -9.164 1 43.53 29 GLY B CA 1
ATOM 2678 C C . GLY B 1 29 ? -33.219 6.164 -9.688 1 43.53 29 GLY B C 1
ATOM 2679 O O . GLY B 1 29 ? -33.031 6.699 -10.789 1 43.53 29 GLY B O 1
ATOM 2680 N N . ALA B 1 30 ? -32.281 6.504 -8.898 1 53.88 30 ALA B N 1
ATOM 2681 C CA . ALA B 1 30 ? -30.875 6.645 -9.32 1 53.88 30 ALA B CA 1
ATOM 2682 C C . ALA B 1 30 ? -30.562 5.719 -10.492 1 53.88 30 ALA B C 1
ATOM 2684 O O . ALA B 1 30 ? -31.047 4.586 -10.539 1 53.88 30 ALA B O 1
ATOM 2685 N N . ALA B 1 31 ? -30.188 6.234 -11.797 1 67.56 31 ALA B N 1
ATOM 2686 C CA . ALA B 1 31 ? -29.75 5.43 -12.938 1 67.56 31 ALA B CA 1
ATOM 2687 C C . ALA B 1 31 ? -28.953 4.207 -12.477 1 67.56 31 ALA B C 1
ATOM 2689 O O . ALA B 1 31 ? -28.203 4.273 -11.5 1 67.56 31 ALA B O 1
ATOM 2690 N N . PRO B 1 32 ? -29.359 3.029 -13.078 1 90.75 32 PRO B N 1
ATOM 2691 C CA . PRO B 1 32 ? -28.641 1.81 -12.703 1 90.75 32 PRO B CA 1
ATOM 2692 C C . PRO B 1 32 ? -27.125 1.96 -12.828 1 90.75 32 PRO B C 1
ATOM 2694 O O . PRO B 1 32 ? -26.641 2.6 -13.766 1 90.75 32 PRO B O 1
ATOM 2697 N N . VAL B 1 33 ? -26.422 1.617 -11.797 1 98.06 33 VAL B N 1
ATOM 2698 C CA . VAL B 1 33 ? -24.969 1.695 -11.789 1 98.06 33 VAL B CA 1
ATOM 2699 C C . VAL B 1 33 ? -24.375 0.651 -12.734 1 98.06 33 VAL B C 1
ATOM 2701 O O . VAL B 1 33 ? -24.781 -0.517 -12.703 1 98.06 33 VAL B O 1
ATOM 2704 N N . LYS B 1 34 ? -23.516 1.055 -13.734 1 98.69 34 LYS B N 1
ATOM 2705 C CA . LYS B 1 34 ? -22.797 0.188 -14.664 1 98.69 34 LYS B CA 1
ATOM 2706 C C . LYS B 1 34 ? -21.297 0.358 -14.516 1 98.69 34 LYS B C 1
ATOM 2708 O O . LYS B 1 34 ? -20.781 1.48 -14.547 1 98.69 34 LYS B O 1
ATOM 2713 N N . ILE B 1 35 ? -20.547 -0.717 -14.273 1 98.88 35 ILE B N 1
ATOM 2714 C CA . ILE B 1 35 ? -19.109 -0.713 -14.031 1 98.88 35 ILE B CA 1
ATOM 2715 C C . ILE B 1 35 ? -18.406 -1.638 -15.031 1 98.88 35 ILE B C 1
ATOM 2717 O O . ILE B 1 35 ? -18.812 -2.789 -15.203 1 98.88 35 ILE B O 1
ATOM 2721 N N . GLY B 1 36 ? -17.438 -1.135 -15.805 1 98.94 36 GLY B N 1
ATOM 2722 C CA . GLY B 1 36 ? -16.594 -1.968 -16.656 1 98.94 36 GLY B CA 1
ATOM 2723 C C . GLY B 1 36 ? -15.445 -2.619 -15.906 1 98.94 36 GLY B C 1
ATOM 2724 O O . GLY B 1 36 ? -14.852 -2.004 -15.016 1 98.94 36 GLY B O 1
ATOM 2725 N N . PHE B 1 37 ? -15.141 -3.812 -16.219 1 98.88 37 PHE B N 1
ATOM 2726 C CA . PHE B 1 37 ? -13.969 -4.539 -15.734 1 98.88 37 PHE B CA 1
ATOM 2727 C C . PHE B 1 37 ? -13.172 -5.098 -16.906 1 98.88 37 PHE B C 1
ATOM 2729 O O . PHE B 1 37 ? -13.562 -6.094 -17.516 1 98.88 37 PHE B O 1
ATOM 2736 N N . VAL B 1 38 ? -12.008 -4.41 -17.203 1 98.88 38 VAL B N 1
ATOM 2737 C CA . VAL B 1 38 ? -11.219 -4.684 -18.391 1 98.88 38 VAL B CA 1
ATOM 2738 C C . VAL B 1 38 ? -9.969 -5.469 -18.016 1 98.88 38 VAL B C 1
ATOM 2740 O O . VAL B 1 38 ? -9.18 -5.035 -17.172 1 98.88 38 VAL B O 1
ATOM 2743 N N . VAL B 1 39 ? -9.797 -6.645 -18.625 1 98.62 39 VAL B N 1
ATOM 2744 C CA . VAL B 1 39 ? -8.617 -7.445 -18.297 1 98.62 39 VAL B CA 1
ATOM 2745 C C . VAL B 1 39 ? -7.812 -7.711 -19.578 1 98.62 39 VAL B C 1
ATOM 2747 O O . VAL B 1 39 ? -8.367 -7.699 -20.672 1 98.62 39 VAL B O 1
ATOM 2750 N N . LYS B 1 40 ? -6.602 -8.078 -19.453 1 97.5 40 LYS B N 1
ATOM 2751 C CA . LYS B 1 40 ? -5.668 -8.188 -20.562 1 97.5 40 LYS B CA 1
ATOM 2752 C C . LYS B 1 40 ? -5.641 -9.609 -21.125 1 97.5 40 LYS B C 1
ATOM 2754 O O . LYS B 1 40 ? -5.262 -9.82 -22.266 1 97.5 40 LYS B O 1
ATOM 2759 N N . GLN B 1 41 ? -5.91 -10.602 -20.266 1 93.81 41 GLN B N 1
ATOM 2760 C CA . GLN B 1 41 ? -5.805 -12 -20.641 1 93.81 41 GLN B CA 1
ATOM 2761 C C . GLN B 1 41 ? -7.031 -12.789 -20.203 1 93.81 41 GLN B C 1
ATOM 2763 O O . GLN B 1 41 ? -6.977 -13.523 -19.203 1 93.81 41 GLN B O 1
ATOM 2768 N N . PRO B 1 42 ? -8.086 -12.797 -21.062 1 91.19 42 PRO B N 1
ATOM 2769 C CA . PRO B 1 42 ? -9.336 -13.398 -20.609 1 91.19 42 PRO B CA 1
ATOM 2770 C C . PRO B 1 42 ? -9.234 -14.914 -20.422 1 91.19 42 PRO B C 1
ATOM 2772 O O . PRO B 1 42 ? -10.039 -15.508 -19.703 1 91.19 42 PRO B O 1
ATOM 2775 N N . ASP B 1 43 ? -8.188 -15.523 -21.016 1 92.5 43 ASP B N 1
ATOM 2776 C CA . ASP B 1 43 ? -8.07 -16.969 -20.953 1 92.5 43 ASP B CA 1
ATOM 2777 C C . ASP B 1 43 ? -7.277 -17.406 -19.719 1 92.5 43 ASP B C 1
ATOM 2779 O O . ASP B 1 43 ? -7.254 -18.594 -19.375 1 92.5 43 ASP B O 1
ATOM 2783 N N . ASP B 1 44 ? -6.598 -16.516 -19.078 1 95.12 44 ASP B N 1
ATOM 2784 C CA . ASP B 1 44 ? -5.898 -16.797 -17.844 1 95.12 44 ASP B CA 1
ATOM 2785 C C . ASP B 1 44 ? -6.883 -16.969 -16.688 1 95.12 44 ASP B C 1
ATOM 2787 O O . ASP B 1 44 ? -7.688 -16.078 -16.406 1 95.12 44 ASP B O 1
ATOM 2791 N N . PRO B 1 45 ? -6.781 -18.125 -15.984 1 96.88 45 PRO B N 1
ATOM 2792 C CA . PRO B 1 45 ? -7.746 -18.422 -14.922 1 96.88 45 PRO B CA 1
ATOM 2793 C C . PRO B 1 45 ? -7.758 -17.359 -13.828 1 96.88 45 PRO B C 1
ATOM 2795 O O . PRO B 1 45 ? -8.781 -17.141 -13.172 1 96.88 45 PRO B O 1
ATOM 2798 N N . TRP B 1 46 ? -6.691 -16.688 -13.594 1 97.44 46 TRP B N 1
ATOM 2799 C CA . TRP B 1 46 ? -6.672 -15.586 -12.633 1 97.44 46 TRP B CA 1
ATOM 2800 C C . TRP B 1 46 ? -7.727 -14.547 -12.977 1 97.44 46 TRP B C 1
ATOM 2802 O O . TRP B 1 46 ? -8.508 -14.133 -12.109 1 97.44 46 TRP B O 1
ATOM 2812 N N . PHE B 1 47 ? -7.77 -14.156 -14.195 1 98.12 47 PHE B N 1
ATOM 2813 C CA . PHE B 1 47 ? -8.688 -13.109 -14.633 1 98.12 47 PHE B CA 1
ATOM 2814 C C . PHE B 1 47 ? -10.125 -13.625 -14.648 1 98.12 47 PHE B C 1
ATOM 2816 O O . PHE B 1 47 ? -11.062 -12.867 -14.383 1 98.12 47 PHE B O 1
ATOM 2823 N N . GLN B 1 48 ? -10.234 -14.883 -14.914 1 97.12 48 GLN B N 1
ATOM 2824 C CA . GLN B 1 48 ? -11.555 -15.484 -14.812 1 97.12 48 GLN B CA 1
ATOM 2825 C C . GLN B 1 48 ? -12.078 -15.445 -13.383 1 97.12 48 GLN B C 1
ATOM 2827 O O . GLN B 1 48 ? -13.258 -15.172 -13.148 1 97.12 48 GLN B O 1
ATOM 2832 N N . ASP B 1 49 ? -11.219 -15.75 -12.492 1 97 49 ASP B N 1
ATOM 2833 C CA . ASP B 1 49 ? -11.602 -15.688 -11.086 1 97 49 ASP B CA 1
ATOM 2834 C C . ASP B 1 49 ? -11.93 -14.25 -10.672 1 97 49 ASP B C 1
ATOM 2836 O O . ASP B 1 49 ? -12.891 -14.023 -9.93 1 97 49 ASP B O 1
ATOM 2840 N N . GLU B 1 50 ? -11.102 -13.242 -11.102 1 97.5 50 GLU B N 1
ATOM 2841 C CA . GLU B 1 50 ? -11.398 -11.844 -10.812 1 97.5 50 GLU B CA 1
ATOM 2842 C C . GLU B 1 50 ? -12.789 -11.461 -11.305 1 97.5 50 GLU B C 1
ATOM 2844 O O . GLU B 1 50 ? -13.57 -10.844 -10.57 1 97.5 50 GLU B O 1
ATOM 2849 N N . TRP B 1 51 ? -13.086 -11.875 -12.539 1 98.56 51 TRP B N 1
ATOM 2850 C CA . TRP B 1 51 ? -14.398 -11.578 -13.117 1 98.56 51 TRP B CA 1
ATOM 2851 C C . TRP B 1 51 ? -15.5 -12.266 -12.328 1 98.56 51 TRP B C 1
ATOM 2853 O O . TRP B 1 51 ? -16.578 -11.688 -12.109 1 98.56 51 TRP B O 1
ATOM 2863 N N . ARG B 1 52 ? -15.289 -13.5 -11.898 1 97.94 52 ARG B N 1
ATOM 2864 C CA . ARG B 1 52 ? -16.281 -14.227 -11.125 1 97.94 52 ARG B CA 1
ATOM 2865 C C . ARG B 1 52 ? -16.625 -13.484 -9.836 1 97.94 52 ARG B C 1
ATOM 2867 O O . ARG B 1 52 ? -17.797 -13.336 -9.484 1 97.94 52 ARG B O 1
ATOM 2874 N N . PHE B 1 53 ? -15.625 -13.023 -9.164 1 97.62 53 PHE B N 1
ATOM 2875 C CA . PHE B 1 53 ? -15.859 -12.32 -7.906 1 97.62 53 PHE B CA 1
ATOM 2876 C C . PHE B 1 53 ? -16.438 -10.938 -8.156 1 97.62 53 PHE B C 1
ATOM 2878 O O . PHE B 1 53 ? -17.25 -10.445 -7.363 1 97.62 53 PHE B O 1
ATOM 2885 N N . ALA B 1 54 ? -16.016 -10.273 -9.258 1 98.75 54 ALA B N 1
ATOM 2886 C CA . ALA B 1 54 ? -16.656 -9.023 -9.641 1 98.75 54 ALA B CA 1
ATOM 2887 C C . ALA B 1 54 ? -18.156 -9.234 -9.891 1 98.75 54 ALA B C 1
ATOM 2889 O O . ALA B 1 54 ? -18.969 -8.391 -9.531 1 98.75 54 ALA B O 1
ATOM 2890 N N . GLU B 1 55 ? -18.516 -10.375 -10.484 1 98.75 55 GLU B N 1
ATOM 2891 C CA . GLU B 1 55 ? -19.922 -10.719 -10.711 1 98.75 55 GLU B CA 1
ATOM 2892 C C . GLU B 1 55 ? -20.656 -10.891 -9.383 1 98.75 55 GLU B C 1
ATOM 2894 O O . GLU B 1 55 ? -21.812 -10.5 -9.266 1 98.75 55 GLU B O 1
ATOM 2899 N N . GLN B 1 56 ? -20 -11.5 -8.469 1 97.81 56 GLN B N 1
ATOM 2900 C CA . GLN B 1 56 ? -20.625 -11.641 -7.156 1 97.81 56 GLN B CA 1
ATOM 2901 C C . GLN B 1 56 ? -20.922 -10.281 -6.535 1 97.81 56 GLN B C 1
ATOM 2903 O O . GLN B 1 56 ? -21.984 -10.086 -5.945 1 97.81 56 GLN B O 1
ATOM 2908 N N . ALA B 1 57 ? -19.938 -9.367 -6.641 1 97.75 57 ALA B N 1
ATOM 2909 C CA . ALA B 1 57 ? -20.156 -8.016 -6.145 1 97.75 57 ALA B CA 1
ATOM 2910 C C . ALA B 1 57 ? -21.328 -7.355 -6.852 1 97.75 57 ALA B C 1
ATOM 2912 O O . ALA B 1 57 ? -22.141 -6.672 -6.215 1 97.75 57 ALA B O 1
ATOM 2913 N N . ALA B 1 58 ? -21.406 -7.535 -8.195 1 98.69 58 ALA B N 1
ATOM 2914 C CA . ALA B 1 58 ? -22.5 -6.973 -8.992 1 98.69 58 ALA B CA 1
ATOM 2915 C C . ALA B 1 58 ? -23.844 -7.465 -8.492 1 98.69 58 ALA B C 1
ATOM 2917 O O . ALA B 1 58 ? -24.812 -6.691 -8.406 1 98.69 58 ALA B O 1
ATOM 2918 N N . LYS B 1 59 ? -23.953 -8.719 -8.148 1 98 59 LYS B N 1
ATOM 2919 C CA . LYS B 1 59 ? -25.172 -9.305 -7.621 1 98 59 LYS B CA 1
ATOM 2920 C C . LYS B 1 59 ? -25.5 -8.75 -6.238 1 98 59 LYS B C 1
ATOM 2922 O O . LYS B 1 59 ? -26.656 -8.391 -5.965 1 98 59 LYS B O 1
ATOM 2927 N N . ASP B 1 60 ? -24.516 -8.664 -5.398 1 96.19 60 ASP B N 1
ATOM 2928 C CA . ASP B 1 60 ? -24.703 -8.242 -4.016 1 96.19 60 ASP B CA 1
ATOM 2929 C C . ASP B 1 60 ? -25.109 -6.77 -3.943 1 96.19 60 ASP B C 1
ATOM 2931 O O . ASP B 1 60 ? -25.906 -6.379 -3.09 1 96.19 60 ASP B O 1
ATOM 2935 N N . LYS B 1 61 ? -24.531 -5.941 -4.855 1 96.94 61 LYS B N 1
ATOM 2936 C CA . LYS B 1 61 ? -24.734 -4.5 -4.793 1 96.94 61 LYS B CA 1
ATOM 2937 C C . LYS B 1 61 ? -25.703 -4.035 -5.867 1 96.94 61 LYS B C 1
ATOM 2939 O O . LYS B 1 61 ? -26.031 -2.846 -5.953 1 96.94 61 LYS B O 1
ATOM 2944 N N . HIS B 1 62 ? -26.156 -4.891 -6.684 1 97.5 62 HIS B N 1
ATOM 2945 C CA . HIS B 1 62 ? -27.172 -4.656 -7.703 1 97.5 62 HIS B CA 1
ATOM 2946 C C . HIS B 1 62 ? -26.703 -3.637 -8.727 1 97.5 62 HIS B C 1
ATOM 2948 O O . HIS B 1 62 ? -27.406 -2.674 -9.031 1 97.5 62 HIS B O 1
ATOM 2954 N N . PHE B 1 63 ? -25.562 -3.861 -9.273 1 98.5 63 PHE B N 1
ATOM 2955 C CA . PHE B 1 63 ? -25.109 -3.074 -10.414 1 98.5 63 PHE B CA 1
ATOM 2956 C C . PHE B 1 63 ? -24.844 -3.967 -11.625 1 98.5 63 PHE B C 1
ATOM 2958 O O . PHE B 1 63 ? -24.844 -5.195 -11.5 1 98.5 63 PHE B O 1
ATOM 2965 N N . THR B 1 64 ? -24.734 -3.381 -12.852 1 98.75 64 THR B N 1
ATOM 2966 C CA . THR B 1 64 ? -24.391 -4.105 -14.078 1 98.75 64 THR B CA 1
ATOM 2967 C C . THR B 1 64 ? -22.891 -4.141 -14.289 1 98.75 64 THR B C 1
ATOM 2969 O O . THR B 1 64 ? -22.219 -3.102 -14.242 1 98.75 64 THR B O 1
ATOM 2972 N N . LEU B 1 65 ? -22.375 -5.301 -14.43 1 98.81 65 LEU B N 1
ATOM 2973 C CA . LEU B 1 65 ? -20.969 -5.48 -14.734 1 98.81 65 LEU B CA 1
ATOM 2974 C C . LEU B 1 65 ? -20.766 -5.723 -16.234 1 98.81 65 LEU B C 1
ATOM 2976 O O . LEU B 1 65 ? -21.453 -6.551 -16.828 1 98.81 65 LEU B O 1
ATOM 2980 N N . VAL B 1 66 ? -19.875 -5.008 -16.828 1 98.88 66 VAL B N 1
ATOM 2981 C CA . VAL B 1 66 ? -19.469 -5.238 -18.219 1 98.88 66 VAL B CA 1
ATOM 2982 C C . VAL B 1 66 ? -18.047 -5.773 -18.25 1 98.88 66 VAL B C 1
ATOM 2984 O O . VAL B 1 66 ? -17.094 -5.047 -17.953 1 98.88 66 VAL B O 1
ATOM 2987 N N . LYS B 1 67 ? -17.906 -6.984 -18.609 1 98.75 67 LYS B N 1
ATOM 2988 C CA . LYS B 1 67 ? -16.594 -7.621 -18.719 1 98.75 67 LYS B CA 1
ATOM 2989 C C . LYS B 1 67 ? -16.031 -7.465 -20.125 1 98.75 67 LYS B C 1
ATOM 2991 O O . LYS B 1 67 ? -16.688 -7.797 -21.109 1 98.75 67 LYS B O 1
ATOM 2996 N N . ILE B 1 68 ? -14.828 -6.918 -20.25 1 98.75 68 ILE B N 1
ATOM 2997 C CA . ILE B 1 68 ? -14.227 -6.723 -21.562 1 98.75 68 ILE B CA 1
ATOM 2998 C C . ILE B 1 68 ? -12.781 -7.211 -21.547 1 98.75 68 ILE B C 1
ATOM 3000 O O . ILE B 1 68 ? -12.031 -6.918 -20.625 1 98.75 68 ILE B O 1
ATOM 3004 N N . ALA B 1 69 ? -12.43 -8.016 -22.516 1 98.06 69 ALA B N 1
ATOM 3005 C CA . ALA B 1 69 ? -11.039 -8.391 -22.766 1 98.06 69 ALA B CA 1
ATOM 3006 C C . ALA B 1 69 ? -10.336 -7.367 -23.656 1 98.06 69 ALA B C 1
ATOM 3008 O O . ALA B 1 69 ? -10.859 -6.996 -24.719 1 98.06 69 ALA B O 1
ATOM 3009 N N . ALA B 1 70 ? -9.211 -6.824 -23.188 1 98.31 70 ALA B N 1
ATOM 3010 C CA . ALA B 1 70 ? -8.422 -5.883 -23.969 1 98.31 70 ALA B CA 1
ATOM 3011 C C . ALA B 1 70 ? -6.941 -6.266 -23.953 1 98.31 70 ALA B C 1
ATOM 3013 O O . ALA B 1 70 ? -6.152 -5.688 -23.203 1 98.31 70 ALA B O 1
ATOM 3014 N N . PRO B 1 71 ? -6.52 -7.168 -24.922 1 96.62 71 PRO B N 1
ATOM 3015 C CA . PRO B 1 71 ? -5.152 -7.695 -24.891 1 96.62 71 PRO B CA 1
ATOM 3016 C C . PRO B 1 71 ? -4.141 -6.734 -25.516 1 96.62 71 PRO B C 1
ATOM 3018 O O . PRO B 1 71 ? -2.941 -7.023 -25.531 1 96.62 71 PRO B O 1
ATOM 3021 N N . SER B 1 72 ? -4.633 -5.582 -26.047 1 96.81 72 SER B N 1
ATOM 3022 C CA . SER B 1 72 ? -3.744 -4.602 -26.656 1 96.81 72 SER B CA 1
ATOM 3023 C C . SER B 1 72 ? -4.203 -3.178 -26.359 1 96.81 72 SER B C 1
ATOM 3025 O O . SER B 1 72 ? -5.332 -2.965 -25.906 1 96.81 72 SER B O 1
ATOM 3027 N N . GLY B 1 73 ? -3.246 -2.26 -26.578 1 97.06 73 GLY B N 1
ATOM 3028 C CA . GLY B 1 73 ? -3.592 -0.859 -26.391 1 97.06 73 GLY B CA 1
ATOM 3029 C C . GLY B 1 73 ? -4.777 -0.417 -27.219 1 97.06 73 GLY B C 1
ATOM 3030 O O . GLY B 1 73 ? -5.633 0.334 -26.75 1 97.06 73 GLY B O 1
ATOM 3031 N N . GLU B 1 74 ? -4.848 -0.846 -28.453 1 97.81 74 GLU B N 1
ATOM 3032 C CA . GLU B 1 74 ? -5.969 -0.537 -29.328 1 97.81 74 GLU B CA 1
ATOM 3033 C C . GLU B 1 74 ? -7.281 -1.058 -28.75 1 97.81 74 GLU B C 1
ATOM 3035 O O . GLU B 1 74 ? -8.289 -0.348 -28.75 1 97.81 74 GLU B O 1
ATOM 3040 N N . LYS B 1 75 ? -7.258 -2.254 -28.219 1 98.25 75 LYS B N 1
ATOM 3041 C CA . LYS B 1 75 ? -8.469 -2.855 -27.672 1 98.25 75 LYS B CA 1
ATOM 3042 C C . LYS B 1 75 ? -8.875 -2.176 -26.359 1 98.25 75 LYS B C 1
ATOM 3044 O O . LYS B 1 75 ? -10.062 -2.098 -26.031 1 98.25 75 LYS B O 1
ATOM 3049 N N . VAL B 1 76 ? -7.867 -1.648 -25.609 1 98.69 76 VAL B N 1
ATOM 3050 C CA . VAL B 1 76 ? -8.18 -0.857 -24.422 1 98.69 76 VAL B CA 1
ATOM 3051 C C . VAL B 1 76 ? -8.977 0.383 -24.828 1 98.69 76 VAL B C 1
ATOM 3053 O O . VAL B 1 76 ? -10.008 0.686 -24.219 1 98.69 76 VAL B O 1
ATOM 3056 N N . SER B 1 77 ? -8.438 1.049 -25.844 1 98.38 77 SER B N 1
ATOM 3057 C CA . SER B 1 77 ? -9.141 2.238 -26.312 1 98.38 77 SER B CA 1
ATOM 3058 C C . SER B 1 77 ? -10.562 1.906 -26.75 1 98.38 77 SER B C 1
ATOM 3060 O O . SER B 1 77 ? -11.508 2.621 -26.391 1 98.38 77 SER B O 1
ATOM 3062 N N . THR B 1 78 ? -10.766 0.821 -27.484 1 98.56 78 THR B N 1
ATOM 3063 C CA . THR B 1 78 ? -12.07 0.377 -27.953 1 98.56 78 THR B CA 1
ATOM 3064 C C . THR B 1 78 ? -12.969 -0 -26.781 1 98.56 78 THR B C 1
ATOM 3066 O O . THR B 1 78 ? -14.172 0.269 -26.797 1 98.56 78 THR B O 1
ATOM 3069 N N . ALA B 1 79 ? -12.391 -0.635 -25.781 1 98.81 79 ALA B N 1
ATOM 3070 C CA . ALA B 1 79 ? -13.141 -1.007 -24.578 1 98.81 79 ALA B CA 1
ATOM 3071 C C . ALA B 1 79 ? -13.695 0.227 -23.875 1 98.81 79 ALA B C 1
ATOM 3073 O O . ALA B 1 79 ? -14.867 0.255 -23.484 1 98.81 79 ALA B O 1
ATOM 3074 N N . LEU B 1 80 ? -12.852 1.243 -23.719 1 98.88 80 LEU B N 1
ATOM 3075 C CA . LEU B 1 80 ? -13.281 2.467 -23.047 1 98.88 80 LEU B CA 1
ATOM 3076 C C . LEU B 1 80 ? -14.367 3.17 -23.844 1 98.88 80 LEU B C 1
ATOM 3078 O O . LEU B 1 80 ? -15.336 3.688 -23.281 1 98.88 80 LEU B O 1
ATOM 3082 N N . ASP B 1 81 ? -14.25 3.172 -25.234 1 98.75 81 ASP B N 1
ATOM 3083 C CA . ASP B 1 81 ? -15.297 3.711 -26.094 1 98.75 81 ASP B CA 1
ATOM 3084 C C . ASP B 1 81 ? -16.609 2.969 -25.875 1 98.75 81 ASP B C 1
ATOM 3086 O O . ASP B 1 81 ? -17.672 3.592 -25.766 1 98.75 81 ASP B O 1
ATOM 3090 N N . SER B 1 82 ? -16.531 1.674 -25.844 1 98.69 82 SER B N 1
ATOM 3091 C CA . SER B 1 82 ? -17.719 0.83 -25.656 1 98.69 82 SER B CA 1
ATOM 3092 C C . SER B 1 82 ? -18.391 1.1 -24.312 1 98.69 82 SER B C 1
ATOM 3094 O O . SER B 1 82 ? -19.609 1.176 -24.234 1 98.69 82 SER B O 1
ATOM 3096 N N . LEU B 1 83 ? -17.562 1.238 -23.281 1 98.81 83 LEU B N 1
ATOM 3097 C CA . LEU B 1 83 ? -18.094 1.512 -21.953 1 98.81 83 LEU B CA 1
ATOM 3098 C C . LEU B 1 83 ? -18.781 2.877 -21.906 1 98.81 83 LEU B C 1
ATOM 3100 O O . LEU B 1 83 ? -19.844 3.023 -21.312 1 98.81 83 LEU B O 1
ATOM 3104 N N . ALA B 1 84 ? -18.125 3.834 -22.516 1 98.5 84 ALA B N 1
ATOM 3105 C CA . ALA B 1 84 ? -18.734 5.164 -22.594 1 98.5 84 ALA B CA 1
ATOM 3106 C C . ALA B 1 84 ? -20.078 5.117 -23.312 1 98.5 84 ALA B C 1
ATOM 3108 O O . ALA B 1 84 ? -21.047 5.73 -22.875 1 98.5 84 ALA B O 1
ATOM 3109 N N . ALA B 1 85 ? -20.172 4.438 -24.453 1 98.25 85 ALA B N 1
ATOM 3110 C CA . ALA B 1 85 ? -21.391 4.293 -25.219 1 98.25 85 ALA B CA 1
ATOM 3111 C C . ALA B 1 85 ? -22.5 3.641 -24.391 1 98.25 85 ALA B C 1
ATOM 3113 O O . ALA B 1 85 ? -23.672 3.957 -24.547 1 98.25 85 ALA B O 1
ATOM 3114 N N . GLN B 1 86 ? -22.125 2.758 -23.469 1 97.81 86 GLN B N 1
ATOM 3115 C CA . GLN B 1 86 ? -23.078 2.043 -22.609 1 97.81 86 GLN B CA 1
ATOM 3116 C C . GLN B 1 86 ? -23.406 2.844 -21.359 1 97.81 86 GLN B C 1
ATOM 3118 O O . GLN B 1 86 ? -24.125 2.371 -20.484 1 97.81 86 GLN B O 1
ATOM 3123 N N . LYS B 1 87 ? -22.703 3.996 -21.203 1 98 87 LYS B N 1
ATOM 3124 C CA . LYS B 1 87 ? -22.938 4.93 -20.094 1 98 87 LYS B CA 1
ATOM 3125 C C . LYS B 1 87 ? -22.453 4.348 -18.766 1 98 87 LYS B C 1
ATOM 3127 O O . LYS B 1 87 ? -23.125 4.5 -17.75 1 98 87 LYS B O 1
ATOM 3132 N N . ALA B 1 88 ? -21.344 3.553 -18.875 1 98.69 88 ALA B N 1
ATOM 3133 C CA . ALA B 1 88 ? -20.703 3.109 -17.641 1 98.69 88 ALA B CA 1
ATOM 3134 C C . ALA B 1 88 ? -20.203 4.297 -16.828 1 98.69 88 ALA B C 1
ATOM 3136 O O . ALA B 1 88 ? -19.672 5.266 -17.391 1 98.69 88 ALA B O 1
ATOM 3137 N N . GLN B 1 89 ? -20.344 4.191 -15.5 1 98.75 89 GLN B N 1
ATOM 3138 C CA . GLN B 1 89 ? -19.938 5.293 -14.641 1 98.75 89 GLN B CA 1
ATOM 3139 C C . GLN B 1 89 ? -18.531 5.07 -14.102 1 98.75 89 GLN B C 1
ATOM 3141 O O . GLN B 1 89 ? -17.906 5.992 -13.57 1 98.75 89 GLN B O 1
ATOM 3146 N N . GLY B 1 90 ? -18 3.854 -14.227 1 98.81 90 GLY B N 1
ATOM 3147 C CA . GLY B 1 90 ? -16.641 3.531 -13.773 1 98.81 90 GLY B CA 1
ATOM 3148 C C . GLY B 1 90 ? -16.031 2.361 -14.523 1 98.81 90 GLY B C 1
ATOM 3149 O O . GLY B 1 90 ? -16.75 1.574 -15.148 1 98.81 90 GLY B O 1
ATOM 3150 N N . VAL B 1 91 ? -14.703 2.277 -14.453 1 98.94 91 VAL B N 1
ATOM 3151 C CA . VAL B 1 91 ? -13.977 1.175 -15.078 1 98.94 91 VAL B CA 1
ATOM 3152 C C . VAL B 1 91 ? -12.82 0.746 -14.172 1 98.94 91 VAL B C 1
ATOM 3154 O O . VAL B 1 91 ? -12.133 1.589 -13.594 1 98.94 91 VAL B O 1
ATOM 3157 N N . ILE B 1 92 ? -12.719 -0.499 -13.93 1 98.94 92 ILE B N 1
ATOM 3158 C CA . ILE B 1 92 ? -11.586 -1.171 -13.312 1 98.94 92 ILE B CA 1
ATOM 3159 C C . ILE B 1 92 ? -10.75 -1.867 -14.383 1 98.94 92 ILE B C 1
ATOM 3161 O O . ILE B 1 92 ? -11.289 -2.598 -15.219 1 98.94 92 ILE B O 1
ATOM 3165 N N . ILE B 1 93 ? -9.352 -1.631 -14.375 1 98.94 93 ILE B N 1
ATOM 3166 C CA . ILE B 1 93 ? -8.625 -2.119 -15.539 1 98.94 93 ILE B CA 1
ATOM 3167 C C . ILE B 1 93 ? -7.305 -2.75 -15.094 1 98.94 93 ILE B C 1
ATOM 3169 O O . ILE B 1 93 ? -6.625 -2.227 -14.211 1 98.94 93 ILE B O 1
ATOM 3173 N N . CYS B 1 94 ? -7.02 -3.867 -15.586 1 98.69 94 CYS B N 1
ATOM 3174 C CA . CYS B 1 94 ? -5.676 -4.422 -15.703 1 98.69 94 CYS B CA 1
ATOM 3175 C C . CYS B 1 94 ? -5.172 -4.332 -17.141 1 98.69 94 CYS B C 1
ATOM 3177 O O . CYS B 1 94 ? -5.512 -5.168 -17.969 1 98.69 94 CYS B O 1
ATOM 3179 N N . ALA B 1 95 ? -4.336 -3.355 -17.422 1 98.5 95 ALA B N 1
ATOM 3180 C CA . ALA B 1 95 ? -3.973 -2.988 -18.797 1 98.5 95 ALA B CA 1
ATOM 3181 C C . ALA B 1 95 ? -2.85 -3.877 -19.312 1 98.5 95 ALA B C 1
ATOM 3183 O O . ALA B 1 95 ? -1.956 -4.273 -18.562 1 98.5 95 ALA B O 1
ATOM 3184 N N . PRO B 1 96 ? -2.877 -4.191 -20.609 1 97.12 96 PRO B N 1
ATOM 3185 C CA . PRO B 1 96 ? -1.795 -4.988 -21.188 1 97.12 96 PRO B CA 1
ATOM 3186 C C . PRO B 1 96 ? -0.458 -4.25 -21.203 1 97.12 96 PRO B C 1
ATOM 3188 O O . PRO B 1 96 ? 0.599 -4.879 -21.297 1 97.12 96 PRO B O 1
ATOM 3191 N N . ASP B 1 97 ? -0.52 -2.953 -21.125 1 97.06 97 ASP B N 1
ATOM 3192 C CA . ASP B 1 97 ? 0.631 -2.061 -21.031 1 97.06 97 ASP B CA 1
ATOM 3193 C C . ASP B 1 97 ? 0.357 -0.916 -20.062 1 97.06 97 ASP B C 1
ATOM 3195 O O . ASP B 1 97 ? -0.44 -0.023 -20.344 1 97.06 97 ASP B O 1
ATOM 3199 N N . VAL B 1 98 ? 1.146 -0.877 -18.969 1 97.88 98 VAL B N 1
ATOM 3200 C CA . VAL B 1 98 ? 0.832 0.058 -17.891 1 97.88 98 VAL B CA 1
ATOM 3201 C C . VAL B 1 98 ? 1.268 1.467 -18.281 1 97.88 98 VAL B C 1
ATOM 3203 O O . VAL B 1 98 ? 0.812 2.453 -17.703 1 97.88 98 VAL B O 1
ATOM 3206 N N . LYS B 1 99 ? 2.08 1.619 -19.266 1 97 99 LYS B N 1
ATOM 3207 C CA . LYS B 1 99 ? 2.564 2.922 -19.719 1 97 99 LYS B CA 1
ATOM 3208 C C . LYS B 1 99 ? 1.479 3.676 -20.469 1 97 99 LYS B C 1
ATOM 3210 O O . LYS B 1 99 ? 1.611 4.875 -20.734 1 97 99 LYS B O 1
ATOM 3215 N N . LEU B 1 100 ? 0.381 2.986 -20.812 1 97.88 100 LEU B N 1
ATOM 3216 C CA . LEU B 1 100 ? -0.768 3.633 -21.438 1 97.88 100 LEU B CA 1
ATOM 3217 C C . LEU B 1 100 ? -1.562 4.438 -20.406 1 97.88 100 LEU B C 1
ATOM 3219 O O . LEU B 1 100 ? -2.598 5.02 -20.734 1 97.88 100 LEU B O 1
ATOM 3223 N N . GLY B 1 101 ? -1.067 4.484 -19.172 1 98.31 101 GLY B N 1
ATOM 3224 C CA . GLY B 1 101 ? -1.764 5.062 -18.031 1 98.31 101 GLY B CA 1
ATOM 3225 C C . GLY B 1 101 ? -2.314 6.449 -18.312 1 98.31 101 GLY B C 1
ATOM 3226 O O . GLY B 1 101 ? -3.52 6.68 -18.188 1 98.31 101 GLY B O 1
ATOM 3227 N N . PRO B 1 102 ? -1.479 7.406 -18.688 1 97.75 102 PRO B N 1
ATOM 3228 C CA . PRO B 1 102 ? -1.965 8.766 -18.922 1 97.75 102 PRO B CA 1
ATOM 3229 C C . PRO B 1 102 ? -3.074 8.82 -19.969 1 97.75 102 PRO B C 1
ATOM 3231 O O . PRO B 1 102 ? -4.059 9.547 -19.797 1 97.75 102 PRO B O 1
ATOM 3234 N N . GLY B 1 103 ? -2.904 8.062 -21.078 1 98.38 103 GLY B N 1
ATOM 3235 C CA . GLY B 1 103 ? -3.938 8.008 -22.094 1 98.38 103 GLY B CA 1
ATOM 3236 C C . GLY B 1 103 ? -5.242 7.422 -21.594 1 98.38 103 GLY B C 1
ATOM 3237 O O . GLY B 1 103 ? -6.32 7.934 -21.906 1 98.38 103 GLY B O 1
ATOM 3238 N N . ILE B 1 104 ? -5.176 6.352 -20.812 1 98.81 104 ILE B N 1
ATOM 3239 C CA . ILE B 1 104 ? -6.344 5.691 -20.234 1 98.81 104 ILE B CA 1
ATOM 3240 C C . ILE B 1 104 ? -7.059 6.652 -19.281 1 98.81 104 ILE B C 1
ATOM 3242 O O . ILE B 1 104 ? -8.281 6.809 -19.359 1 98.81 104 ILE B O 1
ATOM 3246 N N . ALA B 1 105 ? -6.285 7.273 -18.422 1 98.56 105 ALA B N 1
ATOM 3247 C CA . ALA B 1 105 ? -6.848 8.211 -17.453 1 98.56 105 ALA B CA 1
ATOM 3248 C C . ALA B 1 105 ? -7.527 9.383 -18.156 1 98.56 105 ALA B C 1
ATOM 3250 O O . ALA B 1 105 ? -8.625 9.797 -17.766 1 98.56 105 ALA B O 1
ATOM 3251 N N . ALA B 1 106 ? -6.887 9.93 -19.156 1 98.06 106 ALA B N 1
ATOM 3252 C CA . ALA B 1 106 ? -7.441 11.055 -19.906 1 98.06 106 ALA B CA 1
ATOM 3253 C C . ALA B 1 106 ? -8.758 10.672 -20.562 1 98.06 106 ALA B C 1
ATOM 3255 O O . ALA B 1 106 ? -9.727 11.438 -20.531 1 98.06 106 ALA B O 1
ATOM 3256 N N . LYS B 1 107 ? -8.789 9.555 -21.188 1 98.44 107 LYS B N 1
ATOM 3257 C CA . LYS B 1 107 ? -9.992 9.109 -21.891 1 98.44 107 LYS B CA 1
ATOM 3258 C C . LYS B 1 107 ? -11.133 8.844 -20.922 1 98.44 107 LYS B C 1
ATOM 3260 O O . LYS B 1 107 ? -12.273 9.234 -21.172 1 98.44 107 LYS B O 1
ATOM 3265 N N . ALA B 1 108 ? -10.812 8.133 -19.781 1 98.69 108 ALA B N 1
ATOM 3266 C CA . ALA B 1 108 ? -11.828 7.918 -18.75 1 98.69 108 ALA B CA 1
ATOM 3267 C C . ALA B 1 108 ? -12.398 9.242 -18.266 1 98.69 108 ALA B C 1
ATOM 3269 O O . ALA B 1 108 ? -13.609 9.391 -18.125 1 98.69 108 ALA B O 1
ATOM 3270 N N . LYS B 1 109 ? -11.539 10.18 -18.031 1 97.94 109 LYS B N 1
ATOM 3271 C CA . LYS B 1 109 ? -11.953 11.5 -17.562 1 97.94 109 LYS B CA 1
ATOM 3272 C C . LYS B 1 109 ? -12.852 12.188 -18.594 1 97.94 109 LYS B C 1
ATOM 3274 O O . LYS B 1 109 ? -13.883 12.758 -18.219 1 97.94 109 LYS B O 1
ATOM 3279 N N . ARG B 1 110 ? -12.484 12.117 -19.828 1 98.06 110 ARG B N 1
ATOM 3280 C CA . ARG B 1 110 ? -13.273 12.711 -20.906 1 98.06 110 ARG B CA 1
ATOM 3281 C C . ARG B 1 110 ? -14.68 12.133 -20.922 1 98.06 110 ARG B C 1
ATOM 3283 O O . ARG B 1 110 ? -15.641 12.852 -21.219 1 98.06 110 ARG B O 1
ATOM 3290 N N . TYR B 1 111 ? -14.805 10.875 -20.609 1 98.44 111 TYR B N 1
ATOM 3291 C CA . TYR B 1 111 ? -16.094 10.195 -20.672 1 98.44 111 TYR B CA 1
ATOM 3292 C C . TYR B 1 111 ? -16.844 10.297 -19.344 1 98.44 111 TYR B C 1
ATOM 3294 O O . TYR B 1 111 ? -17.938 9.773 -19.203 1 98.44 111 TYR B O 1
ATOM 3302 N N . GLY B 1 112 ? -16.172 10.938 -18.344 1 97.88 112 GLY B N 1
ATOM 3303 C CA . GLY B 1 112 ? -16.797 11.07 -17.031 1 97.88 112 GLY B CA 1
ATOM 3304 C C . GLY B 1 112 ? -16.828 9.773 -16.25 1 97.88 112 GLY B C 1
ATOM 3305 O O . GLY B 1 112 ? -17.734 9.562 -15.43 1 97.88 112 GLY B O 1
ATOM 3306 N N . MET B 1 113 ? -15.93 8.844 -16.5 1 98.69 113 MET B N 1
ATOM 3307 C CA . MET B 1 113 ? -15.867 7.562 -15.805 1 98.69 113 MET B CA 1
ATOM 3308 C C . MET B 1 113 ? -14.82 7.598 -14.695 1 98.69 113 MET B C 1
ATOM 3310 O O . MET B 1 113 ? -13.703 8.07 -14.906 1 98.69 113 MET B O 1
ATOM 3314 N N . LYS B 1 114 ? -15.195 7.078 -13.516 1 98.56 114 LYS B N 1
ATOM 3315 C CA . LYS B 1 114 ? -14.195 6.812 -12.484 1 98.56 114 LYS B CA 1
ATOM 3316 C C . LYS B 1 114 ? -13.266 5.676 -12.906 1 98.56 114 LYS B C 1
ATOM 3318 O O . LYS B 1 114 ? -13.703 4.695 -13.508 1 98.56 114 LYS B O 1
ATOM 3323 N N . LEU B 1 115 ? -11.969 5.832 -12.625 1 98.81 115 LEU B N 1
ATOM 3324 C CA . LEU B 1 115 ? -10.969 4.863 -13.062 1 98.81 115 LEU B CA 1
ATOM 3325 C C . LEU B 1 115 ? -10.195 4.297 -11.875 1 98.81 115 LEU B C 1
ATOM 3327 O O . LEU B 1 115 ? -9.75 5.043 -11.008 1 98.81 115 LEU B O 1
ATOM 3331 N N . MET B 1 116 ? -10.109 3.037 -11.812 1 98.5 116 MET B N 1
ATOM 3332 C CA . MET B 1 116 ? -9.234 2.307 -10.898 1 98.5 116 MET B CA 1
ATOM 3333 C C . MET B 1 116 ? -8.43 1.25 -11.641 1 98.5 116 MET B C 1
ATOM 3335 O O . MET B 1 116 ? -8.914 0.651 -12.602 1 98.5 116 MET B O 1
ATOM 3339 N N . SER B 1 117 ? -7.168 1.077 -11.211 1 98.81 117 SER B N 1
ATOM 3340 C CA . SER B 1 117 ? -6.406 -0.04 -11.758 1 98.81 117 SER B CA 1
ATOM 3341 C C . SER B 1 117 ? -6.312 -1.189 -10.758 1 98.81 117 SER B C 1
ATOM 3343 O O . SER B 1 117 ? -6.461 -0.985 -9.555 1 98.81 117 SER B O 1
ATOM 3345 N N . VAL B 1 118 ? -6.109 -2.379 -11.266 1 98.75 118 VAL B N 1
ATOM 3346 C CA . VAL B 1 118 ? -5.992 -3.59 -10.461 1 98.75 118 VAL B CA 1
ATOM 3347 C C . VAL B 1 118 ? -4.84 -4.445 -10.977 1 98.75 118 VAL B C 1
ATOM 3349 O O . VAL B 1 118 ? -4.531 -4.426 -12.172 1 98.75 118 VAL B O 1
ATOM 3352 N N . ASP B 1 119 ? -4.113 -5.137 -10.164 1 98.31 119 ASP B N 1
ATOM 3353 C CA . ASP B 1 119 ? -3.039 -6.086 -10.453 1 98.31 119 ASP B CA 1
ATOM 3354 C C . ASP B 1 119 ? -1.778 -5.363 -10.922 1 98.31 119 ASP B C 1
ATOM 3356 O O . ASP B 1 119 ? -0.714 -5.504 -10.32 1 98.31 119 ASP B O 1
ATOM 3360 N N . ASP B 1 120 ? -1.902 -4.629 -12 1 98.38 120 ASP B N 1
ATOM 3361 C CA . ASP B 1 120 ? -0.789 -3.871 -12.562 1 98.38 120 ASP B CA 1
ATOM 3362 C C . ASP B 1 120 ? -1.064 -2.371 -12.516 1 98.38 120 ASP B C 1
ATOM 3364 O O . ASP B 1 120 ? -2.023 -1.893 -13.125 1 98.38 120 ASP B O 1
ATOM 3368 N N . GLN B 1 121 ? -0.209 -1.663 -11.773 1 97.88 121 GLN B N 1
ATOM 3369 C CA . GLN B 1 121 ? -0.444 -0.243 -11.539 1 97.88 121 GLN B CA 1
ATOM 3370 C C . GLN B 1 121 ? -0.081 0.587 -12.766 1 97.88 121 GLN B C 1
ATOM 3372 O O . GLN B 1 121 ? 0.989 0.404 -13.352 1 97.88 121 GLN B O 1
ATOM 3377 N N . LEU B 1 122 ? -0.979 1.466 -13.156 1 98.5 122 LEU B N 1
ATOM 3378 C CA . LEU B 1 122 ? -0.711 2.367 -14.273 1 98.5 122 LEU B CA 1
ATOM 3379 C C . LEU B 1 122 ? 0.403 3.348 -13.93 1 98.5 122 LEU B C 1
ATOM 3381 O O . LEU B 1 122 ? 0.462 3.854 -12.805 1 98.5 122 LEU B O 1
ATOM 3385 N N . VAL B 1 123 ? 1.278 3.643 -14.914 1 96.88 123 VAL B N 1
ATOM 3386 C CA . VAL B 1 123 ? 2.395 4.555 -14.695 1 96.88 123 VAL B CA 1
ATOM 3387 C C . VAL B 1 123 ? 2.447 5.586 -15.828 1 96.88 123 VAL B C 1
ATOM 3389 O O . VAL B 1 123 ? 1.807 5.41 -16.859 1 96.88 123 VAL B O 1
ATOM 3392 N N . ASP B 1 124 ? 3.154 6.637 -15.602 1 95.38 124 ASP B N 1
ATOM 3393 C CA . ASP B 1 124 ? 3.373 7.629 -16.641 1 95.38 124 ASP B CA 1
ATOM 3394 C C . ASP B 1 124 ? 4.609 7.293 -17.469 1 95.38 124 ASP B C 1
ATOM 3396 O O . ASP B 1 124 ? 5.168 6.199 -17.344 1 95.38 124 ASP B O 1
ATOM 3400 N N . GLY B 1 125 ? 4.965 8.227 -18.391 1 90.31 125 GLY B N 1
ATOM 3401 C CA . GLY B 1 125 ? 6.078 7.996 -19.297 1 90.31 125 GLY B CA 1
ATOM 3402 C C . GLY B 1 125 ? 7.402 7.801 -18.578 1 90.31 125 GLY B C 1
ATOM 3403 O O . GLY B 1 125 ? 8.336 7.219 -19.141 1 90.31 125 GLY B O 1
ATOM 3404 N N . ARG B 1 126 ? 7.461 8.266 -17.266 1 90.5 126 ARG B N 1
ATOM 3405 C CA . ARG B 1 126 ? 8.688 8.148 -16.484 1 90.5 126 ARG B CA 1
ATOM 3406 C C . ARG B 1 126 ? 8.641 6.926 -15.562 1 90.5 126 ARG B C 1
ATOM 3408 O O . ARG B 1 126 ? 9.594 6.652 -14.836 1 90.5 126 ARG B O 1
ATOM 3415 N N . GLY B 1 127 ? 7.535 6.176 -15.594 1 91.5 127 GLY B N 1
ATOM 3416 C CA . GLY B 1 127 ? 7.402 4.973 -14.789 1 91.5 127 GLY B CA 1
ATOM 3417 C C . GLY B 1 127 ? 6.82 5.238 -13.414 1 91.5 127 GLY B C 1
ATOM 3418 O O . GLY B 1 127 ? 6.762 4.336 -12.578 1 91.5 127 GLY B O 1
ATOM 3419 N N . ALA B 1 128 ? 6.398 6.441 -13.195 1 89.38 128 ALA B N 1
ATOM 3420 C CA . ALA B 1 128 ? 5.816 6.793 -11.898 1 89.38 128 ALA B CA 1
ATOM 3421 C C . ALA B 1 128 ? 4.328 6.461 -11.859 1 89.38 128 ALA B C 1
ATOM 3423 O O . ALA B 1 128 ? 3.609 6.688 -12.836 1 89.38 128 ALA B O 1
ATOM 3424 N N . PRO B 1 129 ? 3.914 5.879 -10.711 1 92.88 129 PRO B N 1
ATOM 3425 C CA . PRO B 1 129 ? 2.479 5.609 -10.609 1 92.88 129 PRO B CA 1
ATOM 3426 C C . PRO B 1 129 ? 1.625 6.855 -10.82 1 92.88 129 PRO B C 1
ATOM 3428 O O . PRO B 1 129 ? 2.045 7.965 -10.469 1 92.88 129 PRO B O 1
ATOM 3431 N N . LEU B 1 130 ? 0.458 6.668 -11.391 1 93.62 130 LEU B N 1
ATOM 3432 C CA . LEU B 1 130 ? -0.5 7.762 -11.508 1 93.62 130 LEU B CA 1
ATOM 3433 C C . LEU B 1 130 ? -1.183 8.031 -10.172 1 93.62 130 LEU B C 1
ATOM 3435 O O . LEU B 1 130 ? -1.991 7.227 -9.711 1 93.62 130 LEU B O 1
ATOM 3439 N N . ALA B 1 131 ? -0.94 9.172 -9.617 1 82.62 131 ALA B N 1
ATOM 3440 C CA . ALA B 1 131 ? -1.365 9.5 -8.258 1 82.62 131 ALA B CA 1
ATOM 3441 C C . ALA B 1 131 ? -2.887 9.539 -8.156 1 82.62 131 ALA B C 1
ATOM 3443 O O . ALA B 1 131 ? -3.453 9.227 -7.105 1 82.62 131 ALA B O 1
ATOM 3444 N N . ASP B 1 132 ? -3.562 9.875 -9.203 1 88.88 132 ASP B N 1
ATOM 3445 C CA . ASP B 1 132 ? -5.004 10.102 -9.141 1 88.88 132 ASP B CA 1
ATOM 3446 C C . ASP B 1 132 ? -5.777 8.844 -9.523 1 88.88 132 ASP B C 1
ATOM 3448 O O . ASP B 1 132 ? -7.004 8.883 -9.656 1 88.88 132 ASP B O 1
ATOM 3452 N N . VAL B 1 133 ? -5.098 7.688 -9.656 1 96.62 133 VAL B N 1
ATOM 3453 C CA . VAL B 1 133 ? -5.762 6.434 -10 1 96.62 133 VAL B CA 1
ATOM 3454 C C . VAL B 1 133 ? -5.602 5.434 -8.859 1 96.62 133 VAL B C 1
ATOM 3456 O O . VAL B 1 133 ? -4.531 4.84 -8.688 1 96.62 133 VAL B O 1
ATOM 3459 N N . PRO B 1 134 ? -6.691 5.309 -8.062 1 96.19 134 PRO B N 1
ATOM 3460 C CA . PRO B 1 134 ? -6.609 4.27 -7.031 1 96.19 134 PRO B CA 1
ATOM 3461 C C . PRO B 1 134 ? -6.203 2.912 -7.598 1 96.19 134 PRO B C 1
ATOM 3463 O O . PRO B 1 134 ? -6.551 2.582 -8.734 1 96.19 134 PRO B O 1
ATOM 3466 N N . HIS B 1 135 ? -5.441 2.154 -6.758 1 97.69 135 HIS B N 1
ATOM 3467 C CA . HIS B 1 135 ? -4.875 0.911 -7.266 1 97.69 135 HIS B CA 1
ATOM 3468 C C . HIS B 1 135 ? -4.973 -0.203 -6.23 1 97.69 135 HIS B C 1
ATOM 3470 O O . HIS B 1 135 ? -4.613 -0.009 -5.066 1 97.69 135 HIS B O 1
ATOM 3476 N N . MET B 1 136 ? -5.551 -1.291 -6.645 1 97.25 136 MET B N 1
ATOM 3477 C CA . MET B 1 136 ? -5.449 -2.57 -5.949 1 97.25 136 MET B CA 1
ATOM 3478 C C . MET B 1 136 ? -4.355 -3.438 -6.562 1 97.25 136 MET B C 1
ATOM 3480 O O . MET B 1 136 ? -4.52 -3.969 -7.66 1 97.25 136 MET B O 1
ATOM 3484 N N . GLY B 1 137 ? -3.227 -3.518 -5.809 1 97 137 GLY B N 1
ATOM 3485 C CA . GLY B 1 137 ? -2.109 -4.285 -6.332 1 97 137 GLY B CA 1
ATOM 3486 C C . GLY B 1 137 ? -1.657 -5.395 -5.398 1 97 137 GLY B C 1
ATOM 3487 O O . GLY B 1 137 ? -2.467 -5.961 -4.668 1 97 137 GLY B O 1
ATOM 3488 N N . ILE B 1 138 ? -0.492 -5.844 -5.703 1 93.5 138 ILE B N 1
ATOM 3489 C CA . ILE B 1 138 ? 0.204 -6.891 -4.961 1 93.5 138 ILE B CA 1
ATOM 3490 C C . ILE B 1 138 ? 1.612 -6.418 -4.605 1 93.5 138 ILE B C 1
ATOM 3492 O O . ILE B 1 138 ? 2.262 -5.73 -5.395 1 93.5 138 ILE B O 1
ATOM 3496 N N . SER B 1 139 ? 2.068 -6.707 -3.4 1 89.44 139 SER B N 1
ATOM 3497 C CA . SER B 1 139 ? 3.48 -6.496 -3.1 1 89.44 139 SER B CA 1
ATOM 3498 C C . SER B 1 139 ? 4.367 -7.414 -3.934 1 89.44 139 SER B C 1
ATOM 3500 O O . SER B 1 139 ? 4.867 -8.422 -3.434 1 89.44 139 SER B O 1
ATOM 3502 N N . ALA B 1 140 ? 4.707 -6.984 -5.141 1 95.69 140 ALA B N 1
ATOM 3503 C CA . ALA B 1 140 ? 5.262 -7.867 -6.164 1 95.69 140 ALA B CA 1
ATOM 3504 C C . ALA B 1 140 ? 6.645 -8.375 -5.762 1 95.69 140 ALA B C 1
ATOM 3506 O O . ALA B 1 140 ? 6.934 -9.57 -5.879 1 95.69 140 ALA B O 1
ATOM 3507 N N . TYR B 1 141 ? 7.512 -7.5 -5.254 1 95.44 141 TYR B N 1
ATOM 3508 C CA . TYR B 1 141 ? 8.852 -7.898 -4.832 1 95.44 141 TYR B CA 1
ATOM 3509 C C . TYR B 1 141 ? 8.789 -8.875 -3.668 1 95.44 141 TYR B C 1
ATOM 3511 O O . TYR B 1 141 ? 9.508 -9.875 -3.648 1 95.44 141 TYR B O 1
ATOM 3519 N N . ARG B 1 142 ? 7.902 -8.633 -2.754 1 91.38 142 ARG B N 1
ATOM 3520 C CA . ARG B 1 142 ? 7.766 -9.508 -1.598 1 91.38 142 ARG B CA 1
ATOM 3521 C C . ARG B 1 142 ? 7.266 -10.891 -2.014 1 91.38 142 ARG B C 1
ATOM 3523 O O . ARG B 1 142 ? 7.727 -11.906 -1.488 1 91.38 142 ARG B O 1
ATOM 3530 N N . ILE B 1 143 ? 6.324 -10.867 -2.893 1 96.56 143 ILE B N 1
ATOM 3531 C CA . ILE B 1 143 ? 5.82 -12.125 -3.434 1 96.56 143 ILE B CA 1
ATOM 3532 C C . ILE B 1 143 ? 6.957 -12.883 -4.117 1 96.56 143 ILE B C 1
ATOM 3534 O O . ILE B 1 143 ? 7.078 -14.102 -3.965 1 96.56 143 ILE B O 1
ATOM 3538 N N . GLY B 1 144 ? 7.754 -12.156 -4.84 1 98.25 144 GLY B N 1
ATOM 3539 C CA . GLY B 1 144 ? 8.922 -12.742 -5.469 1 98.25 144 GLY B CA 1
ATOM 3540 C C . GLY B 1 144 ? 9.891 -13.367 -4.477 1 98.25 144 GLY B C 1
ATOM 3541 O O . GLY B 1 144 ? 10.383 -14.477 -4.691 1 98.25 144 GLY B O 1
ATOM 3542 N N . ARG B 1 145 ? 10.148 -12.688 -3.422 1 96.75 145 ARG B N 1
ATOM 3543 C CA . ARG B 1 145 ? 11.031 -13.234 -2.393 1 96.75 145 ARG B CA 1
ATOM 3544 C C . ARG B 1 145 ? 10.461 -14.523 -1.812 1 96.75 145 ARG B C 1
ATOM 3546 O O . ARG B 1 145 ? 11.211 -15.469 -1.548 1 96.75 145 ARG B O 1
ATOM 3553 N N . GLN B 1 146 ? 9.148 -14.602 -1.669 1 96.06 146 GLN B N 1
ATOM 3554 C CA . GLN B 1 146 ? 8.516 -15.82 -1.174 1 96.06 146 GLN B CA 1
ATOM 3555 C C . GLN B 1 146 ? 8.742 -16.984 -2.129 1 96.06 146 GLN B C 1
ATOM 3557 O O . GLN B 1 146 ? 8.953 -18.125 -1.693 1 96.06 146 GLN B O 1
ATOM 3562 N N . VAL B 1 147 ? 8.68 -16.656 -3.402 1 98.81 147 VAL B N 1
ATOM 3563 C CA . VAL B 1 147 ? 8.953 -17.672 -4.414 1 98.81 147 VAL B CA 1
ATOM 3564 C C . VAL B 1 147 ? 10.375 -18.203 -4.242 1 98.81 147 VAL B C 1
ATOM 3566 O O . VAL B 1 147 ? 10.586 -19.406 -4.148 1 98.81 147 VAL B O 1
ATOM 3569 N N . GLY B 1 148 ? 11.328 -17.297 -4.16 1 98.88 148 GLY B N 1
ATOM 3570 C CA . GLY B 1 148 ? 12.7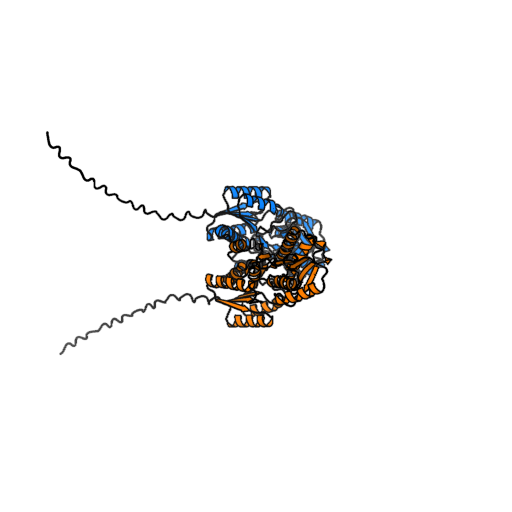19 -17.703 -3.996 1 98.88 148 GLY B CA 1
ATOM 3571 C C . GLY B 1 148 ? 12.969 -18.484 -2.719 1 98.88 148 GLY B C 1
ATOM 3572 O O . GLY B 1 148 ? 13.664 -19.5 -2.73 1 98.88 148 GLY B O 1
ATOM 3573 N N . ASP B 1 149 ? 12.391 -18.078 -1.645 1 98.31 149 ASP B N 1
ATOM 3574 C CA . ASP B 1 149 ? 12.539 -18.75 -0.359 1 98.31 149 ASP B CA 1
ATOM 3575 C C . ASP B 1 149 ? 11.969 -20.172 -0.414 1 98.31 149 ASP B C 1
ATOM 3577 O O . ASP B 1 149 ? 12.555 -21.109 0.13 1 98.31 149 ASP B O 1
ATOM 3581 N N . ALA B 1 150 ? 10.82 -20.297 -1.081 1 98.69 150 ALA B N 1
ATOM 3582 C CA . ALA B 1 150 ? 10.188 -21.609 -1.219 1 98.69 150 ALA B CA 1
ATOM 3583 C C . ALA B 1 150 ? 11.078 -22.562 -2.018 1 98.69 150 ALA B C 1
ATOM 3585 O O . ALA B 1 150 ? 11.25 -23.719 -1.64 1 98.69 150 ALA B O 1
ATOM 3586 N N . ILE B 1 151 ? 11.594 -22.031 -3.064 1 98.94 151 ILE B N 1
ATOM 3587 C CA . ILE B 1 151 ? 12.477 -22.828 -3.914 1 98.94 151 ILE B CA 1
ATOM 3588 C C . ILE B 1 151 ? 13.719 -23.234 -3.129 1 98.94 151 ILE B C 1
ATOM 3590 O O . ILE B 1 151 ? 14.117 -24.406 -3.143 1 98.94 151 ILE B O 1
ATOM 3594 N N . ALA B 1 152 ? 14.336 -22.312 -2.445 1 98.88 152 ALA B N 1
ATOM 3595 C CA . ALA B 1 152 ? 15.555 -22.578 -1.681 1 98.88 152 ALA B CA 1
ATOM 3596 C C . ALA B 1 152 ? 15.305 -23.641 -0.608 1 98.88 152 ALA B C 1
ATOM 3598 O O . ALA B 1 152 ? 16.125 -24.547 -0.424 1 98.88 152 ALA B O 1
ATOM 3599 N N . ALA B 1 153 ? 14.219 -23.484 0.065 1 98.62 153 ALA B N 1
ATOM 3600 C CA . ALA B 1 153 ? 13.875 -24.438 1.115 1 98.62 153 ALA B CA 1
ATOM 3601 C C . ALA B 1 153 ? 13.695 -25.844 0.542 1 98.62 153 ALA B C 1
ATOM 3603 O O . ALA B 1 153 ? 14.172 -26.812 1.123 1 98.62 153 ALA B O 1
ATOM 3604 N N . GLU B 1 154 ? 13.031 -25.953 -0.607 1 98.75 154 GLU B N 1
ATOM 3605 C CA . GLU B 1 154 ? 12.82 -27.25 -1.219 1 98.75 154 GLU B CA 1
ATOM 3606 C C . GLU B 1 154 ? 14.125 -27.844 -1.743 1 98.75 154 GLU B C 1
ATOM 3608 O O . GLU B 1 154 ? 14.359 -29.047 -1.626 1 98.75 154 GLU B O 1
ATOM 3613 N N . ALA B 1 155 ? 14.953 -27.031 -2.348 1 98.81 155 ALA B N 1
ATOM 3614 C CA . ALA B 1 155 ? 16.266 -27.5 -2.814 1 98.81 155 ALA B CA 1
ATOM 3615 C C . ALA B 1 155 ? 17.094 -28.062 -1.661 1 98.81 155 ALA B C 1
ATOM 3617 O O . ALA B 1 155 ? 17.719 -29.109 -1.795 1 98.81 155 ALA B O 1
ATOM 3618 N N . LYS B 1 156 ? 17.047 -27.312 -0.581 1 98.56 156 LYS B N 1
ATOM 3619 C CA . LYS B 1 156 ? 17.75 -27.781 0.61 1 98.56 156 LYS B CA 1
ATOM 3620 C C . LYS B 1 156 ? 17.203 -29.109 1.096 1 98.56 156 LYS B C 1
ATOM 3622 O O . LYS B 1 156 ? 17.969 -30.031 1.428 1 98.56 156 LYS B O 1
ATOM 3627 N N . ARG B 1 157 ? 15.961 -29.234 1.135 1 98.38 157 ARG B N 1
ATOM 3628 C CA . ARG B 1 157 ? 15.312 -30.469 1.559 1 98.38 157 ARG B CA 1
ATOM 3629 C C . ARG B 1 157 ? 15.742 -31.641 0.679 1 98.38 157 ARG B C 1
ATOM 3631 O O . ARG B 1 157 ? 15.883 -32.781 1.16 1 98.38 157 ARG B O 1
ATOM 3638 N N . ARG B 1 158 ? 15.961 -31.375 -0.633 1 98.44 158 ARG B N 1
ATOM 3639 C CA . ARG B 1 158 ? 16.328 -32.406 -1.591 1 98.44 158 ARG B CA 1
ATOM 3640 C C . ARG B 1 158 ? 17.828 -32.656 -1.578 1 98.44 158 ARG B C 1
ATOM 3642 O O . ARG B 1 158 ? 18.328 -33.562 -2.283 1 98.44 158 ARG B O 1
ATOM 3649 N N . GLY B 1 159 ? 18.516 -31.906 -0.854 1 98.44 159 GLY B N 1
ATOM 3650 C CA . GLY B 1 159 ? 19.953 -32.094 -0.72 1 98.44 159 GLY B CA 1
ATOM 3651 C C . GLY B 1 159 ? 20.734 -31.547 -1.894 1 98.44 159 GLY B C 1
ATOM 3652 O O . GLY B 1 159 ? 21.844 -32 -2.174 1 98.44 159 GLY B O 1
ATOM 3653 N N . TRP B 1 160 ? 20.141 -30.594 -2.621 1 98.62 160 TRP B N 1
ATOM 3654 C CA . TRP B 1 160 ? 20.844 -30 -3.752 1 98.62 160 TRP B CA 1
ATOM 3655 C C . TRP B 1 160 ? 21.906 -29.016 -3.273 1 98.62 160 TRP B C 1
ATOM 3657 O O . TRP B 1 160 ? 21.734 -28.344 -2.256 1 98.62 160 TRP B O 1
ATOM 3667 N N . ASN B 1 161 ? 23.031 -28.969 -3.951 1 98.38 161 ASN B N 1
ATOM 3668 C CA . ASN B 1 161 ? 24.016 -27.906 -3.775 1 98.38 161 ASN 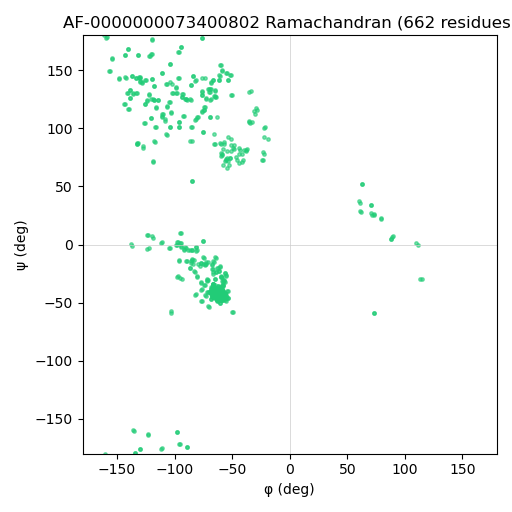B CA 1
ATOM 3669 C C . ASN B 1 161 ? 23.641 -26.656 -4.566 1 98.38 161 ASN B C 1
ATOM 3671 O O . ASN B 1 161 ? 23.75 -26.641 -5.793 1 98.38 161 ASN B O 1
ATOM 3675 N N . PRO B 1 162 ? 23.219 -25.625 -3.863 1 98.38 162 PRO B N 1
ATOM 3676 C CA . PRO B 1 162 ? 22.703 -24.453 -4.566 1 98.38 162 PRO B CA 1
ATOM 3677 C C . PRO B 1 162 ? 23.703 -23.891 -5.574 1 98.38 162 PRO B C 1
ATOM 3679 O O . PRO B 1 162 ? 23.312 -23.328 -6.602 1 98.38 162 PRO B O 1
ATOM 3682 N N . ALA B 1 163 ? 24.938 -24.078 -5.383 1 97.69 163 ALA B N 1
ATOM 3683 C CA . ALA B 1 163 ? 25.984 -23.516 -6.234 1 97.69 163 ALA B CA 1
ATOM 3684 C C . ALA B 1 163 ? 26.016 -24.203 -7.594 1 97.69 163 ALA B C 1
ATOM 3686 O O . ALA B 1 163 ? 26.609 -23.688 -8.547 1 97.69 163 ALA B O 1
ATOM 3687 N N . GLU B 1 164 ? 25.359 -25.359 -7.699 1 98.12 164 GLU B N 1
ATOM 3688 C CA . GLU B 1 164 ? 25.438 -26.156 -8.922 1 98.12 164 GLU B CA 1
ATOM 3689 C C . GLU B 1 164 ? 24.109 -26.172 -9.656 1 98.12 164 GLU B C 1
ATOM 3691 O O . GLU B 1 164 ? 23.969 -26.812 -10.703 1 98.12 164 GLU B O 1
ATOM 3696 N N . VAL B 1 165 ? 23.125 -25.453 -9.094 1 98.81 165 VAL B N 1
ATOM 3697 C CA . VAL B 1 165 ? 21.766 -25.5 -9.633 1 98.81 165 VAL B CA 1
ATOM 3698 C C . VAL B 1 165 ? 21.578 -24.359 -10.641 1 98.81 165 VAL B C 1
ATOM 3700 O O . VAL B 1 165 ? 21.984 -23.219 -10.383 1 98.81 165 VAL B O 1
ATOM 3703 N N . GLY B 1 166 ? 21.062 -24.719 -11.859 1 98.88 166 GLY B N 1
ATOM 3704 C CA . GLY B 1 166 ? 20.641 -23.672 -12.781 1 98.88 166 GLY B CA 1
ATOM 3705 C C . GLY B 1 166 ? 19.375 -22.953 -12.328 1 98.88 166 GLY B C 1
ATOM 3706 O O . GLY B 1 166 ? 18.438 -23.594 -11.836 1 98.88 166 GLY B O 1
ATOM 3707 N N . VAL B 1 167 ? 19.391 -21.609 -12.391 1 98.94 167 VAL B N 1
ATOM 3708 C CA . VAL B 1 167 ? 18.25 -20.781 -12.016 1 98.94 167 VAL B CA 1
ATOM 3709 C C . VAL B 1 167 ? 17.625 -20.172 -13.266 1 98.94 167 VAL B C 1
ATOM 3711 O O . VAL B 1 167 ? 18.203 -19.266 -13.875 1 98.94 167 VAL B O 1
ATOM 3714 N N . LEU B 1 168 ? 16.453 -20.656 -13.641 1 98.94 168 LEU B N 1
ATOM 3715 C CA . LEU B 1 168 ? 15.75 -20.125 -14.805 1 98.94 168 LEU B CA 1
ATOM 3716 C C . LEU B 1 168 ? 14.789 -19.016 -14.398 1 98.94 168 LEU B C 1
ATOM 3718 O O . LEU B 1 168 ? 13.781 -19.281 -13.734 1 98.94 168 LEU B O 1
ATOM 3722 N N . ARG B 1 169 ? 15.055 -17.797 -14.742 1 98.94 169 ARG B N 1
ATOM 3723 C CA . ARG B 1 169 ? 14.18 -16.641 -14.57 1 98.94 169 ARG B CA 1
ATOM 3724 C C . ARG B 1 169 ? 13.398 -16.359 -15.852 1 98.94 169 ARG B C 1
ATOM 3726 O O . ARG B 1 169 ? 13.953 -15.867 -16.828 1 98.94 169 ARG B O 1
ATOM 3733 N N . LEU B 1 170 ? 12.141 -16.766 -15.891 1 98.88 170 LEU B N 1
ATOM 3734 C CA . LEU B 1 170 ? 11.273 -16.375 -17 1 98.88 170 LEU B CA 1
ATOM 3735 C C . LEU B 1 170 ? 10.953 -14.883 -16.938 1 98.88 170 LEU B C 1
ATOM 3737 O O . LEU B 1 170 ? 10.188 -14.445 -16.062 1 98.88 170 LEU B O 1
ATOM 3741 N N . ALA B 1 171 ? 11.516 -14.117 -17.875 1 98.5 171 ALA B N 1
ATOM 3742 C CA . ALA B 1 171 ? 11.547 -12.664 -17.734 1 98.5 171 ALA B CA 1
ATOM 3743 C C . ALA B 1 171 ? 10.562 -11.992 -18.688 1 98.5 171 ALA B C 1
ATOM 3745 O O . ALA B 1 171 ? 10.609 -12.219 -19.891 1 98.5 171 ALA B O 1
ATOM 3746 N N . TYR B 1 172 ? 9.625 -11.305 -18.188 1 97.81 172 TYR B N 1
ATOM 3747 C CA . TYR B 1 172 ? 8.773 -10.359 -18.906 1 97.81 172 TYR B CA 1
ATOM 3748 C C . TYR B 1 172 ? 8.93 -8.945 -18.344 1 97.81 172 TYR B C 1
ATOM 3750 O O . TYR B 1 172 ? 7.977 -8.375 -17.812 1 97.81 172 TYR B O 1
ATOM 3758 N N . ASP B 1 173 ? 10.078 -8.305 -18.594 1 96.31 173 ASP B N 1
ATOM 3759 C CA . ASP B 1 173 ? 10.547 -7.172 -17.812 1 96.31 173 ASP B CA 1
ATOM 3760 C C . ASP B 1 173 ? 9.867 -5.875 -18.25 1 96.31 173 ASP B C 1
ATOM 3762 O O . ASP B 1 173 ? 9.977 -4.852 -17.562 1 96.31 173 ASP B O 1
ATOM 3766 N N . GLN B 1 174 ? 9.039 -5.961 -19.328 1 94.25 174 GLN B N 1
ATOM 3767 C CA . GLN B 1 174 ? 8.297 -4.777 -19.734 1 94.25 174 GLN B CA 1
ATOM 3768 C C . GLN B 1 174 ? 7.133 -4.496 -18.797 1 94.25 174 GLN B C 1
ATOM 3770 O O . GLN B 1 174 ? 6.543 -3.416 -18.828 1 94.25 174 GLN B O 1
ATOM 3775 N N . LEU B 1 175 ? 6.762 -5.43 -18.031 1 96.38 175 LEU B N 1
ATOM 3776 C CA . LEU B 1 175 ? 5.754 -5.27 -17 1 96.38 175 LEU B CA 1
ATOM 3777 C C . LEU B 1 175 ? 6.406 -5.168 -15.617 1 96.38 175 LEU B C 1
ATOM 3779 O O . LEU B 1 175 ? 6.969 -6.148 -15.125 1 96.38 175 LEU B O 1
ATOM 3783 N N . PRO B 1 176 ? 6.297 -3.939 -14.945 1 96.19 176 PRO B N 1
ATOM 3784 C CA . PRO B 1 176 ? 6.973 -3.732 -13.664 1 96.19 176 PRO B CA 1
ATOM 3785 C C . PRO B 1 176 ? 6.625 -4.805 -12.633 1 96.19 176 PRO B C 1
ATOM 3787 O O . PRO B 1 176 ? 7.508 -5.281 -11.914 1 96.19 176 PRO B O 1
ATOM 3790 N N . THR B 1 177 ? 5.371 -5.242 -12.555 1 97.44 177 THR B N 1
ATOM 3791 C CA . THR B 1 177 ? 4.957 -6.277 -11.609 1 97.44 177 THR B CA 1
ATOM 3792 C C . THR B 1 177 ? 5.727 -7.57 -11.859 1 97.44 177 THR B C 1
ATOM 3794 O O . THR B 1 177 ? 6.227 -8.195 -10.922 1 97.44 177 THR B O 1
ATOM 3797 N N . ALA B 1 178 ? 5.863 -7.953 -13.102 1 98.25 178 ALA B N 1
ATOM 3798 C CA . ALA B 1 178 ? 6.594 -9.164 -13.461 1 98.25 178 ALA B CA 1
ATOM 3799 C C . ALA B 1 178 ? 8.07 -9.047 -13.094 1 98.25 178 ALA B C 1
ATOM 3801 O O . ALA B 1 178 ? 8.648 -9.977 -12.531 1 98.25 178 ALA B O 1
ATOM 3802 N N . ARG B 1 179 ? 8.625 -7.938 -13.406 1 97.88 179 ARG B N 1
ATOM 3803 C CA . ARG B 1 179 ? 10.031 -7.695 -13.117 1 97.88 179 ARG B CA 1
ATOM 3804 C C . ARG B 1 179 ? 10.305 -7.758 -11.617 1 97.88 179 ARG B C 1
ATOM 3806 O O . ARG B 1 179 ? 11.273 -8.383 -11.188 1 97.88 179 ARG B O 1
ATOM 3813 N N . GLU B 1 180 ? 9.453 -7.133 -10.859 1 97.44 180 GLU B N 1
ATOM 3814 C CA . GLU B 1 180 ? 9.633 -7.105 -9.406 1 97.44 180 GLU B CA 1
ATOM 3815 C C . GLU B 1 180 ? 9.508 -8.508 -8.812 1 97.44 180 GLU B C 1
ATOM 3817 O O . GLU B 1 180 ? 10.273 -8.875 -7.918 1 97.44 180 GLU B O 1
ATOM 3822 N N . ARG B 1 181 ? 8.516 -9.258 -9.281 1 98.62 181 ARG B N 1
ATOM 3823 C CA . ARG B 1 181 ? 8.32 -10.625 -8.797 1 98.62 181 ARG B CA 1
ATOM 3824 C C . ARG B 1 181 ? 9.562 -11.477 -9.039 1 98.62 181 ARG B C 1
ATOM 3826 O O . ARG B 1 181 ? 10.062 -12.117 -8.117 1 98.62 181 ARG B O 1
ATOM 3833 N N . THR B 1 182 ? 10.102 -11.422 -10.242 1 98.88 182 THR B N 1
ATOM 3834 C CA . THR B 1 182 ? 11.227 -12.289 -10.555 1 98.88 182 THR B CA 1
ATOM 3835 C C . THR B 1 182 ? 12.516 -11.758 -9.938 1 98.88 182 THR B C 1
ATOM 3837 O O . THR B 1 182 ? 13.391 -12.531 -9.547 1 98.88 182 THR B O 1
ATOM 3840 N N . THR B 1 183 ? 12.695 -10.453 -9.812 1 98.5 183 THR B N 1
ATOM 3841 C CA . THR B 1 183 ? 13.836 -9.883 -9.109 1 98.5 183 THR B CA 1
ATOM 3842 C C . THR B 1 183 ? 13.852 -10.328 -7.652 1 98.5 183 THR B C 1
ATOM 3844 O O . THR B 1 183 ? 14.891 -10.719 -7.125 1 98.5 183 THR B O 1
ATOM 3847 N N . GLY B 1 184 ? 12.68 -10.297 -7.035 1 98.38 184 GLY B N 1
ATOM 3848 C CA . GLY B 1 184 ? 12.586 -10.773 -5.664 1 98.38 184 GLY B CA 1
ATOM 3849 C C . GLY B 1 184 ? 12.992 -12.227 -5.508 1 98.38 184 GLY B C 1
ATOM 3850 O O . GLY B 1 184 ? 13.703 -12.578 -4.559 1 98.38 184 GLY B O 1
ATOM 3851 N N . ALA B 1 185 ? 12.57 -13.031 -6.422 1 98.88 185 ALA B N 1
ATOM 3852 C CA . ALA B 1 185 ? 12.922 -14.445 -6.383 1 98.88 185 ALA B CA 1
ATOM 3853 C C . ALA B 1 185 ? 14.43 -14.648 -6.508 1 98.88 185 ALA B C 1
ATOM 3855 O O . ALA B 1 185 ? 15.031 -15.391 -5.73 1 98.88 185 ALA B O 1
ATOM 3856 N N . VAL B 1 186 ? 15.031 -13.953 -7.434 1 98.88 186 VAL B N 1
ATOM 3857 C CA . VAL B 1 186 ? 16.469 -14.07 -7.66 1 98.88 186 VAL B CA 1
ATOM 3858 C C . VAL B 1 186 ? 17.234 -13.625 -6.41 1 98.88 186 VAL B C 1
ATOM 3860 O O . VAL B 1 186 ? 18.172 -14.297 -5.98 1 98.88 186 VAL B O 1
ATOM 3863 N N . ASP B 1 187 ? 16.844 -12.539 -5.848 1 98.31 187 ASP B N 1
ATOM 3864 C CA . ASP B 1 187 ? 17.516 -12.016 -4.66 1 98.31 187 ASP B CA 1
ATOM 3865 C C . ASP B 1 187 ? 17.438 -13.016 -3.508 1 98.31 187 ASP B C 1
ATOM 3867 O O . ASP B 1 187 ? 18.422 -13.234 -2.801 1 98.31 187 ASP B O 1
ATOM 3871 N N . ALA B 1 188 ? 16.266 -13.578 -3.322 1 98.38 188 ALA B N 1
ATOM 3872 C CA . ALA B 1 188 ? 16.094 -14.57 -2.26 1 98.38 188 ALA B CA 1
ATOM 3873 C C . ALA B 1 188 ? 16.969 -15.789 -2.504 1 98.38 188 ALA B C 1
ATOM 3875 O O . ALA B 1 188 ? 17.578 -16.328 -1.571 1 98.38 188 ALA B O 1
ATOM 3876 N N . LEU B 1 189 ? 17.047 -16.219 -3.73 1 98.88 189 LEU B N 1
ATOM 3877 C CA . LEU B 1 189 ? 17.844 -17.391 -4.066 1 98.88 189 LEU B CA 1
ATOM 3878 C C . LEU B 1 189 ? 19.328 -17.109 -3.875 1 98.88 189 LEU B C 1
ATOM 3880 O O . LEU B 1 189 ? 20.062 -17.938 -3.336 1 98.88 189 LEU B O 1
ATOM 3884 N N . LYS B 1 190 ? 19.781 -15.961 -4.301 1 98.69 190 LYS B N 1
ATOM 3885 C CA . LYS B 1 190 ? 21.172 -15.578 -4.07 1 98.69 190 LYS B CA 1
ATOM 3886 C C . LYS B 1 190 ? 21.5 -15.555 -2.582 1 98.69 190 LYS B C 1
ATOM 3888 O O . LYS B 1 190 ? 22.531 -16.062 -2.162 1 98.69 190 LYS B O 1
ATOM 3893 N N . ALA B 1 191 ? 20.625 -15.016 -1.852 1 97.06 191 ALA B N 1
ATOM 3894 C CA . ALA B 1 191 ? 20.812 -14.969 -0.403 1 97.06 191 ALA B CA 1
ATOM 3895 C C . ALA B 1 191 ? 20.891 -16.375 0.187 1 97.06 191 ALA B C 1
ATOM 3897 O O . ALA B 1 191 ? 21.547 -16.578 1.217 1 97.06 191 ALA B O 1
ATOM 3898 N N . ALA B 1 192 ? 20.328 -17.344 -0.55 1 98.25 192 ALA B N 1
ATOM 3899 C CA . ALA B 1 192 ? 20.281 -18.719 -0.074 1 98.25 192 ALA B CA 1
ATOM 3900 C C . ALA B 1 192 ? 21.469 -19.516 -0.62 1 98.25 192 ALA B C 1
ATOM 3902 O O . ALA B 1 192 ? 21.578 -20.719 -0.371 1 98.25 192 ALA B O 1
ATOM 3903 N N . GLY B 1 193 ? 22.297 -18.891 -1.433 1 98.5 193 GLY B N 1
ATOM 3904 C CA . GLY B 1 193 ? 23.547 -19.547 -1.822 1 98.5 193 GLY B CA 1
ATOM 3905 C C . GLY B 1 193 ? 23.578 -19.953 -3.283 1 98.5 193 GLY B C 1
ATOM 3906 O O . GLY B 1 193 ? 24.562 -20.516 -3.76 1 98.5 193 GLY B O 1
ATOM 3907 N N . PHE B 1 194 ? 22.5 -19.672 -4.008 1 98.81 194 PHE B N 1
ATOM 3908 C CA . PHE B 1 194 ? 22.531 -19.922 -5.445 1 98.81 194 PHE B CA 1
ATOM 3909 C C . PHE B 1 194 ? 23.484 -18.969 -6.137 1 98.81 194 PHE B C 1
ATOM 3911 O O . PHE B 1 194 ? 23.5 -17.766 -5.844 1 98.81 194 PHE B O 1
ATOM 3918 N N . ALA B 1 195 ? 24.297 -19.484 -6.988 1 98.44 195 ALA B N 1
ATOM 3919 C CA . ALA B 1 195 ? 25.328 -18.672 -7.633 1 98.44 195 ALA B CA 1
ATOM 3920 C C . ALA B 1 195 ? 24.719 -17.688 -8.617 1 98.44 195 ALA B C 1
ATOM 3922 O O . ALA B 1 195 ? 23.906 -18.062 -9.461 1 98.44 195 ALA B O 1
ATOM 3923 N N . ALA B 1 196 ? 25.109 -16.516 -8.508 1 98.19 196 ALA B N 1
ATOM 3924 C CA . ALA B 1 196 ? 24.641 -15.469 -9.414 1 98.19 196 ALA B CA 1
ATOM 3925 C C . ALA B 1 196 ? 24.922 -15.844 -10.867 1 98.19 196 ALA B C 1
ATOM 3927 O O . ALA B 1 196 ? 24.125 -15.539 -11.758 1 98.19 196 ALA B O 1
ATOM 3928 N N . ALA B 1 197 ? 25.984 -16.562 -11.102 1 98 197 ALA B N 1
ATOM 3929 C CA . ALA B 1 197 ? 26.422 -16.922 -12.445 1 98 197 ALA B CA 1
ATOM 3930 C C . ALA B 1 197 ? 25.5 -18 -13.039 1 98 197 ALA B C 1
ATOM 3932 O O . ALA B 1 197 ? 25.5 -18.219 -14.25 1 98 197 ALA B O 1
ATOM 3933 N N . ASN B 1 198 ? 24.719 -18.656 -12.195 1 98.62 198 ASN B N 1
ATOM 3934 C CA . ASN B 1 198 ? 23.844 -19.734 -12.648 1 98.62 198 ASN B CA 1
ATOM 3935 C C . ASN B 1 198 ? 22.453 -19.219 -13.016 1 98.62 198 ASN B C 1
ATOM 3937 O O . ASN B 1 198 ? 21.609 -19.984 -13.477 1 98.62 198 ASN B O 1
ATOM 3941 N N . VAL B 1 199 ? 22.203 -17.875 -12.773 1 98.81 199 VAL B N 1
ATOM 3942 C CA . VAL B 1 199 ? 20.922 -17.297 -13.156 1 98.81 199 VAL B CA 1
ATOM 3943 C C . VAL B 1 199 ? 20.859 -17.125 -14.672 1 98.81 199 VAL B C 1
ATOM 3945 O O . VAL B 1 199 ? 21.703 -16.453 -15.258 1 98.81 199 VAL B O 1
ATOM 3948 N N . VAL B 1 200 ? 19.922 -17.797 -15.297 1 98.81 200 VAL B N 1
ATOM 3949 C CA . VAL B 1 200 ? 19.703 -17.719 -16.734 1 98.81 200 VAL B CA 1
ATOM 3950 C C . VAL B 1 200 ? 18.391 -16.984 -17.016 1 98.81 200 VAL B C 1
ATOM 3952 O O . VAL B 1 200 ? 17.312 -17.484 -16.703 1 98.81 200 VAL B O 1
ATOM 3955 N N . ASP B 1 201 ? 18.516 -15.828 -17.594 1 98.56 201 ASP B N 1
ATOM 3956 C CA . ASP B 1 201 ? 17.328 -15.094 -18.016 1 98.56 201 ASP B CA 1
ATOM 3957 C C . ASP B 1 201 ? 16.734 -15.695 -19.297 1 98.56 201 ASP B C 1
ATOM 3959 O O . ASP B 1 201 ? 17.453 -15.945 -20.266 1 98.56 201 ASP B O 1
ATOM 3963 N N . ALA B 1 202 ? 15.492 -15.953 -19.25 1 98.75 202 ALA B N 1
ATOM 3964 C CA . ALA B 1 202 ? 14.727 -16.406 -20.406 1 98.75 202 ALA B CA 1
ATOM 3965 C C . ALA B 1 202 ? 13.641 -15.406 -20.766 1 98.75 202 ALA B C 1
ATOM 3967 O O . ALA B 1 202 ? 12.508 -15.516 -20.297 1 98.75 202 ALA B O 1
ATOM 3968 N N . PRO B 1 203 ? 13.938 -14.453 -21.594 1 98.44 203 PRO B N 1
ATOM 3969 C CA . PRO B 1 203 ? 12.953 -13.43 -21.953 1 98.44 203 PRO B CA 1
ATOM 3970 C C . PRO B 1 203 ? 11.758 -14.008 -22.719 1 98.44 203 PRO B C 1
ATOM 3972 O O . PRO B 1 203 ? 11.945 -14.703 -23.719 1 98.44 203 PRO B O 1
ATOM 3975 N N . GLU B 1 204 ? 10.602 -13.734 -22.25 1 97.5 204 GLU B N 1
ATOM 3976 C CA . GLU B 1 204 ? 9.383 -14.203 -22.891 1 97.5 204 GLU B CA 1
ATOM 3977 C C . GLU B 1 204 ? 8.789 -13.125 -23.812 1 97.5 204 GLU B C 1
ATOM 3979 O O . GLU B 1 204 ? 8.812 -11.938 -23.469 1 97.5 204 GLU B O 1
ATOM 3984 N N . MET B 1 205 ? 8.25 -13.609 -24.906 1 94.81 205 MET B N 1
ATOM 3985 C CA . MET B 1 205 ? 7.543 -12.688 -25.781 1 94.81 205 MET B CA 1
ATOM 3986 C C . MET B 1 205 ? 6.168 -12.344 -25.219 1 94.81 205 MET B C 1
ATOM 3988 O O . MET B 1 205 ? 5.68 -11.227 -25.406 1 94.81 205 MET B O 1
ATOM 3992 N N . THR B 1 206 ? 5.52 -13.359 -24.641 1 94.81 206 THR B N 1
ATOM 3993 C CA . THR B 1 206 ? 4.242 -13.227 -23.953 1 94.81 206 THR B CA 1
ATOM 3994 C C . THR B 1 206 ? 4.301 -13.891 -22.578 1 94.81 206 THR B C 1
ATOM 3996 O O . THR B 1 206 ? 4.984 -14.906 -22.406 1 94.81 206 THR B O 1
ATOM 3999 N N . ALA B 1 207 ? 3.635 -13.289 -21.656 1 95.06 207 ALA B N 1
ATOM 4000 C CA . ALA B 1 207 ? 3.645 -13.828 -20.297 1 95.06 207 ALA B CA 1
ATOM 4001 C C . ALA B 1 207 ? 2.594 -14.922 -20.125 1 95.06 207 ALA B C 1
ATOM 4003 O O . ALA B 1 207 ? 1.727 -14.828 -19.25 1 95.06 207 ALA B O 1
ATOM 4004 N N . ASP B 1 208 ? 2.646 -15.922 -20.969 1 96.31 208 ASP B N 1
ATOM 4005 C CA . ASP B 1 208 ? 1.766 -17.094 -20.969 1 96.31 208 ASP B CA 1
ATOM 4006 C C . ASP B 1 208 ? 2.562 -18.375 -21.141 1 96.31 208 ASP B C 1
ATOM 4008 O O . ASP B 1 208 ? 3.795 -18.359 -21.188 1 96.31 208 ASP B O 1
ATOM 4012 N N . THR B 1 209 ? 1.831 -19.5 -21.172 1 97.81 209 THR B N 1
ATOM 4013 C CA . THR B 1 209 ? 2.467 -20.828 -21.203 1 97.81 209 THR B CA 1
ATOM 4014 C C . THR B 1 209 ? 3.334 -20.969 -22.453 1 97.81 209 THR B C 1
ATOM 4016 O O . THR B 1 209 ? 4.48 -21.422 -22.359 1 97.81 209 THR B O 1
ATOM 4019 N N . GLU B 1 210 ? 2.826 -20.516 -23.562 1 97.75 210 GLU B N 1
ATOM 4020 C CA . GLU B 1 210 ? 3.543 -20.688 -24.812 1 97.75 210 GLU B CA 1
ATOM 4021 C C . GLU B 1 210 ? 4.809 -19.844 -24.859 1 97.75 210 GLU B C 1
ATOM 4023 O O . GLU B 1 210 ? 5.875 -20.312 -25.234 1 97.75 210 GLU B O 1
ATOM 4028 N N . GLY B 1 211 ? 4.645 -18.578 -24.469 1 97.94 211 GLY B N 1
ATOM 4029 C CA . GLY B 1 211 ? 5.809 -17.719 -24.422 1 97.94 211 GLY B CA 1
ATOM 4030 C C . GLY B 1 211 ? 6.895 -18.219 -23.484 1 97.94 211 GLY B C 1
ATOM 4031 O O . GLY B 1 211 ? 8.078 -18.188 -23.828 1 97.94 211 GLY B O 1
ATOM 4032 N N . ALA B 1 212 ? 6.516 -18.75 -22.406 1 98.75 212 ALA B N 1
ATOM 4033 C CA . ALA B 1 212 ? 7.457 -19.266 -21.406 1 98.75 212 ALA B CA 1
ATOM 4034 C C . ALA B 1 212 ? 8.094 -20.562 -21.891 1 98.75 212 ALA B C 1
ATOM 4036 O O . ALA B 1 212 ? 9.297 -20.781 -21.703 1 98.75 212 ALA B O 1
ATOM 4037 N N . PHE B 1 213 ? 7.281 -21.469 -22.453 1 98.81 213 PHE B N 1
ATOM 4038 C CA . PHE B 1 213 ? 7.773 -22.734 -23 1 98.81 213 PHE B CA 1
ATOM 4039 C C . PHE B 1 213 ? 8.891 -22.484 -24 1 98.81 213 PHE B C 1
ATOM 4041 O O . PHE B 1 213 ? 9.953 -23.109 -23.922 1 98.81 213 PHE B O 1
ATOM 4048 N N . ASN B 1 214 ? 8.68 -21.516 -24.906 1 98.75 214 ASN B N 1
ATOM 4049 C CA . ASN B 1 214 ? 9.648 -21.203 -25.953 1 98.75 214 ASN B CA 1
ATOM 4050 C C . ASN B 1 214 ? 10.93 -20.594 -25.359 1 98.75 214 ASN B C 1
ATOM 4052 O O . ASN B 1 214 ? 12.031 -21 -25.734 1 98.75 214 ASN B O 1
ATOM 4056 N N . ALA B 1 215 ? 10.758 -19.688 -24.438 1 98.81 215 ALA B N 1
ATOM 4057 C CA . ALA B 1 215 ? 11.906 -19.047 -23.812 1 98.81 215 ALA B CA 1
ATOM 4058 C C . ALA B 1 215 ? 12.742 -20.047 -23.016 1 98.81 215 ALA B C 1
ATOM 4060 O O . ALA B 1 215 ? 13.969 -20.031 -23.078 1 98.81 215 ALA B O 1
ATOM 4061 N N . ALA B 1 216 ? 12.047 -20.938 -22.328 1 98.88 216 ALA B N 1
ATOM 4062 C CA . ALA B 1 216 ? 12.727 -21.953 -21.531 1 98.88 216 ALA B CA 1
ATOM 4063 C C . ALA B 1 216 ? 13.484 -22.938 -22.406 1 98.88 216 ALA B C 1
ATOM 4065 O O . ALA B 1 216 ? 14.602 -23.328 -22.078 1 98.88 216 ALA B O 1
ATOM 4066 N N . ASN B 1 217 ? 12.867 -23.297 -23.5 1 98.62 217 ASN B N 1
ATOM 4067 C CA . ASN B 1 217 ? 13.523 -24.219 -24.422 1 98.62 217 ASN B CA 1
ATOM 4068 C C . ASN B 1 217 ? 14.859 -23.672 -24.906 1 98.62 217 ASN B C 1
ATOM 4070 O O . ASN B 1 217 ? 15.844 -24.406 -25 1 98.62 217 ASN B O 1
ATOM 4074 N N . ILE B 1 218 ? 14.875 -22.438 -25.219 1 98.5 218 ILE B N 1
ATOM 4075 C CA . ILE B 1 218 ? 16.109 -21.797 -25.672 1 98.5 218 ILE B CA 1
ATOM 4076 C C . ILE B 1 218 ? 17.156 -21.828 -24.562 1 98.5 218 ILE B C 1
ATOM 4078 O O . ILE B 1 218 ? 18.312 -22.188 -24.797 1 98.5 218 ILE B O 1
ATOM 4082 N N . ALA B 1 219 ? 16.75 -21.484 -23.344 1 98.56 219 ALA B N 1
ATOM 4083 C CA . ALA B 1 219 ? 17.656 -21.469 -22.203 1 98.56 219 ALA B CA 1
ATOM 4084 C C . ALA B 1 219 ? 18.234 -22.844 -21.938 1 98.56 219 ALA B C 1
ATOM 4086 O O . ALA B 1 219 ? 19.453 -23 -21.766 1 98.56 219 ALA B O 1
ATOM 4087 N N . PHE B 1 220 ? 17.406 -23.891 -21.953 1 98.31 220 PHE B N 1
ATOM 4088 C CA . PHE B 1 220 ? 17.844 -25.25 -21.672 1 98.31 220 PHE B CA 1
ATOM 4089 C C . PHE B 1 220 ? 18.781 -25.75 -22.75 1 98.31 220 PHE B C 1
ATOM 4091 O O . PHE B 1 220 ? 19.734 -26.5 -22.484 1 98.31 220 PHE B O 1
ATOM 4098 N N . THR B 1 221 ? 18.516 -25.344 -23.953 1 97.56 221 THR B N 1
ATOM 4099 C CA . THR B 1 221 ? 19.359 -25.734 -25.078 1 97.56 221 THR B CA 1
ATOM 4100 C C . THR B 1 221 ? 20.766 -25.141 -24.938 1 97.56 221 THR B C 1
ATOM 4102 O O . THR B 1 221 ? 21.766 -25.797 -25.234 1 97.56 221 THR B O 1
ATOM 4105 N N . LYS B 1 222 ? 20.828 -23.969 -24.406 1 97.69 222 LYS B N 1
ATOM 4106 C CA . LYS B 1 222 ? 22.094 -23.234 -24.328 1 97.69 222 LYS B CA 1
ATOM 4107 C C . LYS B 1 222 ? 22.875 -23.625 -23.062 1 97.69 222 LYS B C 1
ATOM 4109 O O . LYS B 1 222 ? 24.078 -23.391 -22.984 1 97.69 222 LYS B O 1
ATOM 4114 N N . HIS B 1 223 ? 22.156 -24.172 -22.109 1 97.75 223 HIS B N 1
ATOM 4115 C CA . HIS B 1 223 ? 22.781 -24.469 -20.828 1 97.75 223 HIS B CA 1
ATOM 4116 C C . HIS B 1 223 ? 22.547 -25.922 -20.422 1 97.75 223 HIS B C 1
ATOM 4118 O O . HIS B 1 223 ? 21.797 -26.203 -19.484 1 97.75 223 HIS B O 1
ATOM 4124 N N . ARG B 1 224 ? 23.375 -26.781 -20.906 1 95.5 224 ARG B N 1
ATOM 4125 C CA . ARG B 1 224 ? 23.219 -28.219 -20.688 1 95.5 224 ARG B CA 1
ATOM 4126 C C . ARG B 1 224 ? 24.047 -28.703 -19.516 1 95.5 224 ARG B C 1
ATOM 4128 O O . ARG B 1 224 ? 24 -29.875 -19.156 1 95.5 224 ARG B O 1
ATOM 4135 N N . ASN B 1 225 ? 24.672 -27.812 -18.953 1 96.06 225 ASN B N 1
ATOM 4136 C CA . ASN B 1 225 ? 25.641 -28.156 -17.922 1 96.06 225 ASN B CA 1
ATOM 4137 C C . ASN B 1 225 ? 24.969 -28.359 -16.562 1 96.06 225 ASN B C 1
ATOM 4139 O O . ASN B 1 225 ? 25.578 -28.906 -15.633 1 96.06 225 ASN B O 1
ATOM 4143 N N . PHE B 1 226 ? 23.688 -27.938 -16.406 1 98.06 226 PHE B N 1
ATOM 4144 C CA . PHE B 1 226 ? 23 -28.078 -15.133 1 98.06 226 PHE B CA 1
ATOM 4145 C C . PHE B 1 226 ? 22.203 -29.375 -15.078 1 98.06 226 PHE B C 1
ATOM 4147 O O . PHE B 1 226 ? 21.391 -29.641 -15.969 1 98.06 226 PHE B O 1
ATOM 4154 N N . ARG B 1 227 ? 22.406 -30.125 -14.125 1 97 227 ARG B N 1
ATOM 4155 C CA . ARG B 1 227 ? 21.562 -31.281 -13.875 1 97 227 ARG B CA 1
ATOM 4156 C C . ARG B 1 227 ? 20.234 -30.891 -13.266 1 97 227 ARG B C 1
ATOM 4158 O O . ARG B 1 227 ? 19.172 -31.375 -13.688 1 97 227 ARG B O 1
ATOM 4165 N N . HIS B 1 228 ? 20.328 -30.016 -12.18 1 98.62 228 HIS B N 1
ATOM 4166 C CA . HIS B 1 228 ? 19.156 -29.516 -11.484 1 98.62 228 HIS B CA 1
ATOM 4167 C C . HIS B 1 228 ? 18.828 -28.078 -11.891 1 98.62 228 HIS B C 1
ATOM 4169 O O . HIS B 1 228 ? 19.734 -27.266 -12.086 1 98.62 228 HIS B O 1
ATOM 4175 N N . TRP B 1 229 ? 17.547 -27.875 -12.055 1 98.88 229 TRP B N 1
ATOM 4176 C CA . TRP B 1 229 ? 17.047 -26.531 -12.375 1 98.88 229 TRP B CA 1
ATOM 4177 C C . TRP B 1 229 ? 15.992 -26.094 -11.359 1 98.88 229 TRP B C 1
ATOM 4179 O O . TRP B 1 229 ? 15.172 -26.891 -10.914 1 98.88 229 TRP B O 1
ATOM 4189 N N . VAL B 1 230 ? 16.047 -24.844 -11.031 1 98.94 230 VAL B N 1
ATOM 4190 C CA . VAL B 1 230 ? 14.891 -24.188 -10.453 1 98.94 230 VAL B CA 1
ATOM 4191 C C . VAL B 1 230 ? 14.32 -23.172 -11.445 1 98.94 230 VAL B C 1
ATOM 4193 O O . VAL B 1 230 ? 15.055 -22.594 -12.25 1 98.94 230 VAL B O 1
ATOM 4196 N N . ALA B 1 231 ? 12.961 -22.953 -11.43 1 98.94 231 ALA B N 1
ATOM 4197 C CA . ALA B 1 231 ? 12.32 -22.078 -12.414 1 98.94 231 ALA B CA 1
ATOM 4198 C C . ALA B 1 231 ? 11.188 -21.281 -11.773 1 98.94 231 ALA B C 1
ATOM 4200 O O . ALA B 1 231 ? 10.484 -21.781 -10.891 1 98.94 231 ALA B O 1
ATOM 4201 N N . PHE B 1 232 ? 11.039 -20.094 -12.195 1 98.94 232 PHE B N 1
ATOM 4202 C CA . PHE B 1 232 ? 9.953 -19.234 -11.773 1 98.94 232 PHE B CA 1
ATOM 4203 C C . PHE B 1 232 ? 9.688 -18.141 -12.812 1 98.94 232 PHE B C 1
ATOM 4205 O O . PHE B 1 232 ? 10.578 -17.797 -13.586 1 98.94 232 PHE B O 1
ATOM 4212 N N . GLY B 1 233 ? 8.492 -17.734 -12.906 1 98.5 233 GLY B N 1
ATOM 4213 C CA . GLY B 1 233 ? 8.047 -16.609 -13.711 1 98.5 233 GLY B CA 1
ATOM 4214 C C . GLY B 1 233 ? 7.074 -15.703 -12.984 1 98.5 233 GLY B C 1
ATOM 4215 O O . GLY B 1 233 ? 7.062 -15.656 -11.75 1 98.5 233 GLY B O 1
ATOM 4216 N N . SER B 1 234 ? 6.348 -14.938 -13.758 1 98 234 SER B N 1
ATOM 4217 C CA . SER B 1 234 ? 5.504 -13.898 -13.172 1 98 234 SER B CA 1
ATOM 4218 C C . SER B 1 234 ? 4.156 -14.469 -12.727 1 98 234 SER B C 1
ATOM 4220 O O . SER B 1 234 ? 3.412 -13.805 -12 1 98 234 SER B O 1
ATOM 4222 N N . ASN B 1 235 ? 3.801 -15.602 -13.18 1 98.38 235 ASN B N 1
ATOM 4223 C CA . ASN B 1 235 ? 2.541 -16.25 -12.828 1 98.38 235 ASN B CA 1
ATOM 4224 C C . ASN B 1 235 ? 2.6 -17.75 -13.078 1 98.38 235 ASN B C 1
ATOM 4226 O O . ASN B 1 235 ? 3.635 -18.281 -13.492 1 98.38 235 ASN B O 1
ATOM 4230 N N . ASP B 1 236 ? 1.569 -18.469 -12.781 1 98.75 236 ASP B N 1
ATOM 4231 C CA . ASP B 1 236 ? 1.502 -19.922 -12.906 1 98.75 236 ASP B CA 1
ATOM 4232 C C . ASP B 1 236 ? 1.654 -20.344 -14.367 1 98.75 236 ASP B C 1
ATOM 4234 O O . ASP B 1 236 ? 2.334 -21.328 -14.656 1 98.75 236 ASP B O 1
ATOM 4238 N N . ASP B 1 237 ? 1.085 -19.641 -15.297 1 98.31 237 ASP B N 1
ATOM 4239 C CA . ASP B 1 237 ? 1.129 -19.984 -16.719 1 98.31 237 ASP B CA 1
ATOM 4240 C C . ASP B 1 237 ? 2.568 -20.016 -17.234 1 98.31 237 ASP B C 1
ATOM 4242 O O . ASP B 1 237 ? 2.979 -20.969 -17.891 1 98.31 237 ASP B O 1
ATOM 4246 N N . THR B 1 238 ? 3.26 -18.953 -16.828 1 98.44 238 THR B N 1
ATOM 4247 C CA . THR B 1 238 ? 4.648 -18.859 -17.266 1 98.44 238 THR B CA 1
ATOM 4248 C C . THR B 1 238 ? 5.484 -19.969 -16.641 1 98.44 238 THR B C 1
ATOM 4250 O O . THR B 1 238 ? 6.309 -20.594 -17.312 1 98.44 238 THR B O 1
ATOM 4253 N N . THR B 1 239 ? 5.266 -20.234 -15.422 1 98.88 239 THR B N 1
ATOM 4254 C CA . THR B 1 239 ? 6.051 -21.234 -14.688 1 98.88 239 THR B CA 1
ATOM 4255 C C . THR B 1 239 ? 5.801 -22.625 -15.242 1 98.88 239 THR B C 1
ATOM 4257 O O . THR B 1 239 ? 6.738 -23.406 -15.414 1 98.88 239 THR B O 1
ATOM 4260 N N . VAL B 1 240 ? 4.555 -22.953 -15.578 1 98.75 240 VAL B N 1
ATOM 4261 C CA . VAL B 1 240 ? 4.227 -24.266 -16.125 1 98.75 240 VAL B CA 1
ATOM 4262 C C . VAL B 1 240 ? 4.867 -24.422 -17.516 1 98.75 240 VAL B C 1
ATOM 4264 O O . VAL B 1 240 ? 5.297 -25.516 -17.875 1 98.75 240 VAL B O 1
ATOM 4267 N N . GLY B 1 241 ? 4.945 -23.266 -18.266 1 98.81 241 GLY B N 1
ATOM 4268 C CA . GLY B 1 241 ? 5.648 -23.312 -19.531 1 98.81 241 GLY B CA 1
ATOM 4269 C C . GLY B 1 241 ? 7.074 -23.828 -19.406 1 98.81 241 GLY B C 1
ATOM 4270 O O . GLY B 1 241 ? 7.523 -24.641 -20.219 1 98.81 241 GLY B O 1
ATOM 4271 N N . ALA B 1 242 ? 7.785 -23.375 -18.422 1 98.88 242 ALA B N 1
ATOM 4272 C CA . ALA B 1 242 ? 9.148 -23.828 -18.156 1 98.88 242 ALA B CA 1
ATOM 4273 C C . ALA B 1 242 ? 9.18 -25.312 -17.781 1 98.88 242 ALA B C 1
ATOM 4275 O O . ALA B 1 242 ? 10.062 -26.047 -18.219 1 98.88 242 ALA B O 1
ATOM 4276 N N . VAL B 1 243 ? 8.234 -25.75 -16.953 1 98.88 243 VAL B N 1
ATOM 4277 C CA . VAL B 1 243 ? 8.148 -27.125 -16.5 1 98.88 243 VAL B CA 1
ATOM 4278 C C . VAL B 1 243 ? 7.949 -28.047 -17.719 1 98.88 243 VAL B C 1
ATOM 4280 O O . VAL B 1 243 ? 8.633 -29.062 -17.859 1 98.88 243 VAL B O 1
ATOM 4283 N N . ARG B 1 244 ? 7.047 -27.625 -18.609 1 98.69 244 ARG B N 1
ATOM 4284 C CA . ARG B 1 244 ? 6.781 -28.422 -19.797 1 98.69 244 ARG B CA 1
ATOM 4285 C C . ARG B 1 244 ? 8.016 -28.484 -20.703 1 98.69 244 ARG B C 1
ATOM 4287 O O . ARG B 1 244 ? 8.328 -29.547 -21.25 1 98.69 244 ARG B O 1
ATOM 4294 N N . ALA B 1 245 ? 8.68 -27.359 -20.859 1 98.81 245 ALA B N 1
ATOM 4295 C CA . ALA B 1 245 ? 9.906 -27.328 -21.656 1 98.81 245 ALA B CA 1
ATOM 4296 C C . ALA B 1 245 ? 10.945 -28.281 -21.078 1 98.81 245 ALA B C 1
ATOM 4298 O O . ALA B 1 245 ? 11.609 -29.016 -21.812 1 98.81 245 ALA B O 1
ATOM 4299 N N . GLY B 1 246 ? 11.125 -28.281 -19.75 1 98.56 246 GLY B N 1
ATOM 4300 C CA . GLY B 1 246 ? 12.055 -29.203 -19.094 1 98.56 246 GLY B CA 1
ATOM 4301 C C . GLY B 1 246 ? 11.703 -30.656 -19.297 1 98.56 246 GLY B C 1
ATOM 4302 O O . GLY B 1 246 ? 12.578 -31.469 -19.609 1 98.56 246 GLY B O 1
ATOM 4303 N N . GLU B 1 247 ? 10.461 -30.984 -19.172 1 98.06 247 GLU B N 1
ATOM 4304 C CA . GLU B 1 247 ? 10.008 -32.344 -19.375 1 98.06 247 GLU B CA 1
ATOM 4305 C C . GLU B 1 247 ? 10.367 -32.844 -20.766 1 98.06 247 GLU B C 1
ATOM 4307 O O . GLU B 1 247 ? 10.797 -34 -20.938 1 98.06 247 GLU B O 1
ATOM 4312 N N . GLY B 1 248 ? 10.227 -31.984 -21.719 1 97.19 248 GLY B N 1
ATOM 4313 C CA . GLY B 1 248 ? 10.57 -32.344 -23.078 1 97.19 248 GLY B CA 1
ATOM 4314 C C . GLY B 1 248 ? 12.047 -32.625 -23.266 1 97.19 248 GLY B C 1
ATOM 4315 O O . GLY B 1 248 ? 12.445 -33.219 -24.281 1 97.19 248 GLY B O 1
ATOM 4316 N N . ARG B 1 249 ? 12.812 -32.312 -22.281 1 96.31 249 ARG B N 1
ATOM 4317 C CA . ARG B 1 249 ? 14.266 -32.469 -22.391 1 96.31 249 ARG B CA 1
ATOM 4318 C C . ARG B 1 249 ? 14.789 -33.438 -21.344 1 96.31 249 ARG B C 1
ATOM 4320 O O . ARG B 1 249 ? 16 -33.531 -21.125 1 96.31 249 ARG B O 1
ATOM 4327 N N . GLY B 1 250 ? 13.852 -34.031 -20.672 1 96.38 250 GLY B N 1
ATOM 4328 C CA . GLY B 1 250 ? 14.234 -35.031 -19.672 1 96.38 250 GLY B CA 1
ATOM 4329 C C . GLY B 1 250 ? 14.5 -34.438 -18.312 1 96.38 250 GLY B C 1
ATOM 4330 O O . GLY B 1 250 ? 14.984 -35.125 -17.406 1 96.38 250 GLY B O 1
ATOM 4331 N N . ILE B 1 251 ? 14.281 -33.156 -18.125 1 97.88 251 ILE B N 1
ATOM 4332 C CA . ILE B 1 251 ? 14.359 -32.5 -16.812 1 97.88 251 ILE B CA 1
ATOM 4333 C C . ILE B 1 251 ? 13.023 -32.656 -16.078 1 97.88 251 ILE B C 1
ATOM 4335 O O . ILE B 1 251 ? 12.156 -31.781 -16.203 1 97.88 251 ILE B O 1
ATOM 4339 N N . GLY B 1 252 ? 12.867 -33.688 -15.359 1 96.56 252 GLY B N 1
ATOM 4340 C CA . GLY B 1 252 ? 11.602 -34.031 -14.727 1 96.56 252 GLY B CA 1
ATOM 4341 C C . GLY B 1 252 ? 11.539 -33.594 -13.273 1 96.56 252 GLY B C 1
ATOM 4342 O O . GLY B 1 252 ? 12.297 -32.75 -12.836 1 96.56 252 GLY B O 1
ATOM 4343 N N . THR B 1 253 ? 10.648 -34.156 -12.555 1 96.69 253 THR B N 1
ATOM 4344 C CA . THR B 1 253 ? 10.305 -33.812 -11.18 1 96.69 253 THR B CA 1
ATOM 4345 C C . THR B 1 253 ? 11.523 -33.938 -10.266 1 96.69 253 THR B C 1
ATOM 4347 O O . THR B 1 253 ? 11.672 -33.156 -9.32 1 96.69 253 THR B O 1
ATOM 4350 N N . ASP B 1 254 ? 12.406 -34.812 -10.578 1 97.94 254 ASP B N 1
ATOM 4351 C CA . ASP B 1 254 ? 13.562 -35.031 -9.719 1 97.94 254 ASP B CA 1
ATOM 4352 C C . ASP B 1 254 ? 14.625 -33.969 -9.938 1 97.94 254 ASP B C 1
ATOM 4354 O O . ASP B 1 254 ? 15.508 -33.781 -9.102 1 97.94 254 ASP B O 1
ATOM 4358 N N . ASP B 1 255 ? 14.508 -33.281 -11.039 1 98.56 255 ASP B N 1
ATOM 4359 C CA . ASP B 1 255 ? 15.586 -32.375 -11.406 1 98.56 255 ASP B CA 1
ATOM 4360 C C . ASP B 1 255 ? 15.062 -30.953 -11.594 1 98.56 255 ASP B C 1
ATOM 4362 O O . ASP B 1 255 ? 15.789 -30.062 -12.055 1 98.56 255 ASP B O 1
ATOM 4366 N N . MET B 1 256 ? 13.773 -30.734 -11.234 1 98.81 256 MET B N 1
ATOM 4367 C CA . MET B 1 256 ? 13.156 -29.422 -11.398 1 98.81 256 MET B CA 1
ATOM 4368 C C . MET B 1 256 ? 12.344 -29.031 -10.164 1 98.81 256 MET B C 1
ATOM 4370 O O . MET B 1 256 ? 11.594 -29.844 -9.633 1 98.81 256 MET B O 1
ATOM 4374 N N . ILE B 1 257 ? 12.578 -27.828 -9.641 1 98.94 257 ILE B N 1
ATOM 4375 C CA . ILE B 1 257 ? 11.695 -27.188 -8.68 1 98.94 257 ILE B CA 1
ATOM 4376 C C . ILE B 1 257 ? 11.195 -25.859 -9.242 1 98.94 257 ILE B C 1
ATOM 4378 O O . ILE B 1 257 ? 11.969 -24.922 -9.414 1 98.94 257 ILE B O 1
ATOM 4382 N N . ALA B 1 258 ? 9.945 -25.812 -9.586 1 98.94 258 ALA B N 1
ATOM 4383 C CA . ALA B 1 258 ? 9.352 -24.578 -10.094 1 98.94 258 ALA B CA 1
ATOM 4384 C C . ALA B 1 258 ? 8.234 -24.094 -9.18 1 98.94 258 ALA B C 1
ATOM 4386 O O . ALA B 1 258 ? 7.453 -24.891 -8.656 1 98.94 258 ALA B O 1
ATOM 4387 N N . VAL B 1 259 ? 8.203 -22.797 -8.898 1 98.94 259 VAL B N 1
ATOM 4388 C CA . VAL B 1 259 ? 7.164 -22.188 -8.086 1 98.94 259 VAL B CA 1
ATOM 4389 C C . VAL B 1 259 ? 6.527 -21.031 -8.844 1 98.94 259 VAL B C 1
ATOM 4391 O O . VAL B 1 259 ? 7.227 -20.109 -9.297 1 98.94 259 VAL B O 1
ATOM 4394 N N . GLY B 1 260 ? 5.23 -21.109 -9.062 1 98.88 260 GLY B N 1
ATOM 4395 C CA . GLY B 1 260 ? 4.484 -20.062 -9.742 1 98.88 260 GLY B CA 1
ATOM 4396 C C . GLY B 1 260 ? 3.828 -19.078 -8.789 1 98.88 260 GLY B C 1
ATOM 4397 O O . GLY B 1 260 ? 4.176 -19.031 -7.609 1 98.88 260 GLY B O 1
ATOM 4398 N N . ILE B 1 261 ? 3.014 -18.219 -9.344 1 98.69 261 ILE B N 1
ATOM 4399 C CA . ILE B 1 261 ? 2.273 -17.188 -8.617 1 98.69 261 ILE B CA 1
ATOM 4400 C C . ILE B 1 261 ? 0.818 -17.172 -9.078 1 98.69 261 ILE B C 1
ATOM 4402 O O . ILE B 1 261 ? 0.538 -17.328 -10.273 1 98.69 261 ILE B O 1
ATOM 4406 N N . ASN B 1 262 ? -0.126 -16.922 -8.164 1 97.81 262 ASN B N 1
ATOM 4407 C CA . ASN B 1 262 ? -1.565 -16.734 -8.32 1 97.81 262 ASN B CA 1
ATOM 4408 C C . ASN B 1 262 ? -2.352 -17.875 -7.656 1 97.81 262 ASN B C 1
ATOM 4410 O O . ASN B 1 262 ? -3.467 -17.656 -7.176 1 97.81 262 ASN B O 1
ATOM 4414 N N . GLY B 1 263 ? -1.76 -19.078 -7.605 1 98.12 263 GLY B N 1
ATOM 4415 C CA . GLY B 1 263 ? -2.576 -20.203 -7.172 1 98.12 263 GLY B CA 1
ATOM 4416 C C . GLY B 1 263 ? -3.779 -20.438 -8.062 1 98.12 263 GLY B C 1
ATOM 4417 O O . GLY B 1 263 ? -4.863 -20.781 -7.582 1 98.12 263 GLY B O 1
ATOM 4418 N N . SER B 1 264 ? -3.633 -20.25 -9.328 1 97 264 SER B N 1
ATOM 4419 C CA . SER B 1 264 ? -4.719 -20.328 -10.305 1 97 264 SER B CA 1
ATOM 4420 C C . SER B 1 264 ? -5.094 -21.781 -10.586 1 97 264 SER B C 1
ATOM 4422 O O . SER B 1 264 ? -4.453 -22.703 -10.086 1 97 264 SER B O 1
ATOM 4424 N N . GLN B 1 265 ? -6.102 -21.906 -11.422 1 96.94 265 GLN B N 1
ATOM 4425 C CA . GLN B 1 265 ? -6.5 -23.234 -11.836 1 96.94 265 GLN B CA 1
ATOM 4426 C C . GLN B 1 265 ? -5.355 -23.969 -12.539 1 96.94 265 GLN B C 1
ATOM 4428 O O . GLN B 1 265 ? -5.254 -25.188 -12.477 1 96.94 265 GLN B O 1
ATOM 4433 N N . VAL B 1 266 ? -4.461 -23.234 -13.156 1 97.62 266 VAL B N 1
ATOM 4434 C CA . VAL B 1 266 ? -3.281 -23.828 -13.781 1 97.62 266 VAL B CA 1
ATOM 4435 C C . VAL B 1 266 ? -2.461 -24.578 -12.734 1 97.62 266 VAL B C 1
ATOM 4437 O O . VAL B 1 266 ? -2.064 -25.719 -12.945 1 97.62 266 VAL B O 1
ATOM 4440 N N . ALA B 1 267 ? -2.211 -23.953 -11.617 1 98.5 267 ALA B N 1
ATOM 4441 C CA . ALA B 1 267 ? -1.479 -24.578 -10.523 1 98.5 267 ALA B CA 1
ATOM 4442 C C . ALA B 1 267 ? -2.246 -25.781 -9.961 1 98.5 267 ALA B C 1
ATOM 4444 O O . ALA B 1 267 ? -1.668 -26.844 -9.719 1 98.5 267 ALA B O 1
ATOM 4445 N N . LEU B 1 268 ? -3.572 -25.578 -9.797 1 98.06 268 LEU B N 1
ATOM 4446 C CA . LEU B 1 268 ? -4.395 -26.625 -9.219 1 98.06 268 LEU B CA 1
ATOM 4447 C C . LEU B 1 268 ? -4.402 -27.859 -10.125 1 98.06 268 LEU B C 1
ATOM 4449 O O . LEU B 1 268 ? -4.422 -29 -9.633 1 98.06 268 LEU B O 1
ATOM 4453 N N . ASN B 1 269 ? -4.43 -27.641 -11.43 1 98 269 ASN B N 1
ATOM 4454 C CA . ASN B 1 269 ? -4.352 -28.75 -12.375 1 98 269 ASN B CA 1
ATOM 4455 C C . ASN B 1 269 ? -3.041 -29.516 -12.227 1 98 269 ASN B C 1
ATOM 4457 O O . ASN B 1 269 ? -3.021 -30.75 -12.336 1 98 269 ASN B O 1
ATOM 4461 N N . GLU B 1 270 ? -1.958 -28.781 -11.992 1 98.19 270 GLU B N 1
ATOM 4462 C CA . GLU B 1 270 ? -0.677 -29.453 -11.773 1 98.19 270 GLU B CA 1
ATOM 4463 C C . GLU B 1 270 ? -0.709 -30.312 -10.516 1 98.19 270 GLU B C 1
ATOM 4465 O O . GLU B 1 270 ? -0.227 -31.438 -10.516 1 98.19 270 GLU B O 1
ATOM 4470 N N . PHE B 1 271 ? -1.298 -29.734 -9.445 1 98.25 271 PHE B N 1
ATOM 4471 C CA . PHE B 1 271 ? -1.343 -30.406 -8.156 1 98.25 271 PHE B CA 1
ATOM 4472 C C . PHE B 1 271 ? -2.23 -31.641 -8.234 1 98.25 271 PHE B C 1
ATOM 4474 O O . PHE B 1 271 ? -2.053 -32.594 -7.457 1 98.25 271 PHE B O 1
ATOM 4481 N N . ALA B 1 272 ? -3.18 -31.672 -9.156 1 97.44 272 ALA B N 1
ATOM 4482 C CA . ALA B 1 272 ? -4.168 -32.75 -9.242 1 97.44 272 ALA B CA 1
ATOM 4483 C C . ALA B 1 272 ? -3.625 -33.938 -10.047 1 97.44 272 ALA B C 1
ATOM 4485 O O . ALA B 1 272 ? -4.219 -35 -10.047 1 97.44 272 ALA B O 1
ATOM 4486 N N . LYS B 1 273 ? -2.525 -33.719 -10.742 1 97.31 273 LYS B N 1
ATOM 4487 C CA . LYS B 1 273 ? -1.946 -34.844 -11.5 1 97.31 273 LYS B CA 1
ATOM 4488 C C . LYS B 1 273 ? -1.553 -35.969 -10.578 1 97.31 273 LYS B C 1
ATOM 4490 O O . LYS B 1 273 ? -1.098 -35.75 -9.453 1 97.31 273 LYS B O 1
ATOM 4495 N N . PRO B 1 274 ? -1.711 -37.188 -11.086 1 97.06 274 PRO B N 1
ATOM 4496 C CA . PRO B 1 274 ? -1.396 -38.344 -10.234 1 97.06 274 PRO B CA 1
ATOM 4497 C C . PRO B 1 274 ? 0.058 -38.344 -9.766 1 97.06 274 PRO B C 1
ATOM 4499 O O . PRO B 1 274 ? 0.337 -38.656 -8.609 1 97.06 274 PRO B O 1
ATOM 4502 N N . LYS B 1 275 ? 0.954 -38 -10.695 1 96.19 275 LYS B N 1
ATOM 4503 C CA . LYS B 1 275 ? 2.365 -37.906 -10.344 1 96.19 275 LYS B CA 1
ATOM 4504 C C . LYS B 1 275 ? 2.803 -36.438 -10.289 1 96.19 275 LYS B C 1
ATOM 4506 O O . LYS B 1 275 ? 2.408 -35.625 -11.133 1 96.19 275 LYS B O 1
ATOM 4511 N N . PRO B 1 276 ? 3.607 -36.156 -9.25 1 96.75 276 PRO B N 1
ATOM 4512 C CA . PRO B 1 276 ? 4.129 -34.781 -9.188 1 96.75 276 PRO B CA 1
ATOM 4513 C C . PRO B 1 276 ? 4.934 -34.406 -10.43 1 96.75 276 PRO B C 1
ATOM 4515 O O . PRO B 1 276 ? 5.52 -35.281 -11.078 1 96.75 276 PRO B O 1
ATOM 4518 N N . THR B 1 277 ? 4.914 -33.125 -10.781 1 98 277 THR B N 1
ATOM 4519 C CA . THR B 1 277 ? 5.758 -32.562 -11.836 1 98 277 THR B CA 1
ATOM 4520 C C . THR B 1 277 ? 6.793 -31.625 -11.242 1 98 277 THR B C 1
ATOM 4522 O O . THR B 1 277 ? 6.914 -31.516 -10.016 1 98 277 THR B O 1
ATOM 4525 N N . GLY B 1 278 ? 7.562 -30.984 -12.086 1 98.69 278 GLY B N 1
ATOM 4526 C CA . GLY B 1 278 ? 8.516 -29.984 -11.633 1 98.69 278 GLY B CA 1
ATOM 4527 C C . GLY B 1 278 ? 7.855 -28.766 -11.023 1 98.69 278 GLY B C 1
ATOM 4528 O O . GLY B 1 278 ? 8.516 -27.953 -10.367 1 98.69 278 GLY B O 1
ATOM 4529 N N . PHE B 1 279 ? 6.574 -28.625 -11.242 1 98.88 279 PHE B N 1
ATOM 4530 C CA . PHE B 1 279 ? 5.805 -27.562 -10.609 1 98.88 279 PHE B CA 1
ATOM 4531 C C . PHE B 1 279 ? 5.535 -27.875 -9.148 1 98.88 279 PHE B C 1
ATOM 4533 O O . PHE B 1 279 ? 4.582 -28.594 -8.828 1 98.88 279 PHE B O 1
ATOM 4540 N N . PHE B 1 280 ? 6.336 -27.344 -8.289 1 98.81 280 PHE B N 1
ATOM 4541 C CA . PHE B 1 280 ? 6.355 -27.703 -6.879 1 98.81 280 PHE B CA 1
ATOM 4542 C C . PHE B 1 280 ? 5.273 -26.953 -6.109 1 98.81 280 PHE B C 1
ATOM 4544 O O . PHE B 1 280 ? 4.629 -27.531 -5.223 1 98.81 280 PHE B O 1
ATOM 4551 N N . GLY B 1 281 ? 5.18 -25.672 -6.445 1 98.88 281 GLY B N 1
ATOM 4552 C CA . GLY B 1 281 ? 4.246 -24.875 -5.68 1 98.88 281 GLY B CA 1
ATOM 4553 C C . GLY B 1 281 ? 3.848 -23.594 -6.387 1 98.88 281 GLY B C 1
ATOM 4554 O O . GLY B 1 281 ? 4.242 -23.359 -7.531 1 98.88 281 GLY B O 1
ATOM 4555 N N . SER B 1 282 ? 2.973 -22.781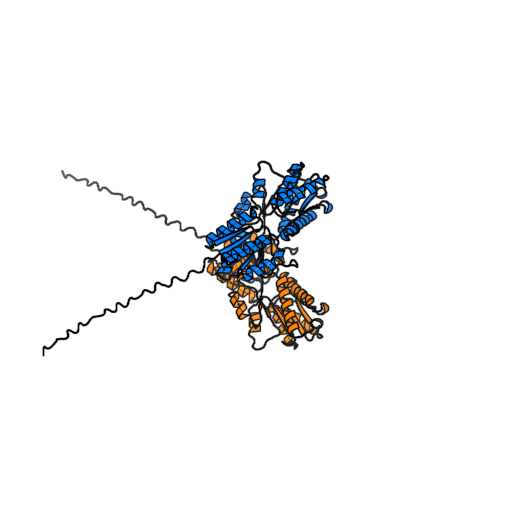 -5.734 1 98.94 282 SER B N 1
ATOM 4556 C CA . SER B 1 282 ? 2.508 -21.469 -6.191 1 98.94 282 SER B CA 1
ATOM 4557 C C . SER B 1 282 ? 2.219 -20.547 -5.02 1 98.94 282 SER B C 1
ATOM 4559 O O . SER B 1 282 ? 1.814 -21 -3.945 1 98.94 282 SER B O 1
ATOM 4561 N N . ILE B 1 283 ? 2.523 -19.281 -5.156 1 98.56 283 ILE B N 1
ATOM 4562 C CA . ILE B 1 283 ? 2.055 -18.312 -4.168 1 98.56 283 ILE B CA 1
ATOM 4563 C C . ILE B 1 283 ? 0.597 -17.953 -4.445 1 98.56 283 ILE B C 1
ATOM 4565 O O . ILE B 1 283 ? 0.292 -17.312 -5.453 1 98.56 283 ILE B O 1
ATOM 4569 N N . LEU B 1 284 ? -0.296 -18.406 -3.578 1 97.44 284 LEU B N 1
ATOM 4570 C CA . LEU B 1 284 ? -1.732 -18.188 -3.705 1 97.44 284 LEU B CA 1
ATOM 4571 C C . LEU B 1 284 ? -2.096 -16.75 -3.352 1 97.44 284 LEU B C 1
ATOM 4573 O O . LEU B 1 284 ? -1.847 -16.312 -2.232 1 97.44 284 LEU B O 1
ATOM 4577 N N . LEU B 1 285 ? -2.582 -16.031 -4.301 1 95.5 285 LEU B N 1
AT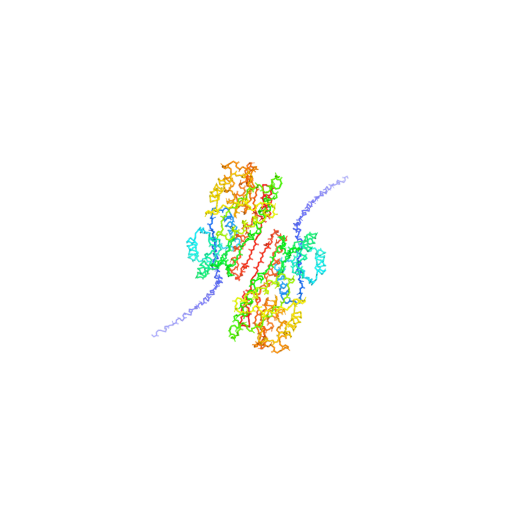OM 4578 C CA . LEU B 1 285 ? -3.16 -14.711 -4.09 1 95.5 285 LEU B CA 1
ATOM 4579 C C . LEU B 1 285 ? -4.672 -14.797 -3.912 1 95.5 285 LEU B C 1
ATOM 4581 O O . LEU B 1 285 ? -5.266 -15.859 -4.109 1 95.5 285 LEU B O 1
ATOM 4585 N N . ASN B 1 286 ? -5.336 -13.719 -3.51 1 92 286 ASN B N 1
ATOM 4586 C CA . ASN B 1 286 ? -6.773 -13.734 -3.262 1 92 286 ASN B CA 1
ATOM 4587 C C . ASN B 1 286 ? -7.535 -12.992 -4.359 1 92 286 ASN B C 1
ATOM 4589 O O . ASN B 1 286 ? -7.727 -11.781 -4.281 1 92 286 ASN B O 1
ATOM 4593 N N . PRO B 1 287 ? -8 -13.711 -5.332 1 95.44 287 PRO B N 1
ATOM 4594 C CA . PRO B 1 287 ? -8.711 -13.047 -6.434 1 95.44 287 PRO B CA 1
ATOM 4595 C C . PRO B 1 287 ? -9.984 -12.352 -5.977 1 95.44 287 PRO B C 1
ATOM 4597 O O . PRO B 1 287 ? -10.508 -11.484 -6.684 1 95.44 287 PRO B O 1
ATOM 4600 N N . ARG B 1 288 ? -10.539 -12.719 -4.828 1 92.88 288 ARG B N 1
ATOM 4601 C CA . ARG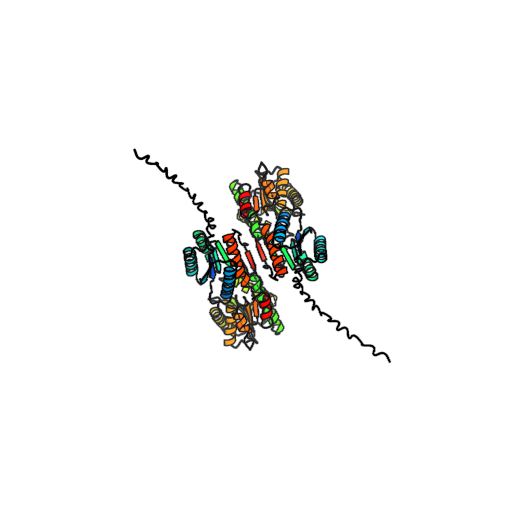 B 1 288 ? -11.727 -12.055 -4.305 1 92.88 288 ARG B CA 1
ATOM 4602 C C . ARG B 1 288 ? -11.453 -10.578 -4.012 1 92.88 288 ARG B C 1
ATOM 4604 O O . ARG B 1 288 ? -12.297 -9.719 -4.277 1 92.88 288 ARG B O 1
ATOM 4611 N N . LEU B 1 289 ? -10.281 -10.281 -3.453 1 93.12 289 LEU B N 1
ATOM 4612 C CA . LEU B 1 289 ? -9.922 -8.891 -3.201 1 93.12 289 LEU B CA 1
ATOM 4613 C C . LEU B 1 289 ? -9.805 -8.109 -4.508 1 93.12 289 LEU B C 1
ATOM 4615 O O . LEU B 1 289 ? -10.273 -6.973 -4.598 1 93.12 289 LEU B O 1
ATOM 4619 N N . HIS B 1 290 ? -9.305 -8.742 -5.496 1 97.44 290 HIS B N 1
ATOM 4620 C CA . HIS B 1 290 ? -9 -8.07 -6.75 1 97.44 290 HIS B CA 1
ATOM 4621 C C . HIS B 1 290 ? -10.234 -7.961 -7.633 1 97.44 290 HIS B C 1
ATOM 4623 O O . HIS B 1 290 ? -10.289 -7.129 -8.539 1 97.44 290 HIS B O 1
ATOM 4629 N N . GLY B 1 291 ? -11.219 -8.82 -7.426 1 98.12 291 GLY B N 1
ATOM 4630 C CA . GLY B 1 291 ? -12.461 -8.766 -8.18 1 98.12 291 GLY B CA 1
ATOM 4631 C C . GLY B 1 291 ? -13.609 -8.156 -7.387 1 98.12 291 GLY B C 1
ATOM 4632 O O . GLY B 1 291 ? -14.188 -7.156 -7.797 1 98.12 291 GLY B O 1
ATOM 4633 N N . TYR B 1 292 ? -13.922 -8.75 -6.27 1 96.69 292 TYR B N 1
ATOM 4634 C CA . TYR B 1 292 ? -15.07 -8.359 -5.461 1 96.69 292 TYR B CA 1
ATOM 4635 C C . TYR B 1 292 ? -14.836 -7.008 -4.801 1 96.69 292 TYR B C 1
ATOM 4637 O O . TYR B 1 292 ? -15.609 -6.066 -5.004 1 96.69 292 TYR B O 1
ATOM 4645 N N . ASP B 1 293 ? -13.719 -6.832 -4.07 1 94.19 293 ASP B N 1
ATOM 4646 C CA . ASP B 1 293 ? -13.5 -5.621 -3.291 1 94.19 293 ASP B CA 1
ATOM 4647 C C . ASP B 1 293 ? -13.266 -4.414 -4.199 1 94.19 293 ASP B C 1
ATOM 4649 O O . ASP B 1 293 ? -13.703 -3.305 -3.895 1 94.19 293 ASP B O 1
ATOM 4653 N N . THR B 1 294 ? -12.492 -4.609 -5.285 1 97.94 294 THR B N 1
ATOM 4654 C CA . THR B 1 294 ? -12.305 -3.51 -6.227 1 97.94 294 THR B CA 1
ATOM 4655 C C . THR B 1 294 ? -13.648 -3.051 -6.797 1 97.94 294 THR B C 1
ATOM 4657 O O . THR B 1 294 ? -13.891 -1.851 -6.938 1 97.94 294 THR B O 1
ATOM 4660 N N . SER B 1 295 ? -14.523 -4.004 -7.074 1 98.56 295 SER B N 1
ATOM 4661 C CA . SER B 1 295 ? -15.844 -3.676 -7.609 1 98.56 295 SER B CA 1
ATOM 4662 C C . SER B 1 295 ? -16.703 -2.959 -6.574 1 98.56 295 SER B C 1
ATOM 4664 O O . SER B 1 295 ? -17.391 -1.994 -6.898 1 98.56 295 SER B O 1
ATOM 4666 N N . VAL B 1 296 ? -16.641 -3.393 -5.355 1 95.62 296 VAL B N 1
ATOM 4667 C CA . VAL B 1 296 ? -17.391 -2.746 -4.285 1 95.62 296 VAL B CA 1
ATOM 4668 C C . VAL B 1 296 ? -16.859 -1.33 -4.062 1 95.62 296 VAL B C 1
ATOM 4670 O O . VAL B 1 296 ? -17.641 -0.39 -3.889 1 95.62 296 VAL B O 1
ATOM 4673 N N . ASN B 1 297 ? -15.523 -1.177 -4.086 1 95.25 297 ASN B N 1
ATOM 4674 C CA . ASN B 1 297 ? -14.93 0.151 -3.971 1 95.25 297 ASN B CA 1
ATOM 4675 C C . ASN B 1 297 ? -15.438 1.087 -5.066 1 95.25 297 ASN B C 1
ATOM 4677 O O . ASN B 1 297 ? -15.805 2.232 -4.793 1 95.25 297 ASN B O 1
ATOM 4681 N N . MET B 1 298 ? -15.469 0.585 -6.277 1 98.25 298 MET B N 1
ATOM 4682 C CA . MET B 1 298 ? -15.945 1.385 -7.402 1 98.25 298 MET B CA 1
ATOM 4683 C C . MET B 1 298 ? -17.406 1.755 -7.227 1 98.25 298 MET B C 1
ATOM 4685 O O . MET B 1 298 ? -17.797 2.9 -7.465 1 98.25 298 MET B O 1
ATOM 4689 N N . TYR B 1 299 ? -18.25 0.832 -6.773 1 98.31 299 TYR B N 1
ATOM 4690 C CA . TYR B 1 299 ? -19.656 1.071 -6.547 1 98.31 299 TYR B CA 1
ATOM 4691 C C . TYR B 1 299 ? -19.875 2.168 -5.508 1 98.31 299 TYR B C 1
ATOM 4693 O O . TYR B 1 299 ? -20.656 3.092 -5.719 1 98.31 299 TYR B O 1
ATOM 4701 N N . ASP B 1 300 ? -19.141 2.025 -4.445 1 93.5 300 ASP B N 1
ATOM 4702 C CA . ASP B 1 300 ? -19.25 3.016 -3.377 1 93.5 300 ASP B CA 1
ATOM 4703 C C . ASP B 1 300 ? -18.766 4.387 -3.844 1 93.5 300 ASP B C 1
ATOM 4705 O O . ASP B 1 300 ? -19.297 5.414 -3.424 1 93.5 300 ASP B O 1
ATOM 4709 N N . TRP B 1 301 ? -17.688 4.344 -4.652 1 95.44 301 TRP B N 1
ATOM 4710 C CA . TRP B 1 301 ? -17.172 5.598 -5.207 1 95.44 301 TRP B CA 1
ATOM 4711 C C . TRP B 1 301 ? -18.234 6.273 -6.07 1 95.44 301 TRP B C 1
ATOM 4713 O O . TRP B 1 301 ? -18.484 7.477 -5.938 1 95.44 301 TRP B O 1
ATOM 4723 N N . ILE B 1 302 ? -18.938 5.496 -6.852 1 97.25 302 ILE B N 1
ATOM 4724 C CA . ILE B 1 302 ? -19.953 6 -7.777 1 97.25 302 ILE B CA 1
ATOM 4725 C C . ILE B 1 302 ? -21.172 6.488 -7 1 97.25 302 ILE B C 1
ATOM 4727 O O . ILE B 1 302 ? -21.703 7.562 -7.285 1 97.25 302 ILE B O 1
ATOM 4731 N N . THR B 1 303 ? -21.594 5.793 -5.988 1 95.56 303 THR B N 1
ATOM 4732 C CA . THR B 1 303 ? -22.906 6.012 -5.41 1 95.56 303 THR B CA 1
ATOM 4733 C C . THR B 1 303 ? -22.812 6.914 -4.184 1 95.56 303 THR B C 1
ATOM 4735 O O . THR B 1 303 ? -23.781 7.602 -3.84 1 95.56 303 THR B O 1
ATOM 4738 N N . GLN B 1 304 ? -21.641 6.812 -3.582 1 89.56 304 GLN B N 1
ATOM 4739 C CA . GLN B 1 304 ? -21.516 7.523 -2.312 1 89.56 304 GLN B CA 1
ATOM 4740 C C . GLN B 1 304 ? -20.359 8.523 -2.348 1 89.56 304 GLN B C 1
ATOM 4742 O O . GLN B 1 304 ? -20.062 9.172 -1.344 1 89.56 304 GLN B O 1
ATOM 4747 N N . ASN B 1 305 ? -19.656 8.562 -3.41 1 88.81 305 ASN B N 1
ATOM 4748 C CA . ASN B 1 305 ? -18.484 9.414 -3.592 1 88.81 305 ASN B CA 1
ATOM 4749 C C . ASN B 1 305 ? -17.391 9.094 -2.576 1 88.81 305 ASN B C 1
ATOM 4751 O O . ASN B 1 305 ? -16.672 9.984 -2.127 1 88.81 305 ASN B O 1
ATOM 4755 N N . ARG B 1 306 ? -17.406 7.844 -2.168 1 84.38 306 ARG B N 1
ATOM 4756 C CA . ARG B 1 306 ? -16.328 7.352 -1.316 1 84.38 306 ARG B CA 1
ATOM 4757 C C . ARG B 1 306 ? -15.133 6.883 -2.15 1 84.38 306 ARG B C 1
ATOM 4759 O O . ARG B 1 306 ? -15.133 5.754 -2.654 1 84.38 306 ARG B O 1
ATOM 4766 N N . THR B 1 307 ? -14.141 7.719 -2.217 1 87.19 307 THR B N 1
ATOM 4767 C CA . THR B 1 307 ? -12.969 7.387 -3.018 1 87.19 307 THR B CA 1
ATOM 4768 C C . THR B 1 307 ? -12.242 6.172 -2.439 1 87.19 307 THR B C 1
ATOM 4770 O O . THR B 1 307 ? -12.031 6.086 -1.229 1 87.19 307 THR B O 1
ATOM 4773 N N . PRO B 1 308 ? -11.898 5.215 -3.295 1 92.38 308 PRO B N 1
ATOM 4774 C CA . PRO B 1 308 ? -11.094 4.09 -2.807 1 92.38 308 PRO B CA 1
ATOM 4775 C C . PRO B 1 308 ? -9.742 4.527 -2.256 1 92.38 308 PRO B C 1
ATOM 4777 O O . PRO B 1 308 ? -9.242 5.598 -2.619 1 92.38 308 PRO B O 1
ATOM 4780 N N . PRO B 1 309 ? -9.219 3.664 -1.332 1 87.94 309 PRO B N 1
ATOM 4781 C CA . PRO B 1 309 ? -7.824 3.945 -0.981 1 87.94 309 PRO B CA 1
ATOM 4782 C C . PRO B 1 309 ? -6.91 4.016 -2.203 1 87.94 309 PRO B C 1
ATOM 4784 O O . PRO B 1 309 ? -7.078 3.24 -3.148 1 87.94 309 PRO B O 1
ATOM 4787 N N . PRO B 1 310 ? -5.961 4.934 -2.203 1 90.69 310 PRO B N 1
ATOM 4788 C CA . PRO B 1 310 ? -5.125 5.117 -3.391 1 90.69 310 PRO B CA 1
ATOM 4789 C C . PRO B 1 310 ? -4.309 3.871 -3.734 1 90.69 310 PRO B C 1
ATOM 4791 O O . PRO B 1 310 ? -4.047 3.607 -4.91 1 90.69 310 PRO B O 1
ATOM 4794 N N . LEU B 1 311 ? -3.879 3.176 -2.619 1 93.62 311 LEU B N 1
ATOM 4795 C CA . LEU B 1 311 ? -3.045 2.002 -2.85 1 93.62 311 LEU B CA 1
ATOM 4796 C C . LEU B 1 311 ? -3.357 0.905 -1.836 1 93.62 311 LEU B C 1
ATOM 4798 O O . LEU B 1 311 ? -3.299 1.138 -0.626 1 93.62 311 LEU B O 1
ATOM 4802 N N . VAL B 1 312 ? -3.742 -0.187 -2.293 1 93.31 312 VAL B N 1
ATOM 4803 C CA . VAL B 1 312 ? -3.877 -1.418 -1.521 1 93.31 312 VAL B CA 1
ATOM 4804 C C . VAL B 1 312 ? -2.941 -2.486 -2.086 1 93.31 312 VAL B C 1
ATOM 4806 O O . VAL B 1 312 ? -2.941 -2.744 -3.291 1 93.31 312 VAL B O 1
ATOM 4809 N N . LEU B 1 313 ? -2.1 -3.033 -1.264 1 93.38 313 LEU B N 1
ATOM 4810 C CA . LEU B 1 313 ? -1.234 -4.137 -1.667 1 93.38 313 LEU B CA 1
ATOM 4811 C C . LEU B 1 313 ? -1.589 -5.41 -0.906 1 93.38 313 LEU B C 1
ATOM 4813 O O . LEU B 1 313 ? -1.607 -5.418 0.326 1 93.38 313 LEU B O 1
ATOM 4817 N N . THR B 1 314 ? -1.863 -6.391 -1.691 1 91.25 314 THR B N 1
ATOM 4818 C CA . THR B 1 314 ? -2.26 -7.672 -1.117 1 91.25 314 THR B CA 1
ATOM 4819 C C . THR B 1 314 ? -1.063 -8.617 -1.021 1 91.25 314 THR B C 1
ATOM 4821 O O . THR B 1 314 ? 0.02 -8.305 -1.521 1 91.25 314 THR B O 1
ATOM 4824 N N . SER B 1 315 ? -1.257 -9.688 -0.244 1 86.56 315 SER B N 1
ATOM 4825 C CA . SER B 1 315 ? -0.208 -10.68 -0.017 1 86.56 315 SER B CA 1
ATOM 4826 C C . SER B 1 315 ? -0.635 -12.055 -0.503 1 86.56 315 SER B C 1
ATOM 4828 O O . SER B 1 315 ? -1.691 -12.203 -1.121 1 86.56 315 SER B O 1
ATOM 4830 N N . GLY B 1 316 ? 0.357 -13.031 -0.388 1 91 316 GLY B N 1
ATOM 4831 C CA . GLY B 1 316 ? 0.074 -14.398 -0.787 1 91 316 GLY B CA 1
ATOM 4832 C C . GLY B 1 316 ? 0.682 -15.43 0.146 1 91 316 GLY B C 1
ATOM 4833 O O . GLY B 1 316 ? 1.411 -15.078 1.076 1 91 316 GLY B O 1
ATOM 4834 N N . THR B 1 317 ? 0.254 -16.641 -0.042 1 91.38 317 THR B N 1
ATOM 4835 C CA . THR B 1 317 ? 0.746 -17.766 0.745 1 91.38 317 THR B CA 1
ATOM 4836 C C . THR B 1 317 ? 1.174 -18.906 -0.165 1 91.38 317 THR B C 1
ATOM 4838 O O . THR B 1 317 ? 0.499 -19.203 -1.151 1 91.38 317 THR B O 1
ATOM 4841 N N . LEU B 1 318 ? 2.301 -19.562 0.224 1 97.06 318 LEU B N 1
ATOM 4842 C CA . LEU B 1 318 ? 2.762 -20.703 -0.546 1 97.06 318 LEU B CA 1
ATOM 4843 C C . LEU B 1 318 ? 1.761 -21.859 -0.463 1 97.06 318 LEU B C 1
ATOM 4845 O O . LEU B 1 318 ? 1.332 -22.234 0.63 1 97.06 318 LEU B O 1
ATOM 4849 N N . ILE B 1 319 ? 1.364 -22.359 -1.63 1 98.38 319 ILE B N 1
ATOM 4850 C CA . ILE B 1 319 ? 0.585 -23.594 -1.662 1 98.38 319 ILE B CA 1
ATOM 4851 C C . ILE B 1 319 ? 1.339 -24.672 -2.455 1 98.38 319 ILE B C 1
ATOM 4853 O O . ILE B 1 319 ? 2.055 -24.344 -3.408 1 98.38 319 ILE B O 1
ATOM 4857 N N . THR B 1 320 ? 1.251 -25.828 -2.008 1 98.44 320 THR B N 1
ATOM 4858 C CA . THR B 1 320 ? 1.709 -27.047 -2.656 1 98.44 320 THR B CA 1
ATOM 4859 C C . THR B 1 320 ? 0.606 -28.109 -2.662 1 98.44 320 THR B C 1
ATOM 4861 O O . THR B 1 320 ? -0.519 -27.844 -2.234 1 98.44 320 THR B O 1
ATOM 4864 N N . ARG B 1 321 ? 0.975 -29.297 -3.174 1 97.69 321 ARG B N 1
ATOM 4865 C CA . ARG B 1 321 ? 0.037 -30.406 -3.129 1 97.69 321 ARG B CA 1
ATOM 4866 C C . ARG B 1 321 ? -0.426 -30.688 -1.701 1 97.69 321 ARG B C 1
ATOM 4868 O O . ARG B 1 321 ? -1.548 -31.141 -1.483 1 97.69 321 ARG B O 1
ATOM 4875 N N . ALA B 1 322 ? 0.354 -30.312 -0.753 1 97.06 322 ALA B N 1
ATOM 4876 C CA . ALA B 1 322 ? 0.147 -30.703 0.639 1 97.06 322 ALA B CA 1
ATOM 4877 C C . ALA B 1 322 ? -0.919 -29.828 1.301 1 97.06 322 ALA B C 1
ATOM 4879 O O . ALA B 1 322 ? -1.61 -30.281 2.219 1 97.06 322 ALA B O 1
ATOM 4880 N N . ASN B 1 323 ? -1.097 -28.594 0.832 1 97.25 323 ASN B N 1
ATOM 4881 C CA . ASN B 1 323 ? -1.897 -27.703 1.656 1 97.25 323 ASN B CA 1
ATOM 4882 C C . ASN B 1 323 ? -2.869 -26.875 0.813 1 97.25 323 ASN B C 1
ATOM 4884 O O . ASN B 1 323 ? -3.605 -26.047 1.342 1 97.25 323 ASN B O 1
ATOM 4888 N N . GLU B 1 324 ? -2.912 -27.016 -0.501 1 97 324 GLU B N 1
ATOM 4889 C CA . GLU B 1 324 ? -3.645 -26.094 -1.364 1 97 324 GLU B CA 1
ATOM 4890 C C . GLU B 1 324 ? -5.129 -26.062 -1.019 1 97 324 GLU B C 1
ATOM 4892 O O . GLU B 1 324 ? -5.766 -25.016 -1.045 1 97 324 GLU B O 1
ATOM 4897 N N . LYS B 1 325 ? -5.766 -27.234 -0.692 1 94.75 325 LYS B N 1
ATOM 4898 C CA . LYS B 1 325 ? -7.195 -27.297 -0.388 1 94.75 325 LYS B CA 1
ATOM 4899 C C . LYS B 1 325 ? -7.523 -26.5 0.873 1 94.75 325 LYS B C 1
ATOM 4901 O O . LYS B 1 325 ? -8.461 -25.703 0.879 1 94.75 325 LYS B O 1
ATOM 4906 N N . THR B 1 326 ? -6.695 -26.734 1.882 1 92.94 326 THR B N 1
ATOM 4907 C CA . THR B 1 326 ? -6.922 -26.047 3.148 1 92.94 326 THR B CA 1
ATOM 4908 C C . THR B 1 326 ? -6.688 -24.547 2.998 1 92.94 326 THR B C 1
ATOM 4910 O O . THR B 1 326 ? -7.465 -23.734 3.506 1 92.94 326 THR B O 1
ATOM 4913 N N . ALA B 1 327 ? -5.621 -24.172 2.277 1 91.25 327 ALA B N 1
ATOM 4914 C CA . ALA B 1 327 ? -5.285 -22.766 2.09 1 91.25 327 ALA B CA 1
ATOM 4915 C C . ALA B 1 327 ? -6.375 -22.031 1.309 1 91.25 327 ALA B C 1
ATOM 4917 O O . ALA B 1 327 ? -6.754 -20.906 1.656 1 91.25 327 ALA B O 1
ATOM 4918 N N . ARG B 1 328 ? -6.887 -22.625 0.294 1 92.44 328 ARG B N 1
ATOM 4919 C CA . ARG B 1 328 ? -7.922 -22.016 -0.533 1 92.44 328 ARG B CA 1
ATOM 4920 C C . ARG B 1 328 ? -9.227 -21.891 0.238 1 92.44 328 ARG B C 1
ATOM 4922 O O . ARG B 1 328 ? -9.914 -20.859 0.139 1 92.44 328 ARG B O 1
ATOM 4929 N N . ALA B 1 329 ? -9.539 -22.875 1.044 1 87.38 329 ALA B N 1
ATOM 4930 C CA . ALA B 1 329 ? -10.75 -22.844 1.869 1 87.38 329 ALA B CA 1
ATOM 4931 C C . ALA B 1 329 ? -10.688 -21.688 2.873 1 87.38 329 ALA B C 1
ATOM 4933 O O . ALA B 1 329 ? -11.695 -21.031 3.127 1 87.38 329 ALA B O 1
ATOM 4934 N N . GLN B 1 330 ? -9.492 -21.516 3.361 1 82.12 330 GLN B N 1
ATOM 4935 C CA . GLN B 1 330 ? -9.305 -20.453 4.344 1 82.12 330 GLN B CA 1
ATOM 4936 C C . GLN B 1 330 ? -9.57 -19.078 3.732 1 82.12 330 GLN B C 1
ATOM 4938 O O . GLN B 1 330 ? -9.961 -18.141 4.438 1 82.12 330 GLN B O 1
ATOM 4943 N N . LEU B 1 331 ? -9.43 -18.969 2.393 1 82.62 331 LEU B N 1
ATOM 4944 C CA . LEU B 1 331 ? -9.664 -17.703 1.693 1 82.62 331 LEU B CA 1
ATOM 4945 C C . LEU B 1 331 ? -11.07 -17.656 1.1 1 82.62 331 LEU B C 1
ATOM 4947 O O . LEU B 1 331 ? -11.445 -16.688 0.449 1 82.62 331 LEU B O 1
ATOM 4951 N N . GLY B 1 332 ? -11.836 -18.688 1.344 1 80 332 GLY B N 1
ATOM 4952 C CA . GLY B 1 332 ? -13.18 -18.75 0.792 1 80 332 GLY B CA 1
ATOM 4953 C C . GLY B 1 332 ? -13.203 -18.984 -0.709 1 80 332 GLY B C 1
ATOM 4954 O O . GLY B 1 332 ? -14.109 -18.516 -1.398 1 80 332 GLY B O 1
ATOM 4955 N N . LEU B 1 333 ? -12.203 -19.547 -1.125 1 88.06 333 LEU B N 1
ATOM 4956 C CA . LEU B 1 333 ? -12.094 -19.781 -2.561 1 88.06 333 LEU B CA 1
ATOM 4957 C C . LEU B 1 333 ? -12.586 -21.172 -2.924 1 88.06 333 LEU B C 1
ATOM 4959 O O . LEU B 1 333 ? -12.523 -22.094 -2.104 1 88.06 333 LEU B O 1
#

Solvent-accessible surface area (backbone atoms only — not comparable to full-atom values): 33950 Å² total; per-residue (Å²): 137,79,83,74,78,77,78,77,76,79,75,76,74,73,75,74,75,72,73,68,71,72,65,72,75,67,73,81,69,77,77,82,52,29,37,34,43,36,33,34,48,70,85,41,52,56,50,44,45,19,52,51,27,26,49,50,33,21,64,77,70,66,38,48,72,44,81,42,72,17,68,37,73,70,40,42,54,50,49,54,52,52,37,45,75,70,60,27,48,28,37,37,33,28,59,64,53,36,63,48,28,58,62,53,53,52,51,31,53,75,59,62,24,48,60,33,29,31,68,46,68,38,12,34,95,86,65,45,69,47,84,87,40,27,24,45,38,51,47,31,39,62,53,9,27,50,41,14,45,50,48,45,54,51,38,52,74,70,67,52,59,43,67,62,33,30,33,40,38,45,34,44,66,90,38,66,55,34,35,31,18,42,50,20,18,51,52,34,26,42,77,67,48,30,39,75,86,36,54,40,78,19,66,31,89,40,91,31,36,66,27,20,22,54,20,35,41,53,46,50,70,74,48,72,83,43,74,35,36,35,38,32,24,63,23,31,46,21,24,50,11,35,38,52,33,29,46,76,70,71,38,37,46,92,25,29,45,20,34,19,30,46,52,28,60,67,45,51,55,53,54,65,40,93,61,79,48,20,63,53,32,21,33,29,45,61,43,50,56,67,10,20,48,49,43,46,34,52,50,40,27,72,76,65,60,43,74,56,62,41,31,34,30,38,66,66,43,83,29,32,75,87,41,40,69,61,55,35,50,68,69,72,95,139,80,81,77,78,79,78,78,76,77,77,75,74,73,75,74,73,72,71,67,70,72,63,72,75,68,72,81,67,76,76,82,52,29,37,34,43,36,33,34,48,70,83,40,52,56,50,44,46,18,51,52,27,28,49,49,33,23,65,75,69,65,39,46,74,45,80,42,71,17,68,37,73,70,40,41,55,52,48,52,52,52,37,45,76,70,62,26,49,26,36,38,32,28,61,64,53,36,62,47,27,58,61,51,52,50,52,32,52,75,60,65,24,49,58,34,27,31,69,45,70,35,11,35,95,86,66,46,68,47,84,88,40,27,24,45,36,51,47,33,39,60,53,10,27,52,42,14,45,52,47,47,53,51,38,52,74,71,65,54,59,43,69,61,33,29,34,39,38,46,35,44,68,89,38,65,54,33,34,31,18,43,50,20,18,51,54,34,26,42,76,67,48,31,38,74,87,35,56,40,79,19,65,32,89,41,93,32,37,66,27,20,22,54,20,34,41,53,46,50,69,74,46,72,85,41,73,36,38,35,37,32,24,63,24,31,47,20,24,50,12,35,38,54,33,30,45,77,70,70,38,36,45,92,25,28,46,22,33,20,30,48,51,29,60,66,44,51,55,52,55,65,40,93,60,80,50,20,64,54,33,20,33,29,45,60,43,51,56,67,9,20,49,50,43,47,36,50,49,38,26,72,76,65,61,43,72,57,61,41,33,32,30,38,66,65,44,82,29,34,76,87,42,38,70,62,57,35,51,69,69,73,96

pLDDT: mean 91.11, std 18.35, range [27.27, 98.94]

Nearest PDB structures (foldseek):
  4kzk-assembly1_A  TM=9.929E-01  e=1.274E-57  Burkholderia thailandensis E264
  1bap-assembly1_A  TM=9.724E-01  e=3.029E-37  Escherichia coli
  5abp-assembly1_A  TM=9.710E-01  e=4.869E-37  Escherichia coli
  8abp-assembly1_A  TM=9.721E-01  e=9.349E-37  Escherichia coli
  2wrz-assembly2_B  TM=5.242E-01  e=5.783E-32  Escherichia coli K-12

Secondary structure (DSSP, 8-state):
---------------------------------EEEEEES-TTSHHHHHHHHHHHHHHHHHT-EEEEEE--SHHHHHHHHHHHHHTT-SEEEE--S-GGGHHHHHHHHHHTT-EEEEESS--B-TTS-B-TTS-EEEE-HHHHHHHHHHHHHHHHHHTT--GGG-EEEEEE-TTSHHHHHHHHHHHHHHHHTT--GGGEEEEE-SSSSHHHHHHHHHHHHHH-TT-SSEEEE-SSHHHHHHHHHHHHTTT--TTTEEEEEEE--HHHHHHHHSSS--SEEEEEE--HHIIIIIHHHHHHHHHHH--PPPSEEEE--EEEETTTHHHHHHHTT-/---------------------------------EEEEEES-TTSHHHHHHHHHHHHHHHHHT-EEEEEE--SHHHHHHHHHHHHHTT-SEEEE--S-GGGHHHHHHHHHHTT-EEEEESS--B-TTS-B-TTS-EEEE-HHHHHHHHHHHHHHHHHHTT--GGG-EEEEEE-TTSHHHHHHHHHHHHHHHHTT--GGGEEEEE-SSSSHHHHHHHHHHHHHH-TT-SSEEEE-SSHHHHHHHHHHHHTTT--TTTEEEEEEE--HHHHHHHHSSS--SEEEEEE--HHIIIIIHHHHHHHHHHH--PPPSEEEE--EEEETTTHHHHHHHTT-

Sequence (666 aa):
MGLRWLQAALVCTSLAAGLSAAAPARAQGAAPVKIGFVVKQPDDPWFQDEWRFAEQAAKDKHFTLVKIAAPSGEKVSTALDSLAAQKAQGVIICAPDVKLGPGIAAKAKRYGMKLMSVDDQLVDGRGAPLADVPHMGISAYRIGRQVGDAIAAEAKRRGWNPAEVGVLRLAYDQLPTARERTTGAVDALKAAGFAAANVVDAPEMTADTEGAFNAANIAFTKHRNFRHWVAFGSNDDTTVGAVRAGEGRGIGTDDMIAVGINGSQVALNEFAKPKPTGFFGSILLNPRLHGYDTSVNMYDWITQNRTPPPLVLTSGTLITRANEKTARAQLGLMGLRWLQAALVCTSLAAGLSAAAPARAQGAAPVKIGFVVKQPDDPWFQDEWRFAEQAAKDKHFTLVKIAAPSGEKVSTALDSLAAQKAQGVIICAPDVKLGPGIAAKAKRYGMKLMSVDDQLVDGRGAPLADVPHMGISAYRIGRQVGDAIAAEAKRRGWNPAEVGVLRLAYDQLPTARERTTGAVDALKAAGFAAANVVDAPEMTADTEGAFNAANIAFTKHRNFRHWVAFGSNDDTTVGAVRAGEGRGIGTDDMIAVGINGSQVALNEFAKPKPTGFFGSILLNPRLHGYDTSVNMYDWITQNRTPPPLVLTSGTLITRANEKTARAQLGL

Foldseek 3Di:
DDPPPPPPPPPPPPPPPPPPPPPPPPPPPDPAAEEEEEEQDCPFQLVVLLQVLLVVLCVVLVHHYDYYHDNDPVSLVVSLVVCLVVVHQEYEYDDNALQCVVVSVVSCVVSNHQYEYEAAFRDHPVRHGDQRHAYHYAPLLVLLLVQLQVLLVVCVVLVHQLQQEAEEEADPVSGVSFVSNNVSNLVNSVVSPHDPVRYDYQYFPDQFLQRLLVSLLVRCVVPVRHQAYEYETSFLRNQVSNQVNCVVVVCWLSRAAYEGEALGVSLVVQLPDPDHTSDFKYWHWQSSCRRNVVSVQSVCCSPVVRHDDRYDHTGTDIDGNVCSVVRVVVSVD/DDPPPPPPPPPPPPPPPPPPPPPPPPPPPDPAAEEEEEEQDCPFQLVVLLQVLLVVLCVVVVHHYHYYHDNDPVSLVVSLVVCLVVVHQEYEYDDNALQCVVVSVVSCVVSNHQYEYEAAFRAHPVRHGDQRHAYHYAPLLVLLLVQLQVLLVVCVVLVHQLQQEAEEEADPVSGVSFVSNNVSNLVNNVVSPHDPVRYDYQYFPDQFLQRLLVSLLVRCVVDVRHQAYEYETSFLRNQVSNQVNCVVVVCWLSRAAYEGEALGVSLVVQLPDPDHTSDFKYWHWQSSCRRNVVSVQSVCCSPVVRHDDRYDHTGTDIDGNVCSVVRVVVSVD

Organism: Burkholderia thailandensis (strain ATCC 700388 / DSM 13276 / CCUG 48851 / CIP 106301 / E264) (NCBI:txid271848)

Radius of gyration: 32.81 Å; Cα contacts (8 Å, |Δi|>4): 1406; chains: 2; bounding box: 131×100×86 Å

InterPro domains:
  IPR001761 Periplasmic binding protein/LacI sugar binding domain [PF00532] (34-309)
  IPR026266 L-arabinose-binding periplasmic protein [PIRSF002816] (11-333)
  IPR026266 L-arabinose-binding periplasmic protein [cd01540] (34-328)
  IPR028082 Periplasmic binding protein-like I [SSF53822] (33-327)
  IPR050555 Bacterial Solute-Binding Protein 2 [PTHR30036] (8-323)